Protein AF-A0A943C5I0-F1 (afdb_monomer)

Solvent-accessible surface area (backbone atoms only — not comparable to full-atom values): 38109 Å² total; per-residue (Å²): 136,87,84,90,81,85,84,88,83,89,77,91,87,83,90,82,87,78,88,71,78,79,83,71,90,66,99,62,74,83,68,51,88,50,60,95,70,38,84,86,40,56,69,44,68,50,99,86,68,42,53,30,69,69,43,78,48,50,60,46,70,40,76,54,101,90,42,41,32,34,36,54,80,34,51,82,70,96,60,76,65,56,54,39,56,68,50,77,45,79,53,99,89,40,43,33,41,17,30,55,94,56,79,11,24,54,38,54,43,80,40,66,69,59,78,94,57,101,60,93,35,36,38,41,18,39,94,65,22,42,56,45,52,38,78,49,64,50,100,85,68,51,38,31,46,13,42,80,90,78,30,41,38,48,49,62,40,71,44,41,63,96,46,90,98,39,68,77,40,38,35,43,20,39,84,83,25,34,52,44,47,67,42,77,48,80,56,97,97,40,49,33,33,19,35,84,86,17,36,21,36,56,40,75,43,82,54,86,98,41,39,34,36,23,38,77,62,1,38,58,41,63,72,50,63,26,82,48,76,49,95,92,44,38,29,32,28,37,49,83,14,36,53,39,62,43,79,44,66,25,84,87,78,69,46,37,37,40,16,40,96,87,26,38,47,44,51,66,43,78,46,80,55,96,93,38,40,34,40,19,37,85,85,20,42,52,43,49,70,41,75,48,72,55,96,91,41,38,31,41,18,36,84,87,19,35,43,44,50,66,43,77,46,74,57,96,88,40,42,33,41,17,38,84,86,17,39,52,48,49,62,43,80,43,80,56,94,95,36,43,32,44,22,39,79,88,16,42,56,44,49,62,42,78,49,74,57,96,95,35,39,36,44,24,37,80,88,17,42,41,46,50,41,78,44,80,56,95,94,36,43,33,41,14,40,76,91,78,26,36,54,43,54,46,78,44,78,56,96,89,36,42,34,42,18,40,99,91,18,40,59,47,57,45,79,47,76,57,95,94,38,38,35,42,20,41,93,92,19,38,54,43,57,44,79,46,78,57,95,94,36,44,31,42,16,39,75,87,80,30,30,49,43,49,68,38,80,46,68,84,86,85,49,43,32,45,17,34,82,90,18,38,59,43,45,66,40,81,45,76,58,88,96,40,41,30,43,20,34,53,89,16,38,52,39,53,45,79,44,49,54,62,66,25,35,35,44,18,40,98,87,21,38,52,45,55,37,77,46,74,54,99,87,42,80,46,72,22,43,94,80,20,60,35,77,63,60,69,61,52,36,40,36,36,26,57,68,44,14,12,33,36,34,25,38,52,86,41,68,17,43,55,41,41,18,12,26,17,59,49,93,64,52,35,69,69,48,81,40,35,31,70,52,77,35,70,62,44,80,55,85,70,85,23,23,24,40,26,27,32,28,53,47,102,86,31,33,40,16,11,46,48,14,63,44,99,47,77,68,30,34,42,29,72,57,41,54,35,42,42,36,62,67,31,94,16,30,38,29,23,51,43,34,57,16,37,51,47,57,78,67,48,56,73,64,30,43,32,40,29,45,78,38,88,89,54,43,49,98,68,38,53,47,82,57,66,75,66,60,77,87,44,31,52,55,95,52,32,91,91,110

Foldseek 3Di:
DDDDDDDDDDDDDDDDDDDDDDPDDDPDDPDQPCNVPAVVWAWDADPVRAIDIPDAQDFAWYADPLAIFTAPGRHHDDDHGPTDELDWDQDPNWIWHQYVVSVRGIDAAKDFQRDPDPDRFIWHAHPSRTTDAAWDAHPVRFIWHAQNVGGGTDALDWDQDRHPPRNNWIWGAYNSSTTDEQDWDDHPNWIFHAYRVRTGDFDFDDDPVFTFTADHRRTTQAQDAAWDDTPNFIAGADRRRTGDAAWDQRPVPRWIWGQDPVRTTDELDWDDDPNWIWGQ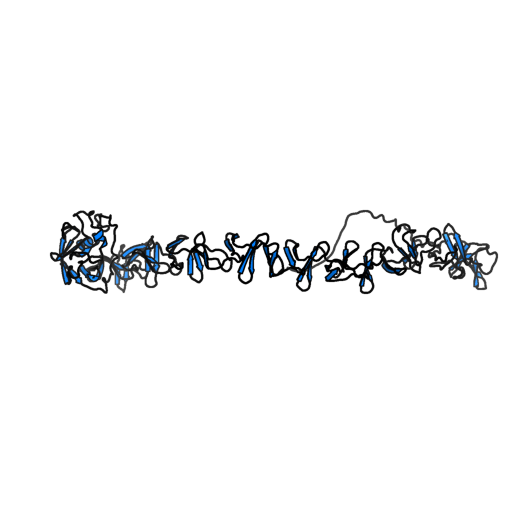YRVRTTDEQDWDARPNFIFHQHNVRTTDEQDWDADPNFIWGAYRVRTTDEQDWDQDPLFIAGAHRVRTTDEQDWDDDPNFIWGAYNVRTTDAAWDADPNFIWHAHSVGSTTDAAWDADPNFIWHQHPVRTTDAAWDADPNFIFHAHPVGGTDAQWDDDPNFIWGQHPVVSTIDEQAWDDPPVAIFGAYRVRTTDEQDWDDDPNFIWHQFQVRGTDAAWAAAQQWIWHAHPVRTTDAAWDADPNDIDHCHHPRTHGAAAAWAWEAAQLFQKIFIDGPNHTHDIFFKAFAQDPCLQPFDKFWFADWDQWDQAPDQWIWGTWTDRDPREIETEQIANHPDQQRHQQVSLVCTRYHDDSHYIYGHRLVSVSCSPPHDGGHMYGYHHDNPASDPRGHHDRDHDPSPGRHGPNNPVD

Sequence (691 aa):
MKKYHLLSILCAVTCLSLGTPLISTASEQPSLPFERSTQEVGWKKDEKGEYYASKENYTGPIQLPDGIYYLKDGYKQKGAIKVLVGQNILRHGEFYYFDPALSGRLRTGWSGPVKPSSSNSWYYFNTDGRLSTGWSTNLKGERFYGDPSDAHLFCNGSTTKRIPGYTGKFLIFDKQCRLVCNQVYQFNGKTYYLNADGIGSPGVVPYGNQMKAFNSMGSLILGKKGPYTINGKSYFLDGAGNCLKGYKRDPNTGKYYYAKLDYTLMKSELHGINGRIFYFNRYGTRVSNTRTTVDGKTYYFGSDGAAVKNKWVTIHGQKYYFNTKGVMVKDDLIRYNNRLYYVRTDGSLITDAHFSRNGKNYWASTSGALLTGWQKYNGHMFYFDPKTGAKMRGLVTIDGGMYYLDNSGKKRTGLITTGGKTYYLYSDGKAHTGWMESGGKKFYFNPSTKAMVKNGWASDGTGYYYMGSDGSMQSNCWKQIGSKWYYLQHDGKRAVGWMAIDNYRYYFGSDGAMYTGVHVIDGVTYDFGTTGALPLTGEYTIRVNRLMNCITIYRGGIPCKAMVCSTGLVLGWTPAGHFQLMDKLRWHTLDGPSYGQYCSHITPDILFHSVPYYQMDNHTLKADYYNKLGDPASAGCIRLTCGDAKWMYDNCPIGTDVYIYDDASSPGPLGKPTPPRIPLTQNYDPTDPNI

Mean predicted aligned error: 15.93 Å

Structure (mmCIF, N/CA/C/O backbone):
data_AF-A0A943C5I0-F1
#
_entry.id   AF-A0A943C5I0-F1
#
loop_
_atom_site.group_PDB
_atom_site.id
_atom_site.type_symbol
_atom_site.label_atom_id
_atom_site.label_alt_id
_atom_site.label_comp_id
_atom_site.label_asym_id
_atom_site.label_entity_id
_atom_site.label_seq_id
_atom_site.pdbx_PDB_ins_code
_atom_site.Cartn_x
_atom_site.Cartn_y
_atom_site.Cartn_z
_atom_site.occupancy
_atom_site.B_iso_or_equiv
_atom_site.auth_seq_id
_atom_site.auth_comp_id
_atom_site.auth_asym_id
_atom_site.auth_atom_id
_atom_site.pdbx_PDB_model_num
ATOM 1 N N . MET A 1 1 ? 5.106 -23.263 -26.660 1.00 36.66 1 MET A N 1
ATOM 2 C CA . MET A 1 1 ? 4.622 -24.272 -27.628 1.00 36.66 1 MET A CA 1
ATOM 3 C C . MET A 1 1 ? 5.656 -24.434 -28.742 1.00 36.66 1 MET A C 1
ATOM 5 O O . MET A 1 1 ? 6.311 -23.458 -29.079 1.00 36.66 1 MET A O 1
ATOM 9 N N . LYS A 1 2 ? 5.858 -25.685 -29.182 1.00 29.50 2 LYS A N 1
ATOM 10 C CA . LYS A 1 2 ? 6.826 -26.229 -30.172 1.00 29.50 2 LYS A CA 1
ATOM 11 C C . LYS A 1 2 ? 6.729 -25.494 -31.540 1.00 29.50 2 LYS A C 1
ATOM 13 O O . LYS A 1 2 ? 5.660 -24.976 -31.817 1.00 29.50 2 LYS A O 1
ATOM 18 N N . LYS A 1 3 ? 7.772 -25.233 -32.353 1.00 26.72 3 LYS A N 1
ATOM 19 C CA . LYS A 1 3 ? 8.804 -26.048 -33.060 1.00 26.72 3 LYS A CA 1
ATOM 20 C C . LYS A 1 3 ? 8.272 -26.814 -34.305 1.00 26.72 3 LYS A C 1
ATOM 22 O O . LYS A 1 3 ? 7.415 -27.670 -34.125 1.00 26.72 3 LYS A O 1
ATOM 27 N N . TYR A 1 4 ? 8.908 -26.555 -35.473 1.00 30.34 4 TYR A N 1
ATOM 28 C CA . TYR A 1 4 ? 8.899 -27.279 -36.783 1.00 30.34 4 TYR A CA 1
ATOM 29 C C . TYR A 1 4 ? 7.636 -27.105 -37.675 1.00 30.34 4 TYR A C 1
ATOM 31 O O . TYR A 1 4 ? 6.569 -26.907 -37.122 1.00 30.34 4 TYR A O 1
ATOM 39 N N . HIS A 1 5 ? 7.616 -27.145 -39.024 1.00 28.89 5 HIS A N 1
ATOM 40 C CA . HIS A 1 5 ? 8.576 -27.430 -40.113 1.00 28.89 5 HIS A CA 1
ATOM 41 C C . HIS A 1 5 ? 7.938 -27.085 -41.501 1.00 28.89 5 HIS A C 1
ATOM 43 O O . HIS A 1 5 ? 6.722 -26.977 -41.580 1.00 28.89 5 HIS A O 1
ATOM 49 N N . LEU A 1 6 ? 8.783 -27.035 -42.551 1.00 25.31 6 LEU A N 1
ATOM 50 C CA . LEU A 1 6 ? 8.573 -27.210 -44.017 1.00 25.31 6 LEU A CA 1
ATOM 51 C C . LEU A 1 6 ? 7.676 -26.215 -44.793 1.00 25.31 6 LEU A C 1
ATOM 53 O O . LEU A 1 6 ? 6.563 -25.919 -44.394 1.00 25.31 6 LEU A O 1
ATOM 57 N N . LEU A 1 7 ? 8.165 -25.520 -45.831 1.00 25.48 7 LEU A N 1
ATOM 58 C CA . LEU A 1 7 ? 8.663 -25.909 -47.174 1.00 25.48 7 LEU A CA 1
ATOM 59 C C . LEU A 1 7 ? 7.549 -26.232 -48.193 1.00 25.48 7 LEU A C 1
ATOM 61 O O . LEU A 1 7 ? 6.853 -27.231 -48.067 1.00 25.48 7 LEU A O 1
ATOM 65 N N . SER A 1 8 ? 7.536 -25.394 -49.242 1.00 27.45 8 SER A N 1
ATOM 66 C CA . SER A 1 8 ? 7.160 -25.633 -50.649 1.00 27.45 8 SER A CA 1
ATOM 67 C C . SER A 1 8 ? 5.705 -25.972 -51.014 1.00 27.45 8 SER A C 1
ATOM 69 O O . SER A 1 8 ? 5.217 -27.027 -50.635 1.00 27.45 8 SER A O 1
ATOM 71 N N . ILE A 1 9 ? 5.090 -25.145 -51.884 1.00 27.22 9 ILE A N 1
ATOM 72 C CA . ILE A 1 9 ? 4.709 -25.462 -53.288 1.00 27.22 9 ILE A CA 1
ATOM 73 C C . ILE A 1 9 ? 3.733 -24.400 -53.864 1.00 27.22 9 ILE A C 1
ATOM 75 O O . ILE A 1 9 ? 2.717 -24.127 -53.241 1.00 27.22 9 ILE A O 1
ATOM 79 N N . LEU A 1 10 ? 4.078 -23.884 -55.067 1.00 24.58 10 LEU A N 1
ATOM 80 C CA . LEU A 1 10 ? 3.262 -23.325 -56.185 1.00 24.58 10 LEU A CA 1
ATOM 81 C C . LEU A 1 10 ? 2.243 -22.183 -55.908 1.00 24.58 10 LEU A C 1
ATOM 83 O O . LEU A 1 10 ? 1.671 -22.092 -54.840 1.00 24.58 10 LEU A O 1
ATOM 87 N N . CYS A 1 11 ? 1.878 -21.275 -56.822 1.00 23.33 11 CYS A N 1
ATOM 88 C CA . CYS A 1 11 ? 2.196 -20.995 -58.227 1.00 23.33 11 CYS A CA 1
ATOM 89 C C . CYS A 1 11 ? 1.742 -19.547 -58.550 1.00 23.33 11 CYS A C 1
ATOM 91 O O . CYS A 1 11 ? 0.800 -19.095 -57.914 1.00 23.33 11 CYS A O 1
ATOM 93 N N . ALA A 1 12 ? 2.367 -18.917 -59.562 1.00 25.31 12 ALA A N 1
ATOM 94 C CA . ALA A 1 12 ? 1.828 -18.025 -60.623 1.00 25.31 12 ALA A CA 1
ATOM 95 C C . ALA A 1 12 ? 0.826 -16.886 -60.252 1.00 25.31 12 ALA A C 1
ATOM 97 O O . ALA A 1 12 ? -0.052 -17.046 -59.427 1.00 25.31 12 ALA A O 1
ATOM 98 N N . VAL A 1 13 ? 0.824 -15.673 -60.813 1.00 25.27 13 VAL A N 1
ATOM 99 C CA . VAL A 1 13 ? 0.942 -15.173 -62.196 1.00 25.27 13 VAL A CA 1
ATOM 100 C C . VAL A 1 13 ? 1.118 -13.645 -62.088 1.00 25.27 13 VAL A C 1
ATOM 102 O O . VAL A 1 13 ? 0.495 -13.061 -61.212 1.00 25.27 13 VAL A O 1
ATOM 105 N N . THR A 1 14 ? 1.915 -13.027 -62.974 1.00 28.91 14 THR A N 1
ATOM 106 C CA . THR A 1 14 ? 1.658 -11.770 -63.743 1.00 28.91 14 THR A CA 1
ATOM 107 C C . THR A 1 14 ? 3.008 -11.233 -64.237 1.00 28.91 14 THR A C 1
ATOM 109 O O . THR A 1 14 ? 3.811 -10.744 -63.451 1.00 28.91 14 THR A O 1
ATOM 112 N N . CYS A 1 15 ? 3.411 -11.566 -65.467 1.00 25.08 15 CYS A N 1
ATOM 113 C CA . CYS A 1 15 ? 3.287 -10.716 -66.664 1.00 25.08 15 CYS A CA 1
ATOM 114 C C . CYS A 1 15 ? 3.893 -9.313 -66.509 1.00 25.08 15 CYS A C 1
ATOM 116 O O . CYS A 1 15 ? 3.233 -8.445 -65.957 1.00 25.08 15 CYS A O 1
ATOM 118 N N . LEU A 1 16 ? 5.083 -9.087 -67.085 1.00 27.11 16 LEU A N 1
ATOM 119 C CA . LEU A 1 16 ? 5.362 -7.930 -67.951 1.00 27.11 16 LEU A CA 1
ATOM 120 C C . LEU A 1 16 ? 6.748 -8.043 -68.619 1.00 27.11 16 LEU A C 1
ATOM 122 O O . LEU A 1 16 ? 7.793 -7.943 -67.984 1.00 27.11 16 LEU A O 1
ATOM 126 N N . SER A 1 17 ? 6.679 -8.299 -69.927 1.00 29.84 17 SER A N 1
ATOM 127 C CA . SER A 1 17 ? 7.593 -7.901 -71.006 1.00 29.84 17 SER A CA 1
ATOM 128 C C . SER A 1 17 ? 9.104 -7.897 -70.737 1.00 29.84 17 SER A C 1
ATOM 130 O O . SER A 1 17 ? 9.698 -6.865 -70.426 1.00 29.84 17 SER A O 1
ATOM 132 N N . LEU A 1 18 ? 9.750 -9.013 -71.062 1.00 28.02 18 LEU A N 1
ATOM 133 C CA . LEU A 1 18 ? 11.076 -8.980 -71.671 1.00 28.02 18 LEU A CA 1
ATOM 134 C C . LEU A 1 18 ? 10.949 -9.644 -73.037 1.00 28.02 18 LEU A C 1
ATOM 136 O O . LEU A 1 18 ? 10.601 -10.819 -73.128 1.00 28.02 18 LEU A O 1
ATOM 140 N N . GLY A 1 19 ? 11.166 -8.851 -74.086 1.00 26.12 19 GLY A N 1
ATOM 141 C CA . GLY A 1 19 ? 11.281 -9.338 -75.450 1.00 26.12 19 GLY A CA 1
ATOM 142 C C . GLY A 1 19 ? 12.434 -10.325 -75.520 1.00 26.12 19 GLY A C 1
ATOM 143 O O . GLY A 1 19 ? 13.602 -9.944 -75.473 1.00 26.12 19 GLY A O 1
ATOM 144 N N . THR A 1 20 ? 12.087 -11.600 -75.593 1.00 26.58 20 THR A N 1
ATOM 145 C CA . THR A 1 20 ? 12.960 -12.647 -76.090 1.00 26.58 20 THR A CA 1
ATOM 146 C C . THR A 1 20 ? 13.277 -12.322 -77.551 1.00 26.58 20 THR A C 1
ATOM 148 O O . THR A 1 20 ? 12.351 -12.091 -78.333 1.00 26.58 20 THR A O 1
ATOM 151 N N . PRO A 1 21 ? 14.550 -12.276 -77.972 1.00 27.47 21 PRO A N 1
ATOM 152 C CA . PRO A 1 21 ? 14.824 -12.376 -79.388 1.00 27.47 21 PRO A CA 1
ATOM 153 C C . PRO A 1 21 ? 14.399 -13.778 -79.828 1.00 27.47 21 PRO A C 1
ATOM 155 O O . PRO A 1 21 ? 14.657 -14.771 -79.143 1.00 27.47 21 PRO A O 1
ATOM 158 N N . LEU A 1 22 ? 13.673 -13.812 -80.940 1.00 26.17 22 LEU A N 1
ATOM 159 C CA . LEU A 1 22 ? 13.228 -15.000 -81.650 1.00 26.17 22 LEU A CA 1
ATOM 160 C C . LEU A 1 22 ? 14.296 -16.103 -81.629 1.00 26.17 22 LEU A C 1
ATOM 162 O O . LEU A 1 22 ? 15.392 -15.931 -82.159 1.00 26.17 22 LEU A O 1
ATOM 166 N N . ILE A 1 23 ? 13.941 -17.255 -81.057 1.00 26.73 23 ILE A N 1
ATOM 167 C CA . ILE A 1 23 ? 14.580 -18.524 -81.393 1.00 26.73 23 ILE A CA 1
ATOM 168 C C . ILE A 1 23 ? 14.152 -18.811 -82.831 1.00 26.73 23 ILE A C 1
ATOM 170 O O . ILE A 1 23 ? 13.036 -19.269 -83.073 1.00 26.73 23 ILE A O 1
ATOM 174 N N . SER A 1 24 ? 15.016 -18.482 -83.793 1.00 27.08 24 SER A N 1
ATOM 175 C CA . SER A 1 24 ? 14.909 -19.051 -85.127 1.00 27.08 24 SER A CA 1
ATOM 176 C C . SER A 1 24 ? 15.347 -20.506 -85.041 1.00 27.08 24 SER A C 1
ATOM 178 O O . SER A 1 24 ? 16.479 -20.826 -84.680 1.00 27.08 24 SER A O 1
ATOM 180 N N . THR A 1 25 ? 14.423 -21.386 -85.381 1.00 26.89 25 THR A N 1
ATOM 181 C CA . THR A 1 25 ? 14.692 -22.741 -85.835 1.00 26.89 25 THR A CA 1
ATOM 182 C C . THR A 1 25 ? 15.775 -22.739 -86.915 1.00 26.89 25 THR A C 1
ATOM 184 O O . THR A 1 25 ? 15.545 -22.208 -87.996 1.00 26.89 25 THR A O 1
ATOM 187 N N . ALA A 1 26 ? 16.929 -23.324 -86.610 1.00 26.44 26 ALA A N 1
ATOM 188 C CA . ALA A 1 26 ? 17.777 -24.100 -87.515 1.00 26.44 26 ALA A CA 1
ATOM 189 C C . ALA A 1 26 ? 19.022 -24.511 -86.721 1.00 26.44 26 ALA A C 1
ATOM 191 O O . ALA A 1 26 ? 19.890 -23.689 -86.436 1.00 26.44 26 ALA A O 1
ATOM 192 N N . SER A 1 27 ? 19.123 -25.786 -86.347 1.00 32.25 27 SER A N 1
ATOM 193 C CA . SER A 1 27 ? 20.422 -26.388 -86.062 1.00 32.25 27 SER A CA 1
ATOM 194 C C . SER A 1 27 ? 21.142 -26.585 -87.397 1.00 32.25 27 SER A C 1
ATOM 196 O O . SER A 1 27 ? 21.248 -27.699 -87.901 1.00 32.25 27 SER A O 1
ATOM 198 N N . GLU A 1 28 ? 21.589 -25.492 -87.994 1.00 28.83 28 GLU A N 1
ATOM 199 C CA . GLU A 1 28 ? 22.654 -25.533 -88.979 1.00 28.83 28 GLU A CA 1
ATOM 200 C C . GLU A 1 28 ? 23.924 -25.163 -88.221 1.00 28.83 28 GLU A C 1
ATOM 202 O O . GLU A 1 28 ? 24.030 -24.094 -87.617 1.00 28.83 28 GLU A O 1
ATOM 207 N N . GLN A 1 29 ? 24.884 -26.089 -88.198 1.00 27.47 29 GLN A N 1
ATOM 208 C CA . GLN A 1 29 ? 26.284 -25.719 -88.007 1.00 27.47 29 GLN A CA 1
ATOM 209 C C . GLN A 1 29 ? 26.541 -24.485 -88.884 1.00 27.47 29 GLN A C 1
ATOM 211 O O . GLN A 1 29 ? 26.111 -24.510 -90.039 1.00 27.47 29 GLN A O 1
ATOM 216 N N . PRO A 1 30 ? 27.183 -23.408 -88.394 1.00 31.38 30 PRO A N 1
ATOM 217 C CA . PRO A 1 30 ? 27.598 -22.342 -89.286 1.00 31.38 30 PRO A CA 1
ATOM 218 C C . PRO A 1 30 ? 28.492 -22.986 -90.343 1.00 31.38 30 PRO A C 1
ATOM 220 O O . PRO A 1 30 ? 29.598 -23.434 -90.041 1.00 31.38 30 PRO A O 1
ATOM 223 N N . SER A 1 31 ? 27.951 -23.093 -91.555 1.00 40.28 31 SER A N 1
ATOM 224 C CA . SER A 1 31 ? 28.656 -23.572 -92.730 1.00 40.28 31 SER A CA 1
ATOM 225 C C . SER A 1 31 ? 29.981 -22.829 -92.789 1.00 40.28 31 SER A C 1
ATOM 227 O O . SER A 1 31 ? 29.974 -21.594 -92.671 1.00 40.28 31 SER A O 1
ATOM 229 N N . LEU A 1 32 ? 31.101 -23.540 -92.957 1.00 45.88 32 LEU A N 1
ATOM 230 C CA . LEU A 1 32 ? 32.390 -22.883 -93.188 1.00 45.88 32 LEU A CA 1
ATOM 231 C C . LEU A 1 32 ? 32.180 -21.802 -94.269 1.00 45.88 32 LEU A C 1
ATOM 233 O O . LEU A 1 32 ? 31.399 -22.029 -95.198 1.00 45.88 32 LEU A O 1
ATOM 237 N N . PRO A 1 33 ? 32.862 -20.644 -94.230 1.00 48.84 33 PRO A N 1
ATOM 238 C CA . PRO A 1 33 ? 32.555 -19.485 -95.089 1.00 48.84 33 PRO A CA 1
ATOM 239 C C . PRO A 1 33 ? 32.771 -19.745 -96.588 1.00 48.84 33 PRO A C 1
ATOM 241 O O . PRO A 1 33 ? 32.605 -18.869 -97.438 1.00 48.84 33 PRO A O 1
ATOM 244 N N . PHE A 1 34 ? 33.166 -20.968 -96.912 1.00 55.03 34 PHE A N 1
ATOM 245 C CA . PHE A 1 34 ? 33.521 -21.462 -98.216 1.00 55.03 34 PHE A CA 1
ATOM 246 C C . PHE A 1 34 ? 32.591 -22.586 -98.704 1.00 55.03 34 PHE A C 1
ATOM 248 O O . PHE A 1 34 ? 32.731 -23.001 -99.850 1.00 55.03 34 PHE A O 1
ATOM 255 N N . GLU A 1 35 ? 31.602 -23.032 -97.918 1.00 45.97 35 GLU A N 1
ATOM 256 C CA . GLU A 1 35 ? 30.746 -24.182 -98.267 1.00 45.97 35 GLU A CA 1
ATOM 257 C C . GLU A 1 35 ? 29.897 -23.980 -99.526 1.00 45.97 35 GLU A C 1
ATOM 259 O O . GLU A 1 35 ? 29.669 -24.936 -100.264 1.00 45.97 35 GLU A O 1
ATOM 264 N N . ARG A 1 36 ? 29.509 -22.744 -99.869 1.00 42.59 36 ARG A N 1
ATOM 265 C CA . ARG A 1 36 ? 28.786 -22.497 -101.130 1.00 42.59 36 ARG A CA 1
ATOM 266 C C . ARG A 1 36 ? 29.670 -22.503 -102.384 1.00 42.59 36 ARG A C 1
ATOM 268 O O . ARG A 1 36 ? 29.125 -22.412 -103.476 1.00 42.59 36 ARG A O 1
ATOM 275 N N . SER A 1 37 ? 31.002 -22.621 -102.274 1.00 45.44 37 SER A N 1
ATOM 276 C CA . SER A 1 37 ? 31.889 -22.703 -103.454 1.00 45.44 37 SER A CA 1
ATOM 277 C C . SER A 1 37 ? 32.906 -23.848 -103.445 1.00 45.44 37 SER A C 1
ATOM 279 O O . SER A 1 37 ? 33.772 -23.863 -104.317 1.00 45.44 37 SER A O 1
ATOM 281 N N . THR A 1 38 ? 32.855 -24.776 -102.485 1.00 47.53 38 THR A N 1
ATOM 282 C CA . THR A 1 38 ? 33.807 -25.903 -102.397 1.00 47.53 38 THR A CA 1
ATOM 283 C C . THR A 1 38 ? 33.259 -27.234 -102.907 1.00 47.53 38 THR A C 1
ATOM 285 O O . THR A 1 38 ? 34.054 -28.136 -103.151 1.00 47.53 38 THR A O 1
ATOM 288 N N . GLN A 1 39 ? 31.950 -27.381 -103.148 1.00 48.81 39 GLN A N 1
ATOM 289 C CA . GLN A 1 39 ? 31.424 -28.643 -103.697 1.00 48.81 39 GLN A CA 1
ATOM 290 C C . GLN A 1 39 ? 31.849 -28.917 -105.148 1.00 48.81 39 GLN A C 1
ATOM 292 O O . GLN A 1 39 ? 31.894 -30.075 -105.550 1.00 48.81 39 GLN A O 1
ATOM 297 N N . GLU A 1 40 ? 32.228 -27.901 -105.928 1.00 52.09 40 GLU A N 1
ATOM 298 C CA . GLU A 1 40 ? 32.668 -28.117 -107.314 1.00 52.09 40 GLU A CA 1
ATOM 299 C C . GLU A 1 40 ? 34.170 -28.423 -107.462 1.00 52.09 40 GLU A C 1
ATOM 301 O O . GLU A 1 40 ? 34.600 -28.808 -108.550 1.00 52.09 40 GLU A O 1
ATOM 306 N N . VAL A 1 41 ? 34.991 -28.255 -106.410 1.00 61.44 41 VAL A N 1
ATOM 307 C CA . VAL A 1 41 ? 36.456 -28.424 -106.491 1.00 61.44 41 VAL A CA 1
ATOM 308 C C . VAL A 1 41 ? 37.028 -29.061 -105.214 1.00 61.44 41 VAL A C 1
ATOM 310 O O . VAL A 1 41 ? 37.295 -28.381 -104.229 1.00 61.44 41 VAL A O 1
ATOM 313 N N . GLY A 1 42 ? 37.272 -30.377 -105.245 1.00 65.12 42 GLY A N 1
ATOM 314 C CA . GLY A 1 42 ? 38.043 -31.114 -104.227 1.00 65.12 42 GLY A CA 1
ATOM 315 C C . GLY A 1 42 ? 39.562 -31.095 -104.468 1.00 65.12 42 GLY A C 1
ATOM 316 O O . GLY A 1 42 ? 40.033 -30.465 -105.420 1.00 65.12 42 GLY A O 1
ATOM 317 N N . TRP A 1 43 ? 40.332 -31.826 -103.655 1.00 72.56 43 TRP A N 1
ATOM 318 C CA . TRP A 1 43 ? 41.778 -32.039 -103.837 1.00 72.56 43 TRP A CA 1
ATOM 319 C C . TRP A 1 43 ? 42.108 -33.482 -104.247 1.00 72.56 43 TRP A C 1
ATOM 321 O O . TRP A 1 43 ? 41.333 -34.406 -104.014 1.00 72.56 43 TRP A O 1
ATOM 331 N N . LYS A 1 44 ? 43.283 -33.679 -104.845 1.00 69.50 44 LYS A N 1
ATOM 332 C CA . LYS A 1 44 ? 43.905 -34.980 -105.135 1.00 69.50 44 LYS A CA 1
ATOM 333 C C . LYS A 1 44 ? 45.354 -34.969 -104.641 1.00 69.50 44 LYS A C 1
ATOM 335 O O . LYS A 1 44 ? 45.917 -33.894 -104.458 1.00 69.50 44 LYS A O 1
ATOM 340 N N . LYS A 1 45 ? 45.944 -36.145 -104.415 1.00 67.44 45 LYS A N 1
ATOM 341 C CA . LYS A 1 45 ? 47.390 -36.299 -104.192 1.00 67.44 45 LYS A CA 1
ATOM 342 C C . LYS A 1 45 ? 48.063 -36.748 -105.475 1.00 67.44 45 LYS A C 1
ATOM 344 O O . LYS A 1 45 ? 47.494 -37.556 -106.211 1.00 67.44 45 LYS A O 1
ATOM 349 N N . ASP A 1 46 ? 49.231 -36.200 -105.763 1.00 68.12 46 ASP A N 1
ATOM 350 C CA . ASP A 1 46 ? 50.091 -36.738 -106.809 1.00 68.12 46 ASP A CA 1
ATOM 351 C C . ASP A 1 46 ? 50.926 -37.918 -106.281 1.00 68.12 46 ASP A C 1
ATOM 353 O O . ASP A 1 46 ? 50.826 -38.313 -105.117 1.00 68.12 46 ASP A O 1
ATOM 357 N N . GLU A 1 47 ? 51.746 -38.500 -107.154 1.00 69.25 47 GLU A N 1
ATOM 358 C CA . GLU A 1 47 ? 52.611 -39.645 -106.838 1.00 69.25 47 GLU A CA 1
ATOM 359 C C . GLU A 1 47 ? 53.680 -39.323 -105.776 1.00 69.25 47 GLU A C 1
ATOM 361 O O . GLU A 1 47 ? 54.235 -40.235 -105.169 1.00 69.25 47 GLU A O 1
ATOM 366 N N . LYS A 1 48 ? 53.943 -38.035 -105.513 1.00 66.25 48 LYS A N 1
ATOM 367 C CA . LYS A 1 48 ? 54.874 -37.551 -104.483 1.00 66.25 48 LYS A CA 1
ATOM 368 C C . LYS A 1 48 ? 54.169 -37.220 -103.163 1.00 66.25 48 LYS A C 1
ATOM 370 O O . LYS A 1 48 ? 54.827 -36.861 -102.189 1.00 66.25 48 LYS A O 1
ATOM 375 N N . GLY A 1 49 ? 52.845 -37.382 -103.104 1.00 66.69 49 GLY A N 1
ATOM 376 C CA . GLY A 1 49 ? 52.026 -37.114 -101.927 1.00 66.69 49 GLY A CA 1
ATOM 377 C C . GLY A 1 49 ? 51.628 -35.646 -101.753 1.00 66.69 49 GLY A C 1
ATOM 378 O O . GLY A 1 49 ? 51.038 -35.314 -100.721 1.00 66.69 49 GLY A O 1
ATOM 379 N N . GLU A 1 50 ? 51.902 -34.787 -102.738 1.00 67.25 50 GLU A N 1
ATOM 380 C CA . GLU A 1 50 ? 51.558 -33.366 -102.713 1.00 67.25 50 GLU A CA 1
ATOM 381 C C . GLU A 1 50 ? 50.100 -33.155 -103.142 1.00 67.25 50 GLU A C 1
ATOM 383 O O . GLU A 1 50 ? 49.591 -33.801 -104.062 1.00 67.25 50 GLU A O 1
ATOM 388 N N . TYR A 1 51 ? 49.399 -32.254 -102.453 1.00 69.69 51 TYR A N 1
ATOM 389 C CA . TYR A 1 51 ? 48.003 -31.941 -102.753 1.00 69.69 51 TYR A CA 1
ATOM 390 C C . TYR A 1 51 ? 47.895 -31.046 -104.001 1.00 69.69 51 TYR A C 1
ATOM 392 O O . TYR A 1 51 ? 48.704 -30.134 -104.160 1.00 69.69 51 TYR A O 1
ATOM 400 N N . TYR A 1 52 ? 46.873 -31.261 -104.844 1.00 68.19 52 TYR A N 1
ATOM 401 C CA . TYR A 1 52 ? 46.479 -30.401 -105.977 1.00 68.19 52 TYR A CA 1
ATOM 402 C C . TYR A 1 52 ? 44.956 -30.300 -106.163 1.00 68.19 52 TYR A C 1
ATOM 404 O O . TYR A 1 52 ? 44.211 -31.178 -105.730 1.00 68.19 52 TYR A O 1
ATOM 412 N N . ALA A 1 53 ? 44.474 -29.216 -106.787 1.00 69.38 53 ALA A N 1
ATOM 413 C CA . ALA A 1 53 ? 43.046 -28.995 -107.038 1.00 69.38 53 ALA A CA 1
ATOM 414 C C . ALA A 1 53 ? 42.502 -29.933 -108.127 1.00 69.38 53 ALA A C 1
ATOM 416 O O . ALA A 1 53 ? 43.141 -30.162 -109.150 1.00 69.38 53 ALA A O 1
ATOM 417 N N . SER A 1 54 ? 41.290 -30.448 -107.936 1.00 69.19 54 SER A N 1
ATOM 418 C CA . SER A 1 54 ? 40.616 -31.339 -108.895 1.00 69.19 54 SER A CA 1
ATOM 419 C C . SER A 1 54 ? 40.156 -30.647 -110.186 1.00 69.19 54 SER A C 1
ATOM 421 O O . SER A 1 54 ? 39.917 -31.339 -111.174 1.00 69.19 54 SER A O 1
ATOM 423 N N . LYS A 1 55 ? 40.063 -29.309 -110.187 1.00 70.38 55 LYS A N 1
ATOM 424 C CA . LYS A 1 55 ? 39.694 -28.469 -111.334 1.00 70.38 55 LYS A CA 1
ATOM 425 C C . LYS A 1 55 ? 40.893 -27.629 -111.768 1.00 70.38 55 LYS A C 1
ATOM 427 O O . LYS A 1 55 ? 41.446 -26.873 -110.967 1.00 70.38 55 LYS A O 1
ATOM 432 N N . GLU A 1 56 ? 41.274 -27.755 -113.035 1.00 69.25 56 GLU A N 1
ATOM 433 C CA . GLU A 1 56 ? 42.340 -26.948 -113.635 1.00 69.25 56 GLU A CA 1
ATOM 434 C C . GLU A 1 56 ? 41.961 -25.460 -113.642 1.00 69.25 56 GLU A C 1
ATOM 436 O O . GLU A 1 56 ? 40.790 -25.105 -113.788 1.00 69.25 56 GLU A O 1
ATOM 441 N N . ASN A 1 57 ? 42.953 -24.580 -113.483 1.00 69.56 57 ASN A N 1
ATOM 442 C CA . ASN A 1 57 ? 42.779 -23.124 -113.430 1.00 69.56 57 ASN A CA 1
ATOM 443 C C . ASN A 1 57 ? 41.933 -22.586 -112.259 1.00 69.56 57 ASN A C 1
ATOM 445 O O . ASN A 1 57 ? 41.530 -21.421 -112.273 1.00 69.56 57 ASN A O 1
ATOM 449 N N . TYR A 1 58 ? 41.682 -23.381 -111.215 1.00 70.06 58 TYR A N 1
ATOM 450 C CA . TYR A 1 58 ? 40.946 -22.900 -110.048 1.00 70.06 58 TYR A CA 1
ATOM 451 C C . TYR A 1 58 ? 41.772 -21.908 -109.213 1.00 70.06 58 TYR A C 1
ATOM 453 O O . TYR A 1 58 ? 42.914 -22.175 -108.841 1.00 70.06 58 TYR A O 1
ATOM 461 N N . THR A 1 59 ? 41.163 -20.764 -108.901 1.00 71.06 59 THR A N 1
ATOM 462 C CA . THR A 1 59 ? 41.665 -19.769 -107.946 1.00 71.06 59 THR A CA 1
ATOM 463 C C . THR A 1 59 ? 40.599 -19.599 -106.879 1.00 71.06 59 THR A C 1
ATOM 465 O O . THR A 1 59 ? 39.461 -19.250 -107.194 1.00 71.06 59 THR A O 1
ATOM 468 N N . GLY A 1 60 ? 40.943 -19.869 -105.627 1.00 72.25 60 GLY A N 1
ATOM 469 C CA . GLY A 1 60 ? 39.962 -19.903 -104.554 1.00 72.25 60 GLY A CA 1
ATOM 470 C C . GLY A 1 60 ? 40.386 -20.765 -103.368 1.00 72.25 60 GLY A C 1
ATOM 471 O O . GLY A 1 60 ? 41.452 -21.383 -103.387 1.00 72.25 60 GLY A O 1
ATOM 472 N N . PRO A 1 61 ? 39.565 -20.799 -102.312 1.00 74.12 61 PRO A N 1
ATOM 473 C CA . PRO A 1 61 ? 39.813 -21.607 -101.125 1.00 74.12 61 PRO A CA 1
ATOM 474 C C . PRO A 1 61 ? 39.728 -23.110 -101.429 1.00 74.12 61 PRO A C 1
ATOM 476 O O . PRO A 1 61 ? 38.881 -23.546 -102.203 1.00 74.12 61 PRO A O 1
ATOM 479 N N . ILE A 1 62 ? 40.552 -23.918 -100.769 1.00 74.38 62 ILE A N 1
ATOM 480 C CA . ILE A 1 62 ? 40.522 -25.381 -100.841 1.00 74.38 62 ILE A CA 1
ATOM 481 C C . ILE A 1 62 ? 40.694 -25.978 -99.439 1.00 74.38 62 ILE A C 1
ATOM 483 O O . ILE A 1 62 ? 41.576 -25.566 -98.687 1.00 74.38 62 ILE A O 1
ATOM 487 N N . GLN A 1 63 ? 39.837 -26.932 -99.071 1.00 76.44 63 GLN A N 1
ATOM 488 C CA . GLN A 1 63 ? 39.912 -27.653 -97.796 1.00 76.44 63 GLN A CA 1
ATOM 489 C C . GLN A 1 63 ? 40.792 -28.897 -97.958 1.00 76.44 63 GLN A C 1
ATOM 491 O O . GLN A 1 63 ? 40.387 -29.843 -98.624 1.00 76.44 63 GLN A O 1
ATOM 496 N N . LEU A 1 64 ? 41.963 -28.915 -97.327 1.00 76.00 64 LEU A N 1
ATOM 497 C CA . LEU A 1 64 ? 42.837 -30.084 -97.181 1.00 76.00 64 LEU A CA 1
ATOM 498 C C . LEU A 1 64 ? 42.608 -30.759 -95.809 1.00 76.00 64 LEU A C 1
ATOM 500 O O . LEU A 1 64 ? 41.963 -30.160 -94.939 1.00 76.00 64 LEU A O 1
ATOM 504 N N . PRO A 1 65 ? 43.105 -31.994 -95.579 1.00 76.88 65 PRO A N 1
ATOM 505 C CA . PRO A 1 65 ? 42.910 -32.709 -94.310 1.00 76.88 65 PRO A CA 1
ATOM 506 C C . PRO A 1 65 ? 43.423 -31.962 -93.074 1.00 76.88 65 PRO A C 1
ATOM 508 O O . PRO A 1 65 ? 42.895 -32.133 -91.980 1.00 76.88 65 PRO A O 1
ATOM 511 N N . ASP A 1 66 ? 44.454 -31.141 -93.245 1.00 77.50 66 ASP A N 1
ATOM 512 C CA . ASP A 1 66 ? 45.124 -30.386 -92.192 1.00 77.50 66 ASP A CA 1
ATOM 513 C C . ASP A 1 66 ? 44.683 -28.916 -92.119 1.00 77.50 66 ASP A C 1
ATOM 515 O O . ASP A 1 66 ? 45.097 -28.206 -91.197 1.00 77.50 66 ASP A O 1
ATOM 519 N N . GLY A 1 67 ? 43.822 -28.442 -93.029 1.00 76.81 67 GLY A N 1
ATOM 520 C CA . GLY A 1 67 ? 43.349 -27.062 -93.011 1.00 76.81 67 GLY A CA 1
ATOM 521 C C . GLY A 1 67 ? 42.768 -26.517 -94.306 1.00 76.81 67 GLY 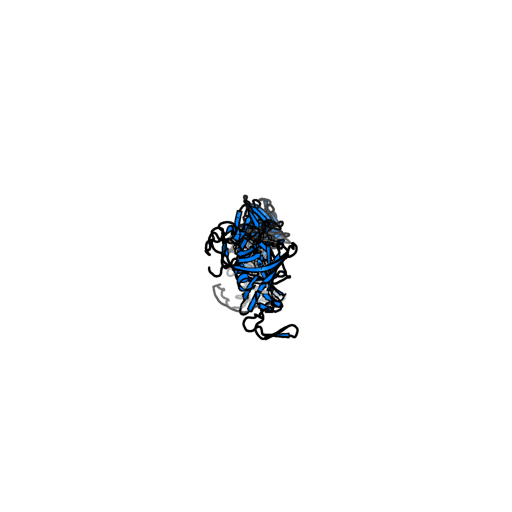A C 1
ATOM 522 O O . GLY A 1 67 ? 42.794 -27.161 -95.346 1.00 76.81 67 GLY A O 1
ATOM 523 N N . ILE A 1 68 ? 42.275 -25.280 -94.246 1.00 82.31 68 ILE A N 1
ATOM 524 C CA . ILE A 1 68 ? 41.838 -24.527 -95.428 1.00 82.31 68 ILE A CA 1
ATOM 525 C C . ILE A 1 68 ? 43.012 -23.707 -95.954 1.00 82.31 68 ILE A C 1
ATOM 527 O O . ILE A 1 68 ? 43.675 -23.022 -95.184 1.00 82.31 68 ILE A O 1
ATOM 531 N N . TYR A 1 69 ? 43.236 -23.729 -97.259 1.00 78.19 69 TYR A N 1
ATOM 532 C CA . TYR A 1 69 ? 44.246 -22.934 -97.960 1.00 78.19 69 TYR A CA 1
ATOM 533 C C . TYR A 1 69 ? 43.579 -22.103 -99.055 1.00 78.19 69 TYR A C 1
ATOM 535 O O . TYR A 1 69 ? 42.435 -22.369 -99.410 1.00 78.19 69 TYR A O 1
ATOM 543 N N . TYR A 1 70 ? 44.273 -21.113 -99.615 1.00 76.94 70 TYR A N 1
ATOM 544 C CA . TYR A 1 70 ? 43.791 -20.380 -100.789 1.00 76.94 70 TYR A CA 1
ATOM 545 C C . TYR A 1 70 ? 44.750 -20.540 -101.954 1.00 76.94 70 TYR A C 1
ATOM 547 O O . TYR A 1 70 ? 45.939 -20.270 -101.824 1.00 76.94 70 TYR A O 1
ATOM 555 N N . LEU A 1 71 ? 44.233 -20.962 -103.099 1.00 73.56 71 LEU A N 1
ATOM 556 C CA . LEU A 1 71 ? 44.990 -21.151 -104.327 1.00 73.56 71 LEU A CA 1
ATOM 557 C C . LEU A 1 71 ? 45.025 -19.844 -105.111 1.00 73.56 71 LEU A C 1
ATOM 559 O O . LEU A 1 71 ? 43.970 -19.281 -105.410 1.00 73.56 71 LEU A O 1
ATOM 563 N N . LYS A 1 72 ? 46.230 -19.368 -105.441 1.00 67.75 72 LYS A N 1
ATOM 564 C CA . LYS A 1 72 ? 46.447 -18.183 -106.280 1.00 67.75 72 LYS A CA 1
ATOM 565 C C . LYS A 1 72 ? 46.956 -18.610 -107.660 1.00 67.75 72 LYS A C 1
ATOM 567 O O . LYS A 1 72 ? 47.668 -19.602 -107.773 1.00 67.75 72 LYS A O 1
ATOM 572 N N . ASP A 1 73 ? 46.607 -17.834 -108.684 1.00 61.69 73 ASP A N 1
ATOM 573 C CA . ASP A 1 73 ? 47.153 -17.938 -110.043 1.00 61.69 73 ASP A CA 1
ATOM 574 C C . ASP A 1 73 ? 46.766 -19.214 -110.802 1.00 61.69 73 ASP A C 1
ATOM 576 O O . ASP A 1 73 ? 47.614 -19.816 -111.458 1.00 61.69 73 ASP A O 1
ATOM 580 N N . GLY A 1 74 ? 45.483 -19.601 -110.722 1.00 57.44 74 GLY A N 1
ATOM 581 C CA . GLY A 1 74 ? 44.831 -20.562 -111.622 1.00 57.44 74 GLY A CA 1
ATOM 582 C C . GLY A 1 74 ? 45.757 -21.675 -112.101 1.00 57.44 74 GLY A C 1
ATOM 583 O O . GLY A 1 74 ? 46.107 -21.714 -113.277 1.00 57.44 74 GLY A O 1
ATOM 584 N N . TYR A 1 75 ? 46.196 -22.534 -111.179 1.00 53.91 75 TYR A N 1
ATOM 585 C CA . TYR A 1 75 ? 47.299 -23.455 -111.443 1.00 53.91 75 TYR A CA 1
ATOM 586 C C . TYR A 1 75 ? 46.996 -24.369 -112.641 1.00 53.91 75 TYR A C 1
ATOM 588 O O . TYR A 1 75 ? 45.943 -25.014 -112.706 1.00 53.91 75 TYR A O 1
ATOM 596 N N . LYS A 1 76 ? 47.917 -24.363 -113.615 1.00 49.72 76 LYS A N 1
ATOM 597 C CA . LYS A 1 76 ? 47.668 -24.825 -114.986 1.00 49.72 76 LYS A CA 1
ATOM 598 C C . LYS A 1 76 ? 47.996 -26.289 -115.278 1.00 49.72 76 LYS A C 1
ATOM 600 O O . LYS A 1 76 ? 47.649 -26.709 -116.370 1.00 49.72 76 LYS A O 1
ATOM 605 N N . GLN A 1 77 ? 48.630 -27.059 -114.382 1.00 56.03 77 GLN A N 1
ATOM 606 C CA . GLN A 1 77 ? 48.941 -28.490 -114.603 1.00 56.03 77 GLN A CA 1
ATOM 607 C C . GLN A 1 77 ? 49.640 -29.135 -113.390 1.00 56.03 77 GLN A C 1
ATOM 609 O O . GLN A 1 77 ? 50.413 -28.456 -112.734 1.00 56.03 77 GLN A O 1
ATOM 614 N N . LYS A 1 78 ? 49.388 -30.434 -113.131 1.00 53.03 78 LYS A N 1
ATOM 615 C CA . LYS A 1 78 ? 49.915 -31.306 -112.042 1.00 53.03 78 LYS A CA 1
ATOM 616 C C . LYS A 1 78 ? 51.253 -30.863 -111.394 1.00 53.03 78 LYS A C 1
ATOM 618 O O . LYS A 1 78 ? 52.291 -30.891 -112.049 1.00 53.03 78 LYS A O 1
ATOM 623 N N . GLY A 1 79 ? 51.223 -30.567 -110.089 1.00 58.31 79 GLY A N 1
ATOM 624 C CA . GLY A 1 79 ? 52.379 -30.245 -109.234 1.00 58.31 79 GLY A CA 1
ATOM 625 C C . GLY A 1 79 ? 51.972 -29.503 -107.946 1.00 58.31 79 GLY A C 1
ATOM 626 O O . GLY A 1 79 ? 50.791 -29.179 -107.783 1.00 58.31 79 GLY A O 1
ATOM 627 N N . ALA A 1 80 ? 52.933 -29.255 -107.040 1.00 55.78 80 ALA A N 1
ATOM 628 C CA . ALA A 1 80 ? 52.724 -28.634 -105.726 1.00 55.78 80 ALA A CA 1
ATOM 629 C C . ALA A 1 80 ? 51.792 -27.411 -105.766 1.00 55.78 80 ALA A C 1
ATOM 631 O O . ALA A 1 80 ? 52.042 -26.431 -106.479 1.00 55.78 80 ALA A O 1
ATOM 632 N N . ILE A 1 81 ? 50.747 -27.437 -104.936 1.00 61.72 81 ILE A N 1
ATOM 633 C CA . ILE A 1 81 ? 49.872 -26.289 -104.706 1.00 61.72 81 ILE A CA 1
ATOM 634 C C . ILE A 1 81 ? 50.706 -25.053 -104.304 1.00 61.72 81 ILE A C 1
ATOM 636 O O . ILE A 1 81 ? 51.374 -25.031 -103.269 1.00 61.72 81 ILE A O 1
ATOM 640 N N . LYS A 1 82 ? 50.601 -23.973 -105.088 1.00 65.12 82 LYS A N 1
ATOM 641 C CA . LYS A 1 82 ? 51.008 -22.634 -104.645 1.00 65.12 82 LYS A CA 1
ATOM 642 C C . LYS A 1 82 ? 49.878 -22.027 -103.824 1.00 65.12 82 LYS A C 1
ATOM 644 O O . LYS A 1 82 ? 48.906 -21.501 -104.369 1.00 65.12 82 LYS A O 1
ATOM 649 N N . VAL A 1 83 ? 50.000 -22.130 -102.504 1.00 67.38 83 VAL A N 1
ATOM 650 C CA . VAL A 1 83 ? 49.075 -21.450 -101.596 1.00 67.38 83 VAL A CA 1
ATOM 651 C C . VAL A 1 83 ? 49.441 -19.982 -101.459 1.00 67.38 83 VAL A C 1
ATOM 653 O O . VAL A 1 83 ? 50.602 -19.576 -101.523 1.00 67.38 83 VAL A O 1
ATOM 656 N N . LEU A 1 84 ? 48.416 -19.181 -101.234 1.00 69.00 84 LEU A N 1
ATOM 657 C CA . LEU A 1 84 ? 48.539 -17.828 -100.748 1.00 69.00 84 LEU A CA 1
ATOM 658 C C . LEU A 1 84 ? 49.139 -17.884 -99.335 1.00 69.00 84 LEU A C 1
ATOM 660 O O . LEU A 1 84 ? 48.532 -18.428 -98.418 1.00 69.00 84 LEU A O 1
ATOM 664 N N . VAL A 1 85 ? 50.340 -17.336 -99.163 1.00 70.50 85 VAL A N 1
ATOM 665 C CA . VAL A 1 85 ? 51.028 -17.266 -97.868 1.00 70.50 85 VAL A CA 1
ATOM 666 C C . VAL A 1 85 ? 51.204 -15.802 -97.485 1.00 70.50 85 VAL A C 1
ATOM 668 O O . VAL A 1 85 ? 51.757 -15.022 -98.260 1.00 70.50 85 VAL A O 1
ATOM 671 N N . GLY A 1 86 ? 50.741 -15.415 -96.295 1.00 65.81 86 GLY A N 1
ATOM 672 C CA . GLY A 1 86 ? 50.986 -14.082 -95.734 1.00 65.81 86 GLY A CA 1
ATOM 673 C C . GLY A 1 86 ? 50.186 -12.953 -96.370 1.00 65.81 86 GLY A C 1
ATOM 674 O O . GLY A 1 86 ? 50.582 -11.795 -96.249 1.00 65.81 86 GLY A O 1
ATOM 675 N N . GLN A 1 87 ? 49.080 -13.262 -97.050 1.00 67.19 87 GLN A N 1
ATOM 676 C CA . GLN A 1 87 ? 48.201 -12.263 -97.662 1.00 67.19 87 GLN A CA 1
ATOM 677 C C . GLN A 1 87 ? 46.786 -12.349 -97.072 1.00 67.19 87 GLN A C 1
ATOM 679 O O . GLN A 1 87 ? 46.308 -13.425 -96.703 1.00 67.19 87 GLN A O 1
ATOM 684 N N . ASN A 1 88 ? 46.127 -11.191 -96.991 1.00 68.81 88 ASN A N 1
ATOM 685 C CA . ASN A 1 88 ? 44.723 -11.071 -96.610 1.00 68.81 88 ASN A CA 1
ATOM 686 C C . ASN A 1 88 ? 43.841 -11.169 -97.854 1.00 68.81 88 ASN A C 1
ATOM 688 O O . ASN A 1 88 ? 44.184 -10.625 -98.904 1.00 68.81 88 ASN A O 1
ATOM 692 N N . ILE A 1 89 ? 42.680 -11.799 -97.717 1.00 71.12 89 ILE A N 1
ATOM 693 C CA . ILE A 1 89 ? 41.664 -11.853 -98.766 1.00 71.12 89 ILE A CA 1
ATOM 694 C C . ILE A 1 89 ? 40.390 -11.214 -98.239 1.00 71.12 89 ILE A C 1
ATOM 696 O O . ILE A 1 89 ? 39.868 -11.634 -97.208 1.00 71.12 89 ILE A O 1
ATOM 700 N N . LEU A 1 90 ? 39.892 -10.215 -98.968 1.00 69.44 90 LEU A N 1
ATOM 701 C CA . LEU A 1 90 ? 38.566 -9.648 -98.762 1.00 69.44 90 LEU A CA 1
ATOM 702 C C . LEU A 1 90 ? 37.581 -10.394 -99.662 1.00 69.44 90 LEU A C 1
ATOM 704 O O . LEU A 1 90 ? 37.668 -10.306 -100.887 1.00 69.44 90 LEU A O 1
ATOM 708 N N . ARG A 1 91 ? 36.641 -11.128 -99.070 1.00 68.00 91 ARG A N 1
ATOM 709 C CA . ARG A 1 91 ? 35.612 -11.861 -99.814 1.00 68.00 91 ARG A CA 1
ATOM 710 C C . ARG A 1 91 ? 34.245 -11.592 -99.204 1.00 68.00 91 ARG A C 1
ATOM 712 O O . ARG A 1 91 ? 34.054 -11.795 -98.013 1.00 68.00 91 ARG A O 1
ATOM 719 N N . HIS A 1 92 ? 33.300 -11.135 -100.029 1.00 68.50 92 HIS A N 1
ATOM 720 C CA . HIS A 1 92 ? 31.939 -10.770 -99.604 1.00 68.50 92 HIS A CA 1
ATOM 721 C C . HIS A 1 92 ? 31.894 -9.791 -98.412 1.00 68.50 92 HIS A C 1
ATOM 723 O O . HIS A 1 92 ? 30.989 -9.862 -97.591 1.00 68.50 92 HIS A O 1
ATOM 729 N N . GLY A 1 93 ? 32.871 -8.881 -98.316 1.00 68.06 93 GLY A N 1
ATOM 730 C CA . GLY A 1 93 ? 32.972 -7.913 -97.215 1.00 68.06 93 GLY A CA 1
ATOM 731 C C . GLY A 1 93 ? 33.705 -8.418 -95.967 1.00 68.06 93 GLY A C 1
ATOM 732 O O . GLY A 1 93 ? 33.878 -7.653 -95.028 1.00 68.06 93 GLY A O 1
ATOM 733 N N . GLU A 1 94 ? 34.188 -9.662 -95.967 1.00 76.06 94 GLU A N 1
ATOM 734 C CA . GLU A 1 94 ? 34.836 -10.302 -94.819 1.00 76.06 94 GLU A CA 1
ATOM 735 C C . GLU A 1 94 ? 36.321 -10.560 -95.083 1.00 76.06 94 GLU A C 1
ATOM 737 O O . GLU A 1 94 ? 36.704 -10.970 -96.184 1.00 76.06 94 GLU A O 1
ATOM 742 N N . PHE A 1 95 ? 37.160 -10.332 -94.073 1.00 79.00 95 PHE A N 1
ATOM 743 C CA . PHE A 1 95 ? 38.604 -10.540 -94.164 1.00 79.00 95 PHE A CA 1
ATOM 744 C C . PHE A 1 95 ? 39.005 -11.930 -93.664 1.00 79.00 95 PHE A C 1
ATOM 746 O O . PHE A 1 95 ? 38.617 -12.343 -92.571 1.00 79.00 95 PHE A O 1
ATOM 753 N N . TYR A 1 96 ? 39.848 -12.604 -94.443 1.00 80.06 96 TYR A N 1
ATOM 754 C CA . TYR A 1 96 ? 40.461 -13.895 -94.129 1.00 80.06 96 TYR A CA 1
ATOM 755 C C . TYR A 1 96 ? 41.979 -13.782 -94.254 1.00 80.06 96 TYR A C 1
ATOM 757 O O . TYR A 1 96 ? 42.471 -13.098 -95.156 1.00 80.06 96 TYR A O 1
ATOM 765 N N . TYR A 1 97 ? 42.721 -14.476 -93.393 1.00 80.44 97 TYR A N 1
ATOM 766 C CA . TYR A 1 97 ? 44.184 -14.467 -93.408 1.00 80.44 97 TYR A CA 1
ATOM 767 C C . TYR A 1 97 ? 44.748 -15.879 -93.526 1.00 80.44 97 TYR A C 1
ATOM 769 O O . TYR A 1 97 ? 44.375 -16.766 -92.761 1.00 80.44 97 TYR A O 1
ATOM 777 N N . PHE A 1 98 ? 45.664 -16.076 -94.471 1.00 80.44 98 PHE A N 1
ATOM 778 C CA . PHE A 1 98 ? 46.362 -17.341 -94.685 1.00 80.44 98 PHE A CA 1
ATOM 779 C C . PHE A 1 98 ? 47.786 -17.217 -94.149 1.00 80.44 98 PHE A C 1
ATOM 781 O O . PHE A 1 98 ? 48.629 -16.512 -94.709 1.00 80.44 98 PHE A O 1
ATOM 788 N N . ASP A 1 99 ? 48.028 -17.848 -93.005 1.00 79.69 99 ASP A N 1
ATOM 789 C CA . ASP A 1 99 ? 49.130 -17.499 -92.119 1.00 79.69 99 ASP A CA 1
ATOM 790 C C . ASP A 1 99 ? 50.437 -18.219 -92.489 1.00 79.69 99 ASP A C 1
ATOM 792 O O . ASP A 1 99 ? 50.468 -19.453 -92.478 1.00 79.69 99 ASP A O 1
ATOM 796 N N . PRO A 1 100 ? 51.548 -17.501 -92.743 1.00 75.88 100 PRO A N 1
ATOM 797 C CA . PRO A 1 100 ? 52.862 -18.103 -92.953 1.00 75.88 100 PRO A CA 1
ATOM 798 C C . PRO A 1 100 ? 53.326 -18.993 -91.802 1.00 75.88 100 PRO A C 1
ATOM 800 O O . PRO A 1 100 ? 53.938 -20.028 -92.051 1.00 75.88 100 PRO A O 1
ATOM 803 N N . ALA A 1 101 ? 53.005 -18.639 -90.555 1.00 77.88 101 ALA A N 1
ATOM 804 C CA . ALA A 1 101 ? 53.346 -19.445 -89.385 1.00 77.88 101 ALA A CA 1
ATOM 805 C C . ALA A 1 101 ? 52.572 -20.774 -89.338 1.00 77.88 101 ALA A C 1
ATOM 807 O O . ALA A 1 101 ? 52.954 -21.683 -88.607 1.00 77.88 101 ALA A O 1
ATOM 808 N N . LEU A 1 102 ? 51.490 -20.889 -90.114 1.00 78.94 102 LEU A N 1
ATOM 809 C CA . LEU A 1 102 ? 50.718 -22.114 -90.315 1.00 78.94 102 LEU A CA 1
ATOM 810 C C . LEU A 1 102 ? 50.906 -22.662 -91.740 1.00 78.94 102 LEU A C 1
ATOM 812 O O . LEU A 1 102 ? 49.999 -23.292 -92.281 1.00 78.94 102 LEU A O 1
ATOM 816 N N . SER A 1 103 ? 52.048 -22.375 -92.372 1.00 80.19 103 SER A N 1
ATOM 817 C CA . SER A 1 103 ? 52.383 -22.823 -93.731 1.00 80.19 103 SER A CA 1
ATOM 818 C C . SER A 1 103 ? 51.348 -22.419 -94.794 1.00 80.19 103 SER A C 1
ATOM 820 O O . SER A 1 103 ? 51.123 -23.148 -95.753 1.00 80.19 103 SER A O 1
ATOM 822 N N . GLY A 1 104 ? 50.705 -21.258 -94.632 1.00 75.50 104 GLY A N 1
ATOM 823 C CA . GLY A 1 104 ? 49.677 -20.743 -95.545 1.00 75.50 104 GLY A CA 1
ATOM 824 C C . GLY A 1 104 ? 48.260 -21.237 -95.255 1.00 75.50 104 GLY A C 1
ATOM 825 O O . GLY A 1 104 ? 47.360 -20.990 -96.054 1.00 75.50 104 GLY A O 1
ATOM 826 N N . ARG A 1 105 ? 48.034 -21.925 -94.132 1.00 83.94 105 ARG A N 1
ATOM 827 C CA . ARG A 1 105 ? 46.694 -22.327 -93.690 1.00 83.94 105 ARG A CA 1
ATOM 828 C C . ARG A 1 105 ? 45.893 -21.120 -93.195 1.00 83.94 105 ARG A C 1
ATOM 830 O O . ARG A 1 105 ? 46.445 -20.208 -92.576 1.00 83.94 105 ARG A O 1
ATOM 837 N N . LEU A 1 106 ? 44.582 -21.141 -93.421 1.00 83.94 106 LEU A N 1
ATOM 838 C CA . LEU A 1 106 ? 43.617 -20.179 -92.899 1.00 83.94 106 LEU A CA 1
ATOM 839 C C . LEU A 1 106 ? 43.782 -20.046 -91.381 1.00 83.94 106 LEU A C 1
ATOM 841 O O . LEU A 1 106 ? 43.755 -21.039 -90.647 1.00 83.94 106 LEU A O 1
ATOM 845 N N . ARG A 1 107 ? 43.963 -18.814 -90.907 1.00 83.69 107 ARG A N 1
ATOM 846 C CA . ARG A 1 107 ? 44.095 -18.507 -89.487 1.00 83.69 107 ARG A CA 1
ATOM 847 C C . ARG A 1 107 ? 42.732 -18.612 -88.816 1.00 83.69 107 ARG A C 1
ATOM 849 O O . ARG A 1 107 ? 41.773 -17.977 -89.234 1.00 83.69 107 ARG A O 1
ATOM 856 N N . THR A 1 108 ? 42.693 -19.356 -87.720 1.00 83.81 108 THR A N 1
ATOM 857 C CA . THR A 1 108 ? 41.602 -19.352 -86.742 1.00 83.81 108 THR A CA 1
ATOM 858 C C . THR A 1 108 ? 42.195 -19.091 -85.361 1.00 83.81 108 THR A C 1
ATOM 860 O O . THR A 1 108 ? 43.297 -19.551 -85.053 1.00 83.81 108 THR A O 1
ATOM 863 N N . GLY A 1 109 ? 41.467 -18.387 -84.506 1.00 81.31 109 GLY A N 1
ATOM 864 C CA . GLY A 1 109 ? 41.905 -17.955 -83.186 1.00 81.31 109 GLY A CA 1
ATOM 865 C C . GLY A 1 109 ? 42.774 -16.694 -83.198 1.00 81.31 109 GLY A C 1
ATOM 866 O O . GLY A 1 109 ? 42.803 -15.922 -84.157 1.00 81.31 109 GLY A O 1
ATOM 867 N N . TRP A 1 110 ? 43.486 -16.483 -82.089 1.00 81.62 110 TR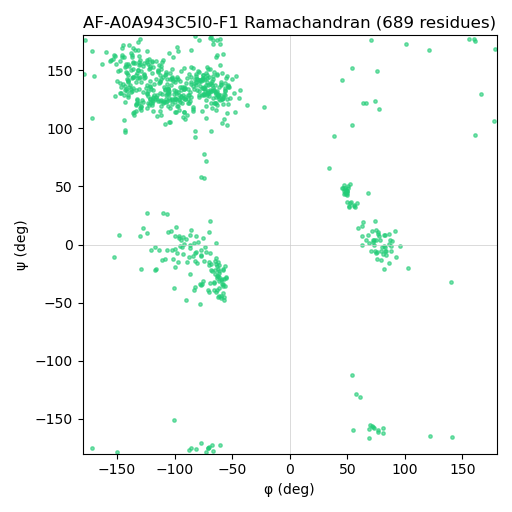P A N 1
ATOM 868 C CA . TRP A 1 110 ? 44.394 -15.353 -81.892 1.00 81.62 110 TRP A CA 1
ATOM 869 C C . TRP A 1 110 ? 45.446 -15.308 -82.978 1.00 81.62 110 TRP A C 1
ATOM 871 O O . TRP A 1 110 ? 46.060 -16.332 -83.242 1.00 81.62 110 TRP A O 1
ATOM 881 N N . SER A 1 111 ? 45.709 -14.140 -83.543 1.00 75.25 111 SER A N 1
ATOM 882 C CA . SER A 1 111 ? 46.846 -13.870 -84.412 1.00 75.25 111 SER A CA 1
ATOM 883 C C . SER A 1 111 ? 47.713 -12.798 -83.765 1.00 75.25 111 SER A C 1
ATOM 885 O O . SER A 1 111 ? 47.181 -11.796 -83.286 1.00 75.25 111 SER A O 1
ATOM 887 N N . GLY A 1 112 ? 49.033 -13.024 -83.735 1.00 66.56 112 GLY A N 1
ATOM 888 C CA . GLY A 1 112 ? 50.009 -12.010 -83.313 1.00 66.56 112 GLY A CA 1
ATOM 889 C C . GLY A 1 112 ? 49.960 -10.767 -84.213 1.00 66.56 112 GLY A C 1
ATOM 890 O O . GLY A 1 112 ? 49.079 -10.687 -85.070 1.00 66.56 112 GLY A O 1
ATOM 891 N N . PRO A 1 113 ? 50.888 -9.803 -84.068 1.00 60.94 113 PRO A N 1
ATOM 892 C CA . PRO A 1 113 ? 50.955 -8.650 -84.960 1.00 60.94 113 PRO A CA 1
ATOM 893 C C . PRO A 1 113 ? 51.056 -9.105 -86.418 1.00 60.94 113 PRO A C 1
ATOM 895 O O . PRO A 1 113 ? 52.100 -9.558 -86.881 1.00 60.94 113 PRO A O 1
ATOM 898 N N . VAL A 1 114 ? 49.935 -9.024 -87.127 1.00 56.69 114 VAL A N 1
ATOM 899 C CA . VAL A 1 114 ? 49.781 -9.461 -88.510 1.00 56.69 114 VAL A CA 1
ATOM 900 C C . VAL A 1 114 ? 49.158 -8.300 -89.264 1.00 56.69 114 VAL A C 1
ATOM 902 O O . VAL A 1 114 ? 48.075 -7.843 -88.920 1.00 56.69 114 VAL A O 1
ATOM 905 N N . LYS A 1 115 ? 49.868 -7.783 -90.271 1.00 48.31 115 LYS A N 1
ATOM 906 C CA . LYS A 1 115 ? 49.449 -6.608 -91.051 1.00 48.31 115 LYS A CA 1
ATOM 907 C C . LYS A 1 115 ? 48.036 -6.795 -91.629 1.00 48.31 115 LYS A C 1
ATOM 909 O O . LYS A 1 115 ? 47.754 -7.816 -92.257 1.00 48.31 115 LYS A O 1
ATOM 914 N N . PRO A 1 116 ? 47.204 -5.745 -91.537 1.00 48.28 116 PRO A N 1
ATOM 915 C CA . PRO A 1 116 ? 47.046 -4.884 -92.714 1.00 48.28 116 PRO A CA 1
ATOM 916 C C . PRO A 1 116 ? 47.586 -3.453 -92.542 1.00 48.28 116 PRO A C 1
ATOM 918 O O . PRO A 1 116 ? 47.612 -2.714 -93.521 1.00 48.28 116 PRO A O 1
ATOM 921 N N . SER A 1 117 ? 48.062 -3.041 -91.361 1.00 46.06 117 SER A N 1
ATOM 922 C CA . SER A 1 117 ? 48.611 -1.689 -91.145 1.00 46.06 117 SER A CA 1
ATOM 923 C C . SER A 1 117 ? 49.885 -1.693 -90.289 1.00 46.06 117 SER A C 1
ATOM 925 O O . SER A 1 117 ? 50.243 -2.694 -89.675 1.00 46.06 117 SER A O 1
ATOM 927 N N . SER A 1 118 ? 50.625 -0.582 -90.303 1.00 47.66 118 SER A N 1
ATOM 928 C CA . SER A 1 118 ? 51.945 -0.374 -89.681 1.00 47.66 118 SER A CA 1
ATOM 929 C C . SER A 1 118 ? 51.954 -0.349 -88.141 1.00 47.66 118 SER A C 1
ATOM 931 O O . SER A 1 118 ? 52.885 0.191 -87.546 1.00 47.66 118 SER A O 1
ATOM 933 N N . SER A 1 119 ? 50.935 -0.902 -87.481 1.00 53.28 119 SER A N 1
ATOM 934 C CA . SER A 1 119 ? 50.812 -0.934 -86.023 1.00 53.28 119 SER A CA 1
ATOM 935 C C . SER A 1 119 ? 50.994 -2.359 -85.485 1.00 53.28 119 SER A C 1
ATOM 937 O O . SER A 1 119 ? 50.622 -3.344 -86.116 1.00 53.28 119 SER A O 1
ATOM 939 N N . ASN A 1 120 ? 51.620 -2.480 -84.314 1.00 62.19 120 ASN A N 1
ATOM 940 C CA . ASN A 1 120 ? 51.958 -3.743 -83.652 1.00 62.19 120 ASN A CA 1
ATOM 941 C C . ASN A 1 120 ? 50.705 -4.374 -82.985 1.00 62.19 120 ASN A C 1
ATOM 943 O O . ASN A 1 120 ? 50.660 -4.527 -81.764 1.00 62.19 120 ASN A O 1
ATOM 947 N N . SER A 1 121 ? 49.663 -4.649 -83.777 1.00 72.50 121 SER A N 1
ATOM 948 C CA . SER A 1 121 ? 48.282 -4.892 -83.324 1.00 72.50 121 SER A CA 1
ATOM 949 C C . SER A 1 121 ? 47.856 -6.358 -83.420 1.00 72.50 121 SER A C 1
ATOM 951 O O . SER A 1 121 ? 48.134 -7.017 -84.416 1.00 72.50 121 SER A O 1
ATOM 953 N N . TRP A 1 122 ? 47.156 -6.872 -82.405 1.00 79.81 122 TRP A N 1
ATOM 954 C CA . TRP A 1 122 ? 46.619 -8.241 -82.410 1.00 79.81 122 TRP A CA 1
ATOM 955 C C . TRP A 1 122 ? 45.253 -8.308 -83.091 1.00 79.81 122 TRP A C 1
ATOM 957 O O . TRP A 1 122 ? 44.488 -7.346 -83.040 1.00 79.81 122 TRP A O 1
ATOM 967 N N . TYR A 1 123 ? 44.935 -9.478 -83.647 1.00 82.62 123 TYR A N 1
ATOM 968 C CA . TYR A 1 123 ? 43.674 -9.773 -84.331 1.00 82.62 123 TYR A CA 1
ATOM 969 C C . TYR A 1 123 ? 43.125 -11.130 -83.879 1.00 82.62 123 TYR A C 1
ATOM 971 O O . TYR A 1 123 ? 43.881 -11.995 -83.427 1.00 82.62 123 TYR A O 1
ATOM 979 N N . TYR A 1 124 ? 41.816 -11.340 -84.007 1.00 85.50 124 TYR A N 1
ATOM 980 C CA . TYR A 1 124 ? 41.191 -12.641 -83.770 1.00 85.50 124 TYR A CA 1
ATOM 981 C C . TYR A 1 124 ? 40.425 -13.059 -85.015 1.00 85.50 124 TYR A C 1
ATOM 9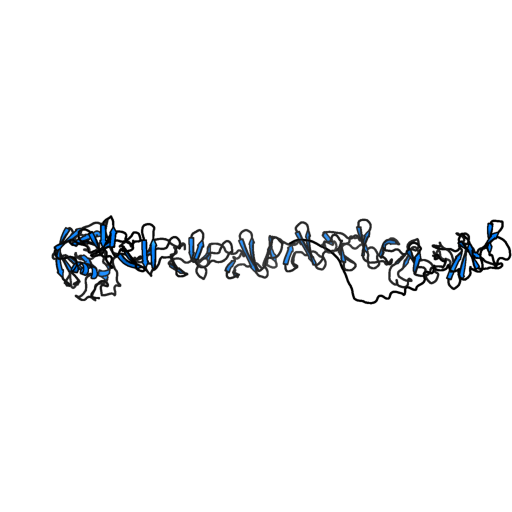83 O O . TYR A 1 124 ? 39.640 -12.280 -85.551 1.00 85.50 124 TYR A O 1
ATOM 991 N N . PHE A 1 125 ? 40.662 -14.285 -85.464 1.00 85.12 125 PHE A N 1
ATOM 992 C CA . PHE A 1 125 ? 39.883 -14.907 -86.522 1.00 85.12 125 PHE A CA 1
ATOM 993 C C . PHE A 1 125 ? 38.956 -15.935 -85.878 1.00 85.12 125 PHE A C 1
ATOM 995 O O . PHE A 1 125 ? 39.394 -16.753 -85.071 1.00 85.12 125 PHE A O 1
ATOM 1002 N N . ASN A 1 126 ? 37.669 -15.887 -86.191 1.00 82.88 126 ASN A N 1
ATOM 1003 C CA . ASN A 1 126 ? 36.680 -16.836 -85.691 1.00 82.88 126 ASN A CA 1
ATOM 1004 C C . ASN A 1 126 ? 37.021 -18.277 -86.131 1.00 82.88 126 ASN A C 1
ATOM 1006 O O . ASN A 1 126 ? 37.937 -18.510 -86.920 1.00 82.88 126 ASN A O 1
ATOM 1010 N N . THR A 1 127 ? 36.298 -19.278 -85.625 1.00 81.81 127 THR A N 1
ATOM 1011 C CA . THR A 1 127 ? 36.497 -20.685 -86.036 1.00 81.81 127 THR A CA 1
ATOM 1012 C C . THR A 1 127 ? 36.246 -20.927 -87.518 1.00 81.81 127 THR A C 1
ATOM 1014 O O . THR A 1 127 ? 36.793 -21.866 -88.083 1.00 81.81 127 THR A O 1
ATOM 1017 N N . ASP A 1 128 ? 35.436 -20.077 -88.141 1.00 77.38 128 ASP A N 1
ATOM 1018 C CA . ASP A 1 128 ? 35.188 -20.065 -89.579 1.00 77.38 128 ASP A CA 1
ATOM 1019 C C . ASP A 1 128 ? 36.296 -19.309 -90.356 1.00 77.38 128 ASP A C 1
ATOM 1021 O O . ASP A 1 128 ? 36.353 -19.359 -91.578 1.00 77.38 128 ASP A O 1
ATOM 1025 N N . GLY A 1 129 ? 37.231 -18.653 -89.664 1.00 77.31 129 GLY A N 1
ATOM 1026 C CA . GLY A 1 129 ? 38.346 -17.907 -90.244 1.00 77.31 129 GLY A CA 1
ATOM 1027 C C . GLY A 1 129 ? 38.032 -16.454 -90.600 1.00 77.31 129 GLY A C 1
ATOM 1028 O O . GLY A 1 129 ? 38.909 -15.778 -91.136 1.00 77.31 129 GLY A O 1
ATOM 1029 N N . ARG A 1 130 ? 36.825 -15.951 -90.298 1.00 84.44 130 ARG A N 1
ATOM 1030 C CA . ARG A 1 130 ? 36.484 -14.527 -90.464 1.00 84.44 130 ARG A CA 1
ATOM 1031 C C . ARG A 1 130 ? 37.169 -13.672 -89.410 1.00 84.44 130 ARG A C 1
ATOM 1033 O O . ARG A 1 130 ? 37.170 -14.022 -88.230 1.00 84.44 130 ARG A O 1
ATOM 1040 N N . LEU A 1 131 ? 37.702 -12.525 -89.818 1.00 84.56 131 LEU A N 1
ATOM 1041 C CA . LEU A 1 131 ? 38.247 -11.518 -88.910 1.00 84.56 131 LEU A CA 1
ATOM 1042 C C . LEU A 1 131 ? 37.148 -10.942 -88.002 1.00 84.56 131 LEU A C 1
ATOM 1044 O O . LEU A 1 131 ? 36.167 -10.378 -88.483 1.00 84.56 131 LEU A O 1
ATOM 1048 N N . SER A 1 132 ? 37.312 -11.056 -86.685 1.00 85.56 132 SER A N 1
ATOM 1049 C CA . SER A 1 132 ? 36.343 -10.539 -85.716 1.00 85.56 132 SER A CA 1
ATOM 1050 C C . SER A 1 132 ? 36.437 -9.019 -85.584 1.00 85.56 132 SER A C 1
ATOM 1052 O O . SER A 1 132 ? 37.500 -8.476 -85.286 1.00 85.56 132 SER A O 1
ATOM 1054 N N . THR A 1 133 ? 35.300 -8.336 -85.715 1.00 84.06 133 THR A N 1
ATOM 1055 C CA . THR A 1 133 ? 35.136 -6.908 -85.403 1.00 84.06 133 THR A CA 1
ATOM 1056 C C . THR A 1 133 ? 34.029 -6.721 -84.362 1.00 84.06 133 THR A C 1
ATOM 1058 O O . THR A 1 133 ? 33.105 -7.529 -84.259 1.00 84.06 133 THR A O 1
ATOM 1061 N N . GLY A 1 134 ? 34.121 -5.672 -83.543 1.00 84.44 134 GLY A N 1
ATOM 1062 C CA . GLY A 1 134 ? 33.197 -5.437 -82.435 1.00 84.44 134 GLY A CA 1
ATOM 1063 C C . GLY A 1 134 ? 33.373 -6.421 -81.270 1.00 84.44 134 GLY A C 1
ATOM 1064 O O . GLY A 1 134 ? 34.451 -6.976 -81.057 1.00 84.44 134 GLY A O 1
ATOM 1065 N N . TRP A 1 135 ? 32.314 -6.609 -80.473 1.00 87.75 135 TRP A N 1
ATOM 1066 C CA . TRP A 1 135 ? 32.312 -7.551 -79.348 1.00 87.75 135 TRP A CA 1
ATOM 1067 C C . TRP A 1 135 ? 32.287 -8.995 -79.844 1.00 87.75 135 TRP A C 1
ATOM 1069 O O . TRP A 1 135 ? 31.417 -9.374 -80.621 1.00 87.75 135 TRP A O 1
ATOM 1079 N N . SER A 1 136 ? 33.210 -9.817 -79.356 1.00 87.56 136 SER A N 1
ATOM 1080 C CA . SER A 1 136 ? 33.291 -11.239 -79.698 1.00 87.56 136 SER A CA 1
ATOM 1081 C C . SER A 1 136 ? 33.782 -12.063 -78.506 1.00 87.56 136 SER A C 1
ATOM 1083 O O . SER A 1 136 ? 34.337 -11.527 -77.542 1.00 87.56 136 SER A O 1
ATOM 1085 N N . THR A 1 137 ? 33.544 -13.373 -78.555 1.00 86.94 137 THR A N 1
ATOM 1086 C CA . THR A 1 137 ? 33.985 -14.344 -77.545 1.00 86.94 137 THR A CA 1
ATOM 1087 C C . THR A 1 137 ? 34.789 -15.443 -78.202 1.00 86.94 137 THR A C 1
ATOM 1089 O O . THR A 1 137 ? 34.377 -15.982 -79.226 1.00 86.94 137 THR A O 1
ATOM 1092 N N . ASN A 1 138 ? 35.915 -15.808 -77.600 1.00 83.94 138 ASN A N 1
ATOM 1093 C CA . ASN A 1 138 ? 36.690 -16.937 -78.095 1.00 83.94 138 ASN A CA 1
ATOM 1094 C C . ASN A 1 138 ? 36.065 -18.275 -77.658 1.00 83.94 138 ASN A C 1
ATOM 1096 O O . ASN A 1 138 ? 35.123 -18.316 -76.868 1.00 83.94 138 ASN A O 1
ATOM 1100 N N . LEU A 1 139 ? 36.644 -19.386 -78.119 1.00 79.94 139 LEU A N 1
ATOM 1101 C CA . LEU A 1 139 ? 36.222 -20.750 -77.764 1.00 79.94 139 LEU A CA 1
ATOM 1102 C C . LEU A 1 139 ? 36.217 -21.062 -76.256 1.00 79.94 139 LEU A C 1
ATOM 1104 O O . LEU A 1 139 ? 35.590 -22.029 -75.836 1.00 79.94 139 LEU A O 1
ATOM 1108 N N . LYS A 1 140 ? 36.915 -20.267 -75.438 1.00 82.38 140 LYS A N 1
ATOM 1109 C CA . LYS A 1 140 ? 36.940 -20.395 -73.973 1.00 82.38 140 LYS A CA 1
ATOM 1110 C C . LYS A 1 140 ? 35.907 -19.492 -73.283 1.00 82.38 140 LYS A C 1
ATOM 1112 O O . LYS A 1 140 ? 35.892 -19.422 -72.059 1.00 82.38 140 LYS A O 1
ATOM 1117 N N . GLY A 1 141 ? 35.073 -18.783 -74.047 1.00 83.75 141 GLY A N 1
ATOM 1118 C CA . GLY A 1 141 ? 34.098 -17.816 -73.540 1.00 83.75 141 GLY A CA 1
ATOM 1119 C C . GLY A 1 141 ? 34.703 -16.475 -73.110 1.00 83.75 141 GLY A C 1
ATOM 1120 O O . GLY A 1 141 ? 34.007 -15.652 -72.518 1.00 83.75 141 GLY A O 1
ATOM 1121 N N . GLU A 1 142 ? 35.986 -16.219 -73.388 1.00 87.56 142 GLU A N 1
ATOM 1122 C CA . GLU A 1 142 ? 36.638 -14.962 -73.017 1.00 87.56 142 GLU A CA 1
ATOM 1123 C C . GLU A 1 142 ? 36.244 -13.867 -74.013 1.00 87.56 142 GLU A C 1
ATOM 1125 O O . GLU A 1 142 ? 36.389 -14.030 -75.229 1.00 87.56 142 GLU A O 1
ATOM 1130 N N . ARG A 1 143 ? 35.743 -12.746 -73.490 1.00 90.69 143 ARG A N 1
ATOM 1131 C CA . ARG A 1 143 ? 35.290 -11.603 -74.289 1.00 90.69 143 ARG A CA 1
ATOM 1132 C C . ARG A 1 143 ? 36.470 -10.741 -74.725 1.00 90.69 143 ARG A C 1
ATOM 1134 O O . ARG A 1 143 ? 37.372 -10.494 -73.933 1.00 90.69 143 ARG A O 1
ATOM 1141 N N . PHE A 1 144 ? 36.423 -10.212 -75.937 1.00 88.31 144 PHE A N 1
ATOM 1142 C CA . PHE A 1 144 ? 37.356 -9.210 -76.456 1.00 88.31 144 PHE A CA 1
ATOM 1143 C C . PHE A 1 144 ? 36.610 -8.255 -77.396 1.00 88.31 144 PHE A C 1
ATOM 1145 O O . PHE A 1 144 ? 35.443 -8.483 -77.729 1.00 88.31 144 PHE A O 1
ATOM 1152 N N . TYR A 1 145 ? 37.260 -7.160 -77.782 1.00 86.88 145 TYR A N 1
ATOM 1153 C CA . TYR A 1 145 ? 36.680 -6.176 -78.690 1.00 86.88 145 TYR A CA 1
ATOM 1154 C C . TYR A 1 145 ? 37.685 -5.814 -79.784 1.00 86.88 145 TYR A C 1
ATOM 1156 O O . TYR A 1 145 ? 38.803 -5.403 -79.466 1.00 86.88 145 TYR A O 1
ATOM 1164 N N . GLY A 1 146 ? 37.285 -5.982 -81.046 1.00 84.81 146 GLY A N 1
ATOM 1165 C CA . GLY A 1 146 ? 38.020 -5.484 -82.211 1.00 84.81 146 GLY A CA 1
ATOM 1166 C C . GLY A 1 146 ? 37.454 -4.147 -82.672 1.00 84.81 146 GLY A C 1
ATOM 1167 O O . GLY A 1 146 ? 36.237 -4.015 -82.806 1.00 84.81 146 GLY A O 1
ATOM 1168 N N . ASP A 1 147 ? 38.304 -3.147 -82.897 1.00 80.00 147 ASP A N 1
ATOM 1169 C CA . ASP A 1 147 ? 37.859 -1.839 -83.384 1.00 80.00 147 ASP A CA 1
ATOM 1170 C C . ASP A 1 147 ? 37.177 -1.993 -84.761 1.00 80.00 147 ASP A C 1
ATOM 1172 O O . ASP A 1 147 ? 37.775 -2.552 -85.675 1.00 80.00 147 ASP A O 1
ATOM 1176 N N . PRO A 1 148 ? 35.927 -1.539 -84.956 1.00 80.06 148 PRO A N 1
ATOM 1177 C CA . PRO A 1 148 ? 35.238 -1.699 -86.236 1.00 80.06 148 PRO A CA 1
ATOM 1178 C C . PRO A 1 148 ? 35.921 -1.012 -87.428 1.00 80.06 148 PRO A C 1
ATOM 1180 O O . PRO A 1 148 ? 35.586 -1.331 -88.565 1.00 80.06 148 PRO A O 1
ATOM 1183 N N . SER A 1 149 ? 36.831 -0.057 -87.198 1.00 76.56 149 SER A N 1
ATOM 1184 C CA . SER A 1 149 ? 37.493 0.690 -88.276 1.00 76.56 149 SER A CA 1
ATOM 1185 C C . SER A 1 149 ? 38.623 -0.080 -88.965 1.00 76.56 149 SER A C 1
ATOM 1187 O O . SER A 1 149 ? 38.820 0.074 -90.168 1.00 76.56 149 SER A O 1
ATOM 1189 N N . ASP A 1 150 ? 39.358 -0.910 -88.230 1.00 75.94 150 ASP A N 1
ATOM 1190 C CA . ASP A 1 150 ? 40.553 -1.607 -88.726 1.00 75.94 150 ASP A CA 1
ATOM 1191 C C . ASP A 1 150 ? 40.771 -2.992 -88.080 1.00 75.94 150 ASP A C 1
ATOM 1193 O O . ASP A 1 150 ? 41.807 -3.620 -88.302 1.00 75.94 150 ASP A O 1
ATOM 1197 N N . ALA A 1 151 ? 39.798 -3.461 -87.293 1.00 76.19 151 ALA A N 1
ATOM 1198 C CA . ALA A 1 151 ? 39.748 -4.727 -86.567 1.00 76.19 151 ALA A CA 1
ATOM 1199 C C . ALA A 1 151 ? 40.818 -4.939 -85.484 1.00 76.19 151 ALA A C 1
ATOM 1201 O O . ALA A 1 151 ? 40.895 -6.043 -84.936 1.00 76.19 151 ALA A O 1
ATOM 1202 N N . HIS A 1 152 ? 41.640 -3.936 -85.147 1.00 79.62 152 HIS A N 1
ATOM 1203 C CA . HIS A 1 152 ? 42.670 -4.148 -84.129 1.00 79.62 152 HIS A CA 1
ATOM 1204 C C . HIS A 1 152 ? 42.033 -4.436 -82.769 1.00 79.62 152 HIS A C 1
ATOM 1206 O O . HIS A 1 152 ? 41.063 -3.796 -82.353 1.00 79.62 152 HIS A O 1
ATOM 1212 N N . LEU A 1 153 ? 42.584 -5.412 -82.053 1.00 82.88 153 LEU A N 1
ATOM 1213 C CA . LEU A 1 153 ? 42.125 -5.728 -80.711 1.00 82.88 153 LEU A CA 1
ATOM 1214 C C . LEU A 1 153 ? 42.691 -4.734 -79.702 1.00 82.88 153 LEU A C 1
ATOM 1216 O O . LEU A 1 153 ? 43.862 -4.349 -79.752 1.00 82.88 153 LEU A O 1
ATOM 1220 N N . PHE A 1 154 ? 41.868 -4.370 -78.724 1.00 76.62 154 PHE A N 1
ATOM 1221 C CA . PHE A 1 154 ? 42.335 -3.610 -77.571 1.00 76.62 154 PHE A CA 1
ATOM 1222 C C . PHE A 1 154 ? 43.163 -4.533 -76.676 1.00 76.62 154 PHE A C 1
ATOM 1224 O O . PHE A 1 154 ? 42.625 -5.420 -76.021 1.00 76.62 154 PHE A O 1
ATOM 1231 N N . CYS A 1 155 ? 44.478 -4.322 -76.642 1.00 76.12 155 CYS A N 1
ATOM 1232 C CA . CYS A 1 155 ? 45.416 -5.145 -75.880 1.00 76.12 155 CYS A CA 1
ATOM 1233 C C . CYS A 1 155 ? 46.177 -4.303 -74.868 1.00 76.12 155 CYS A C 1
ATOM 1235 O O . CYS A 1 155 ? 46.665 -3.224 -75.203 1.00 76.12 155 CYS A O 1
ATOM 1237 N N . ASN A 1 156 ? 46.323 -4.819 -73.645 1.00 75.38 156 ASN A N 1
ATOM 1238 C CA . ASN A 1 156 ? 47.063 -4.175 -72.558 1.00 75.38 156 ASN A CA 1
ATOM 1239 C C . ASN A 1 156 ? 46.701 -2.686 -72.399 1.00 75.38 156 ASN A C 1
ATOM 1241 O O . ASN A 1 156 ? 47.568 -1.821 -72.265 1.00 75.38 156 ASN A O 1
ATOM 1245 N N . GLY A 1 157 ? 45.408 -2.388 -72.472 1.00 75.19 157 GLY A N 1
ATOM 1246 C CA . GLY A 1 157 ? 44.889 -1.036 -72.595 1.00 75.19 157 GLY A CA 1
ATOM 1247 C C . GLY A 1 157 ? 43.619 -0.863 -71.780 1.00 75.19 157 GLY A C 1
ATOM 1248 O O . GLY A 1 157 ? 42.881 -1.818 -71.534 1.00 75.19 157 GLY A O 1
ATOM 1249 N N . SER A 1 158 ? 43.353 0.372 -71.368 1.00 74.56 158 SER A N 1
ATOM 1250 C CA . SER A 1 158 ? 42.057 0.754 -70.821 1.00 74.56 158 SER A CA 1
ATOM 1251 C C . SER A 1 158 ? 41.355 1.708 -71.768 1.00 74.56 158 SER A C 1
ATOM 1253 O O . SER A 1 158 ? 41.993 2.434 -72.533 1.00 74.56 158 SER A O 1
ATOM 1255 N N . THR A 1 159 ? 40.027 1.726 -71.716 1.00 68.25 159 THR A N 1
ATOM 1256 C CA . THR A 1 159 ? 39.268 2.728 -72.454 1.00 68.25 159 THR A CA 1
ATOM 1257 C C . THR A 1 159 ? 37.983 3.130 -71.742 1.00 68.25 159 THR A C 1
ATOM 1259 O O . THR A 1 159 ? 37.385 2.351 -71.002 1.00 68.25 159 THR A O 1
ATOM 1262 N N . THR A 1 160 ? 37.578 4.380 -71.965 1.00 60.19 160 THR A N 1
ATOM 1263 C CA . THR A 1 160 ? 36.280 4.955 -71.568 1.00 60.19 160 THR A CA 1
ATOM 1264 C C . THR A 1 160 ? 35.475 5.464 -72.765 1.00 60.19 160 THR A C 1
ATOM 1266 O O . THR A 1 160 ? 34.342 5.922 -72.613 1.00 60.19 160 THR A O 1
ATOM 1269 N N . LYS A 1 161 ? 36.062 5.419 -73.966 1.00 60.75 161 LYS A N 1
ATOM 1270 C CA . LYS A 1 161 ? 35.508 5.916 -75.234 1.00 60.75 161 LYS A CA 1
ATOM 1271 C C . LYS A 1 161 ? 35.806 4.880 -76.330 1.00 60.75 161 LYS A C 1
ATOM 1273 O O . LYS A 1 161 ? 36.683 4.053 -76.144 1.00 60.75 161 LYS A O 1
ATOM 1278 N N . ARG A 1 162 ? 35.126 4.921 -77.479 1.00 65.88 162 ARG A N 1
ATOM 1279 C CA . ARG A 1 162 ? 35.334 4.003 -78.634 1.00 65.88 162 ARG A CA 1
ATOM 1280 C C . ARG A 1 162 ? 34.666 2.618 -78.580 1.00 65.88 162 ARG A C 1
ATOM 1282 O O . ARG A 1 162 ? 34.760 1.899 -79.565 1.00 65.88 162 ARG A O 1
ATOM 1289 N N . ILE A 1 163 ? 33.948 2.252 -77.511 1.00 74.12 163 ILE A N 1
ATOM 1290 C CA . ILE A 1 163 ? 33.186 0.986 -77.467 1.00 74.12 163 ILE A CA 1
ATOM 1291 C C . ILE A 1 163 ? 31.676 1.275 -77.365 1.00 74.12 163 ILE A C 1
ATOM 1293 O O . ILE A 1 163 ? 31.220 1.758 -76.320 1.00 74.12 163 ILE A O 1
ATOM 1297 N N . PRO A 1 164 ? 30.884 0.992 -78.421 1.00 72.25 164 PRO A N 1
ATOM 1298 C CA . PRO A 1 164 ? 29.429 1.134 -78.414 1.00 72.25 164 PRO A CA 1
ATOM 1299 C C . PRO A 1 164 ? 28.780 0.375 -77.245 1.00 72.25 164 PRO A C 1
ATOM 1301 O O . PRO A 1 164 ? 29.164 -0.749 -76.926 1.00 72.25 164 PRO A O 1
ATOM 1304 N N . GLY A 1 165 ? 27.821 1.011 -76.562 1.00 70.56 165 GLY A N 1
ATOM 1305 C CA . GLY A 1 165 ? 27.163 0.473 -75.355 1.00 70.56 165 GLY A CA 1
ATOM 1306 C C . GLY A 1 165 ? 27.949 0.638 -74.040 1.00 70.56 165 GLY A C 1
ATOM 1307 O O . GLY A 1 165 ? 27.409 0.398 -72.952 1.00 70.56 165 GLY A O 1
ATOM 1308 N N . TYR A 1 166 ? 29.205 1.097 -74.114 1.00 75.19 166 TYR A N 1
ATOM 1309 C CA . TYR A 1 166 ? 30.102 1.267 -72.964 1.00 75.19 166 TYR A CA 1
ATOM 1310 C C . TYR A 1 166 ? 30.720 2.671 -72.856 1.00 75.19 166 TYR A C 1
ATOM 1312 O O . TYR A 1 166 ? 31.639 2.890 -72.069 1.00 75.19 166 TYR A O 1
ATOM 1320 N N . THR A 1 167 ? 30.195 3.651 -73.592 1.00 73.06 167 THR A N 1
ATOM 1321 C CA . THR A 1 167 ? 30.633 5.052 -73.510 1.00 73.06 167 THR A CA 1
ATOM 1322 C C . THR A 1 167 ? 30.566 5.575 -72.071 1.00 73.06 167 THR A C 1
ATOM 1324 O O . THR A 1 167 ? 29.524 5.505 -71.422 1.00 73.06 167 THR A O 1
ATOM 1327 N N . GLY A 1 168 ? 31.689 6.091 -71.563 1.00 71.94 168 GLY A N 1
ATOM 1328 C CA . GLY A 1 168 ? 31.830 6.583 -70.188 1.00 71.94 168 GLY A CA 1
ATOM 1329 C C . GLY A 1 168 ? 32.111 5.500 -69.138 1.00 71.94 168 GLY A C 1
ATOM 1330 O O . GLY A 1 168 ? 32.382 5.838 -67.987 1.00 71.94 168 GLY A O 1
ATOM 1331 N N . LYS A 1 169 ? 32.096 4.214 -69.510 1.00 82.69 169 LYS A N 1
ATOM 1332 C CA . LYS A 1 169 ? 32.413 3.090 -68.620 1.00 82.69 169 LYS A CA 1
ATOM 1333 C C . LYS A 1 169 ? 33.892 2.731 -68.739 1.00 82.69 169 LYS A C 1
ATOM 1335 O O . LYS A 1 169 ? 34.422 2.666 -69.841 1.00 82.69 169 LYS A O 1
ATOM 1340 N N . PHE A 1 170 ? 34.560 2.502 -67.611 1.00 84.62 170 PHE A N 1
ATOM 1341 C CA . PHE A 1 170 ? 35.979 2.147 -67.592 1.00 84.62 170 PHE A CA 1
ATOM 1342 C C . PHE A 1 170 ? 36.154 0.641 -67.806 1.00 84.62 170 PHE A C 1
ATOM 1344 O O . PHE A 1 170 ? 35.722 -0.144 -66.964 1.00 84.62 170 PHE A O 1
ATOM 1351 N N . LEU A 1 171 ? 36.770 0.255 -68.923 1.00 88.50 171 LEU A N 1
ATOM 1352 C CA . LEU A 1 171 ? 37.071 -1.134 -69.281 1.00 88.50 171 LEU A CA 1
ATOM 1353 C C . LEU A 1 171 ? 38.586 -1.353 -69.309 1.00 88.50 171 LEU A C 1
ATOM 1355 O O . LEU A 1 171 ? 39.336 -0.432 -69.647 1.00 88.50 171 LEU A O 1
ATOM 1359 N N . ILE A 1 172 ? 39.029 -2.570 -68.991 1.00 89.06 172 ILE A N 1
ATOM 1360 C CA . ILE A 1 172 ? 40.435 -2.985 -69.090 1.00 89.06 172 ILE A CA 1
ATOM 1361 C C . ILE A 1 172 ? 40.517 -4.267 -69.911 1.00 89.06 172 ILE A C 1
ATOM 1363 O O . ILE A 1 172 ? 39.808 -5.233 -69.626 1.00 89.06 172 ILE A O 1
ATOM 1367 N N . PHE A 1 173 ? 41.420 -4.277 -70.886 1.00 88.81 173 PHE A N 1
ATOM 1368 C CA . PHE A 1 173 ? 41.808 -5.473 -71.619 1.00 88.81 173 PHE A CA 1
ATOM 1369 C C . PHE A 1 173 ? 43.225 -5.881 -71.214 1.00 88.81 173 PHE A C 1
ATOM 1371 O O . PHE A 1 173 ? 44.126 -5.040 -71.137 1.00 88.81 173 PHE A O 1
ATOM 1378 N N . ASP A 1 174 ? 43.419 -7.164 -70.921 1.00 87.50 174 ASP A N 1
ATOM 1379 C CA . ASP A 1 174 ? 44.709 -7.691 -70.487 1.00 87.50 174 ASP A CA 1
ATOM 1380 C C . ASP A 1 174 ? 45.732 -7.769 -71.635 1.00 87.50 174 ASP A C 1
ATOM 1382 O O . ASP A 1 174 ? 45.474 -7.383 -72.778 1.00 87.50 174 ASP A O 1
ATOM 1386 N N . LYS A 1 175 ? 46.936 -8.266 -71.337 1.00 83.31 175 LYS A N 1
ATOM 1387 C CA . LYS A 1 175 ? 48.020 -8.404 -72.325 1.00 83.31 175 LYS A CA 1
ATOM 1388 C C . LYS A 1 175 ? 47.695 -9.361 -73.473 1.00 83.31 175 LYS A C 1
ATOM 1390 O O . LYS A 1 175 ? 48.359 -9.299 -74.500 1.00 83.31 175 LYS A O 1
ATOM 1395 N N . GLN A 1 176 ? 46.700 -10.224 -73.296 1.00 83.56 176 GLN A N 1
ATOM 1396 C CA . GLN A 1 176 ? 46.177 -11.139 -74.304 1.00 83.56 176 GLN A CA 1
ATOM 1397 C C . GLN A 1 176 ? 44.906 -10.576 -74.960 1.00 83.56 176 GLN A C 1
ATOM 1399 O O . GLN A 1 176 ? 44.187 -11.318 -75.612 1.00 83.56 176 GLN A O 1
ATOM 1404 N N . CYS A 1 177 ? 44.629 -9.279 -74.790 1.00 84.81 177 CYS A N 1
ATOM 1405 C CA . CYS A 1 177 ? 43.493 -8.554 -75.361 1.00 84.81 177 CYS A CA 1
ATOM 1406 C C . CYS A 1 177 ? 42.117 -9.036 -74.882 1.00 84.81 177 CYS A C 1
ATOM 1408 O O . CYS A 1 177 ? 41.095 -8.777 -75.521 1.00 84.81 177 CYS A O 1
ATOM 1410 N N . ARG A 1 178 ? 42.068 -9.738 -73.748 1.00 88.88 178 ARG A N 1
ATOM 1411 C CA . ARG A 1 178 ? 40.823 -10.234 -73.156 1.00 88.88 178 ARG A CA 1
ATOM 1412 C C . ARG A 1 178 ? 40.263 -9.200 -72.198 1.00 88.88 178 ARG A C 1
ATOM 1414 O O . ARG A 1 178 ? 41.003 -8.608 -71.413 1.00 88.88 178 ARG A O 1
ATOM 1421 N N . LEU A 1 179 ? 38.951 -9.013 -72.223 1.00 91.44 179 LEU A N 1
ATOM 1422 C CA . LEU A 1 179 ? 38.243 -8.156 -71.286 1.00 91.44 179 LEU A CA 1
ATOM 1423 C C . LEU A 1 179 ? 38.359 -8.728 -69.870 1.00 91.44 179 LEU A C 1
ATOM 1425 O O . LEU A 1 179 ? 37.910 -9.839 -69.582 1.00 91.44 179 LEU A O 1
ATOM 1429 N N . VAL A 1 180 ? 38.910 -7.931 -68.963 1.00 91.31 180 VAL A N 1
ATOM 1430 C CA . VAL A 1 180 ? 39.057 -8.294 -67.556 1.00 91.31 180 VAL A CA 1
ATOM 1431 C C . VAL A 1 180 ? 37.707 -8.164 -66.852 1.00 91.31 180 VAL A C 1
ATOM 1433 O O . VAL A 1 180 ? 37.190 -7.060 -66.705 1.00 91.31 180 VAL A O 1
ATOM 1436 N N . CYS A 1 181 ? 37.153 -9.281 -66.378 1.00 91.12 181 CYS A N 1
ATOM 1437 C CA . CYS A 1 181 ? 35.857 -9.331 -65.688 1.00 91.12 181 CYS A CA 1
ATOM 1438 C C . CYS A 1 181 ? 35.965 -10.027 -64.322 1.00 91.12 181 CYS A C 1
ATOM 1440 O O . CYS A 1 181 ? 36.852 -10.859 -64.121 1.00 91.12 181 CYS A O 1
ATOM 1442 N N . ASN A 1 182 ? 35.033 -9.716 -63.413 1.00 89.94 182 ASN A N 1
ATOM 1443 C CA . ASN A 1 182 ? 34.821 -10.366 -62.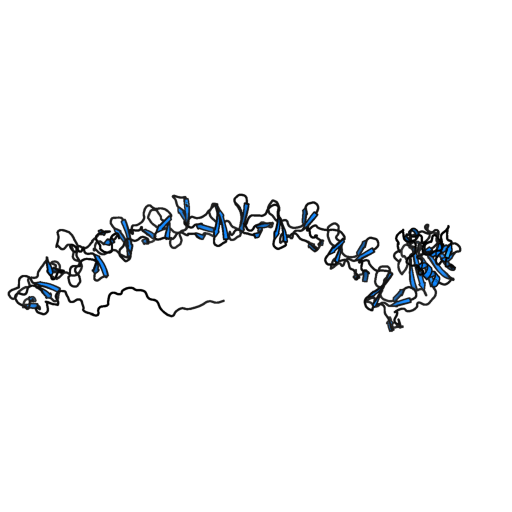107 1.00 89.94 182 ASN A CA 1
ATOM 1444 C C . ASN A 1 182 ? 36.064 -10.490 -61.210 1.00 89.94 182 ASN A C 1
ATOM 1446 O O . ASN A 1 182 ? 36.190 -11.443 -60.441 1.00 89.94 182 ASN A O 1
ATOM 1450 N N . GLN A 1 183 ? 36.991 -9.537 -61.281 1.00 91.56 183 GLN A N 1
ATOM 1451 C CA . GLN A 1 183 ? 38.249 -9.639 -60.546 1.00 91.56 183 GLN A CA 1
ATOM 1452 C C . GLN A 1 183 ? 38.847 -8.281 -60.198 1.00 91.56 183 GLN A C 1
ATOM 1454 O O . GLN A 1 183 ? 38.493 -7.245 -60.767 1.00 91.56 183 GLN A O 1
ATOM 1459 N N . VAL A 1 184 ? 39.785 -8.309 -59.251 1.00 92.69 184 VAL A N 1
ATOM 1460 C CA . VAL A 1 184 ? 40.685 -7.189 -58.994 1.00 92.69 184 VAL A CA 1
ATOM 1461 C C . VAL A 1 184 ? 41.905 -7.328 -59.901 1.00 92.69 184 VAL A C 1
ATOM 1463 O O . VAL A 1 184 ? 42.533 -8.381 -59.930 1.00 92.69 184 VAL A O 1
ATOM 1466 N N . TYR A 1 185 ? 42.249 -6.268 -60.625 1.00 91.44 185 TYR A N 1
ATOM 1467 C CA . TYR A 1 185 ? 43.303 -6.263 -61.632 1.00 91.44 185 TYR A CA 1
ATOM 1468 C C . TYR A 1 185 ? 44.218 -5.050 -61.480 1.00 91.44 185 TYR A C 1
ATOM 1470 O O . TYR A 1 185 ? 43.762 -3.938 -61.204 1.00 91.44 185 TYR A O 1
ATOM 1478 N N . GLN A 1 186 ? 45.522 -5.257 -61.658 1.00 90.69 186 GLN A N 1
ATOM 1479 C CA . GLN A 1 186 ? 46.504 -4.177 -61.645 1.00 90.69 186 GLN A CA 1
ATOM 1480 C C . GLN A 1 186 ? 46.801 -3.716 -63.069 1.00 90.69 186 GLN A C 1
ATOM 1482 O O . GLN A 1 186 ? 47.204 -4.505 -63.918 1.00 90.69 186 GLN A O 1
ATOM 1487 N N . PHE A 1 187 ? 46.632 -2.422 -63.314 1.00 87.44 187 PHE A N 1
ATOM 1488 C CA . PHE A 1 187 ? 46.856 -1.801 -64.612 1.00 87.44 187 PHE A CA 1
ATOM 1489 C C . PHE A 1 187 ? 47.530 -0.439 -64.426 1.00 87.44 187 PHE A C 1
ATOM 1491 O O . PHE A 1 187 ? 47.069 0.379 -63.628 1.00 87.44 187 PHE A O 1
ATOM 1498 N N . ASN A 1 188 ? 48.640 -0.200 -65.135 1.00 85.88 188 ASN A N 1
ATOM 1499 C CA . ASN A 1 188 ? 49.441 1.033 -65.062 1.00 85.88 188 ASN A CA 1
ATOM 1500 C C . ASN A 1 188 ? 49.745 1.503 -63.623 1.00 85.88 188 ASN A C 1
ATOM 1502 O O . ASN A 1 188 ? 49.564 2.671 -63.280 1.00 85.88 188 ASN A O 1
ATOM 1506 N N . GLY A 1 189 ? 50.156 0.572 -62.754 1.00 84.88 189 GLY A N 1
ATOM 1507 C CA . GLY A 1 189 ? 50.509 0.861 -61.356 1.00 84.88 189 GLY A CA 1
ATOM 1508 C C . GLY A 1 189 ? 49.322 1.168 -60.432 1.00 84.88 189 GLY A C 1
ATOM 1509 O O . GLY A 1 189 ? 49.524 1.472 -59.258 1.00 84.88 189 GLY A O 1
ATOM 1510 N N . LYS A 1 190 ? 48.081 1.078 -60.924 1.00 90.00 190 LYS A N 1
ATOM 1511 C CA . LYS A 1 190 ? 46.853 1.242 -60.136 1.00 90.00 190 LYS A CA 1
ATOM 1512 C C . LYS A 1 190 ? 46.089 -0.073 -60.053 1.00 90.00 190 LYS A C 1
ATOM 1514 O O . LYS A 1 190 ? 46.211 -0.939 -60.911 1.00 90.00 190 LYS A O 1
ATOM 1519 N N . THR A 1 191 ? 45.301 -0.225 -58.995 1.00 93.44 191 THR A N 1
ATOM 1520 C CA . THR A 1 191 ? 44.477 -1.418 -58.759 1.00 93.44 191 THR A CA 1
ATOM 1521 C C . THR A 1 191 ? 43.015 -1.091 -59.036 1.00 93.44 191 THR A C 1
ATOM 1523 O O . THR A 1 191 ? 42.508 -0.092 -58.520 1.00 93.44 191 THR A O 1
ATOM 1526 N N . TYR A 1 192 ? 42.343 -1.939 -59.812 1.00 93.19 192 TYR A N 1
ATOM 1527 C CA . TYR A 1 192 ? 40.955 -1.768 -60.226 1.00 93.19 192 TYR A CA 1
ATOM 1528 C C . TYR A 1 192 ? 40.112 -3.001 -59.906 1.00 93.19 192 TYR A C 1
ATOM 1530 O O . TYR A 1 192 ? 40.611 -4.113 -59.999 1.00 93.19 192 TYR A O 1
ATOM 1538 N N . TYR A 1 193 ? 38.836 -2.818 -59.577 1.00 94.50 193 TYR A N 1
ATOM 1539 C CA . TYR A 1 193 ? 37.836 -3.879 -59.511 1.00 94.50 193 TYR A CA 1
ATOM 1540 C C . TYR A 1 193 ? 36.877 -3.770 -60.698 1.00 94.50 193 TYR A C 1
ATOM 1542 O O . TYR A 1 193 ? 36.246 -2.728 -60.900 1.00 94.50 193 TYR A O 1
ATOM 1550 N N . LEU A 1 194 ? 36.776 -4.857 -61.463 1.00 93.25 194 LEU A N 1
ATOM 1551 C CA . LEU A 1 194 ? 35.951 -4.969 -62.659 1.00 93.25 194 LEU A CA 1
ATOM 1552 C C . LEU A 1 194 ? 34.818 -5.962 -62.379 1.00 93.25 194 LEU A C 1
ATOM 1554 O O . LEU A 1 194 ? 35.061 -7.068 -61.889 1.00 93.25 194 LEU A O 1
ATOM 1558 N N . ASN A 1 195 ? 33.580 -5.569 -62.678 1.00 91.62 195 ASN A N 1
ATOM 1559 C CA . ASN A 1 195 ? 32.398 -6.412 -62.476 1.00 91.62 195 ASN A CA 1
ATOM 1560 C C . ASN A 1 195 ? 32.259 -7.499 -63.570 1.00 91.62 195 ASN A C 1
ATOM 1562 O O . ASN A 1 195 ? 33.166 -7.701 -64.381 1.00 91.62 195 ASN A O 1
ATOM 1566 N N . ALA A 1 196 ? 31.124 -8.203 -63.603 1.00 90.56 196 ALA A N 1
ATOM 1567 C CA . ALA A 1 196 ? 30.858 -9.276 -64.569 1.00 90.56 196 ALA A CA 1
ATOM 1568 C C . ALA A 1 196 ? 30.870 -8.818 -66.033 1.00 90.56 196 ALA A C 1
ATOM 1570 O O . ALA A 1 196 ? 31.229 -9.590 -66.918 1.00 90.56 196 ALA A O 1
ATOM 1571 N N . ASP A 1 197 ? 30.550 -7.549 -66.274 1.00 88.75 197 ASP A N 1
ATOM 1572 C CA . ASP A 1 197 ? 30.563 -6.938 -67.600 1.00 88.75 197 ASP A CA 1
ATOM 1573 C C . ASP A 1 197 ? 31.915 -6.304 -67.954 1.00 88.75 197 ASP A C 1
ATOM 1575 O O . ASP A 1 197 ? 32.023 -5.631 -68.979 1.00 88.75 197 ASP A O 1
ATOM 1579 N N . GLY A 1 198 ? 32.923 -6.466 -67.091 1.00 87.25 198 GLY A N 1
ATOM 1580 C CA . GLY A 1 198 ? 34.250 -5.870 -67.229 1.00 87.25 198 GLY A CA 1
ATOM 1581 C C . GLY A 1 198 ? 34.308 -4.375 -66.916 1.00 87.25 198 GLY A C 1
ATOM 1582 O O . GLY A 1 198 ? 35.306 -3.721 -67.209 1.00 87.25 198 GLY A O 1
ATOM 1583 N N . ILE A 1 199 ? 33.249 -3.821 -66.318 1.00 90.25 199 ILE A N 1
ATOM 1584 C CA . ILE A 1 199 ? 33.138 -2.399 -65.995 1.00 90.25 199 ILE A CA 1
ATOM 1585 C C . ILE A 1 199 ? 33.740 -2.132 -64.617 1.00 90.25 199 ILE A C 1
ATOM 1587 O O . ILE A 1 199 ? 33.338 -2.740 -63.617 1.00 90.25 199 ILE A O 1
ATOM 1591 N N . GLY A 1 200 ? 34.643 -1.155 -64.551 1.00 90.75 200 GLY A N 1
ATOM 1592 C CA . GLY A 1 200 ? 35.147 -0.593 -63.305 1.00 90.75 200 GLY A CA 1
ATOM 1593 C C . GLY A 1 200 ? 33.999 -0.115 -62.421 1.00 90.75 200 GLY A C 1
ATOM 1594 O O . GLY A 1 200 ? 33.289 0.818 -62.789 1.00 90.75 200 GLY A O 1
ATOM 1595 N N . SER A 1 201 ? 33.802 -0.771 -61.276 1.00 89.44 201 SER A N 1
ATOM 1596 C CA . SER A 1 201 ? 32.601 -0.594 -60.452 1.00 89.44 201 SER A CA 1
ATOM 1597 C C . SER A 1 201 ? 32.918 -0.254 -58.993 1.00 89.44 201 SER A C 1
ATOM 1599 O O . SER A 1 201 ? 33.855 -0.814 -58.420 1.00 89.44 201 SER A O 1
ATOM 1601 N N . PRO A 1 202 ? 32.117 0.613 -58.347 1.00 92.12 202 PRO A N 1
ATOM 1602 C CA . PRO A 1 202 ? 32.257 0.885 -56.925 1.00 92.12 202 PRO A CA 1
ATOM 1603 C C . PRO A 1 202 ? 31.886 -0.340 -56.106 1.00 92.12 202 PRO A C 1
ATOM 1605 O O . PRO A 1 202 ? 30.864 -0.984 -56.350 1.00 92.12 202 PRO A O 1
ATOM 1608 N N . GLY A 1 203 ? 32.678 -0.631 -55.082 1.00 92.12 203 GLY A N 1
ATOM 1609 C CA . GLY A 1 203 ? 32.409 -1.775 -54.228 1.00 92.12 203 GLY A CA 1
ATOM 1610 C C . GLY A 1 203 ? 33.440 -1.974 -53.137 1.00 92.12 203 GLY A C 1
ATOM 1611 O O . GLY A 1 203 ? 34.505 -1.361 -53.133 1.00 92.12 203 GLY A O 1
ATOM 1612 N N . VAL A 1 204 ? 33.097 -2.851 -52.202 1.00 94.00 204 VAL A N 1
ATOM 1613 C CA . VAL A 1 204 ? 34.032 -3.395 -51.221 1.00 94.00 204 VAL A CA 1
ATOM 1614 C C . VAL A 1 204 ? 34.206 -4.863 -51.560 1.00 94.00 204 VAL A C 1
ATOM 1616 O O . VAL A 1 204 ? 33.252 -5.630 -51.440 1.00 94.00 204 VAL A O 1
ATOM 1619 N N . VAL A 1 205 ? 35.395 -5.238 -52.029 1.00 93.25 205 VAL A N 1
ATOM 1620 C CA . VAL A 1 205 ? 35.657 -6.585 -52.556 1.00 93.25 205 VAL A CA 1
ATOM 1621 C C . VAL A 1 205 ? 36.867 -7.233 -51.885 1.00 93.25 205 VAL A C 1
ATOM 1623 O O . VAL A 1 205 ? 37.747 -6.514 -51.393 1.00 93.25 205 VAL A O 1
ATOM 1626 N N . PRO A 1 206 ? 36.920 -8.577 -51.838 1.00 92.94 206 PRO A N 1
ATOM 1627 C CA . PRO A 1 206 ? 38.076 -9.292 -51.317 1.00 92.94 206 PRO A CA 1
ATOM 1628 C C . PRO A 1 206 ? 39.350 -8.968 -52.107 1.00 92.94 206 PRO A C 1
ATOM 1630 O O . PRO A 1 206 ? 39.347 -8.923 -53.335 1.00 92.94 206 PRO A O 1
ATOM 1633 N N . TYR A 1 207 ? 40.449 -8.763 -51.387 1.00 89.50 207 TYR A N 1
ATOM 1634 C CA . TYR A 1 207 ? 41.796 -8.593 -51.920 1.00 89.50 207 TYR A CA 1
ATOM 1635 C C . TYR A 1 207 ? 42.786 -9.274 -50.970 1.00 89.50 207 TYR A C 1
ATOM 1637 O O . TYR A 1 207 ? 43.151 -8.723 -49.925 1.00 89.50 207 TYR A O 1
ATOM 1645 N N . GLY A 1 208 ? 43.171 -10.509 -51.298 1.00 87.00 208 GLY A N 1
ATOM 1646 C CA . GLY A 1 208 ? 43.871 -11.386 -50.356 1.00 87.00 208 GLY A CA 1
ATOM 1647 C C . GLY A 1 208 ? 43.042 -11.593 -49.083 1.00 87.00 208 GLY A C 1
ATOM 1648 O O . GLY A 1 208 ? 41.852 -11.886 -49.156 1.00 87.00 208 GLY A O 1
ATOM 1649 N N . ASN A 1 209 ? 43.650 -11.365 -47.915 1.00 87.81 209 ASN A N 1
ATOM 1650 C CA . ASN A 1 209 ? 42.991 -11.510 -46.606 1.00 87.81 209 ASN A CA 1
ATOM 1651 C C . ASN A 1 209 ? 42.233 -10.249 -46.141 1.00 87.81 209 ASN A C 1
ATOM 1653 O O . ASN A 1 209 ? 41.811 -10.161 -44.986 1.00 87.81 209 ASN A O 1
ATOM 1657 N N . GLN A 1 210 ? 42.098 -9.238 -47.000 1.00 93.00 210 GLN A N 1
ATOM 1658 C CA . GLN A 1 210 ? 41.502 -7.946 -46.663 1.00 93.00 210 GLN A CA 1
ATOM 1659 C C . GLN A 1 210 ? 40.309 -7.641 -47.569 1.00 93.00 210 GLN A C 1
ATOM 1661 O O . GLN A 1 210 ? 40.189 -8.175 -48.666 1.00 93.00 210 GLN A O 1
ATOM 1666 N N . MET A 1 211 ? 39.434 -6.741 -47.122 1.00 95.62 211 MET A N 1
ATOM 1667 C CA . MET A 1 211 ? 38.404 -6.150 -47.976 1.00 95.62 211 MET A CA 1
ATOM 1668 C C . MET A 1 211 ? 38.855 -4.752 -48.377 1.00 95.62 211 MET A C 1
ATOM 1670 O O . MET A 1 211 ? 39.147 -3.939 -47.499 1.00 95.62 211 MET A O 1
ATOM 1674 N N . LYS A 1 212 ? 38.912 -4.458 -49.676 1.00 95.50 212 LYS A N 1
ATOM 1675 C CA . LYS A 1 212 ? 39.342 -3.155 -50.197 1.00 95.50 212 LYS A CA 1
ATOM 1676 C C . LYS A 1 212 ? 38.198 -2.413 -50.872 1.00 95.50 212 LYS A C 1
ATOM 1678 O O . LYS A 1 212 ? 37.317 -3.023 -51.471 1.00 95.50 212 LYS A O 1
ATOM 1683 N N . ALA A 1 213 ? 38.223 -1.092 -50.745 1.00 96.00 213 ALA A N 1
ATOM 1684 C CA . ALA A 1 213 ? 37.194 -0.192 -51.238 1.00 96.00 213 ALA A CA 1
ATOM 1685 C C . ALA A 1 213 ? 37.567 0.436 -52.587 1.00 96.00 213 ALA A C 1
ATOM 1687 O O . ALA A 1 213 ? 38.648 1.002 -52.741 1.00 96.00 213 ALA A O 1
ATOM 1688 N N . PHE A 1 214 ? 36.637 0.402 -53.535 1.00 94.69 214 PHE A N 1
ATOM 1689 C CA . PHE A 1 214 ? 36.800 0.897 -54.898 1.00 94.69 214 PHE A CA 1
ATOM 1690 C C . PHE A 1 214 ? 35.751 1.974 -55.200 1.00 94.69 214 PHE A C 1
ATOM 1692 O O . PHE A 1 214 ? 34.606 1.887 -54.750 1.00 94.69 214 PHE A O 1
ATOM 1699 N N . ASN A 1 215 ? 36.157 3.020 -55.922 1.00 90.94 215 ASN A N 1
ATOM 1700 C CA . ASN A 1 215 ? 35.303 4.159 -56.270 1.00 90.94 215 ASN A CA 1
ATOM 1701 C C . ASN A 1 215 ? 34.401 3.868 -57.484 1.00 90.94 215 ASN A C 1
ATOM 1703 O O . ASN A 1 215 ? 34.414 2.770 -58.025 1.00 90.94 215 ASN A O 1
ATOM 1707 N N . SER A 1 216 ? 33.631 4.860 -57.941 1.00 87.94 216 SER A N 1
ATOM 1708 C CA . SER A 1 216 ? 32.687 4.714 -59.063 1.00 87.94 216 SER A CA 1
ATOM 1709 C C . SER A 1 216 ? 33.311 4.258 -60.386 1.00 87.94 216 SER A C 1
ATOM 1711 O O . SER A 1 216 ? 32.599 3.704 -61.211 1.00 87.94 216 SER A O 1
ATOM 1713 N N . MET A 1 217 ? 34.618 4.458 -60.584 1.00 86.44 217 MET A N 1
ATOM 1714 C CA . MET A 1 217 ? 35.364 3.974 -61.755 1.00 86.44 217 MET A CA 1
ATOM 1715 C C . MET A 1 217 ? 36.016 2.605 -61.513 1.00 86.44 217 MET A C 1
ATOM 1717 O O . MET A 1 217 ? 36.837 2.155 -62.308 1.00 86.44 217 MET A O 1
ATOM 1721 N N . GLY A 1 218 ? 35.741 1.973 -60.373 1.00 89.81 218 GLY A N 1
ATOM 1722 C CA . GLY A 1 218 ? 36.391 0.746 -59.940 1.00 89.81 218 GLY A CA 1
ATOM 1723 C C . GLY A 1 218 ? 37.839 0.921 -59.514 1.00 89.81 218 GLY A C 1
ATOM 1724 O O . GLY A 1 218 ? 38.505 -0.082 -59.345 1.00 89.81 218 GLY A O 1
ATOM 1725 N N . SER A 1 219 ? 38.361 2.136 -59.328 1.00 92.50 219 SER A N 1
ATOM 1726 C CA . SER A 1 219 ? 39.738 2.343 -58.849 1.00 92.50 219 SER A CA 1
ATOM 1727 C C . SER A 1 219 ? 39.813 2.209 -57.331 1.00 92.50 219 SER A C 1
ATOM 1729 O O . SER A 1 219 ? 38.954 2.738 -56.620 1.00 92.50 219 SER A O 1
ATOM 1731 N N . LEU A 1 220 ? 40.876 1.573 -56.832 1.00 95.06 220 LEU A N 1
ATOM 1732 C CA . LEU A 1 220 ? 41.156 1.457 -55.400 1.00 95.06 220 LEU A CA 1
ATOM 1733 C C . LEU A 1 220 ? 41.222 2.847 -54.751 1.00 95.06 220 LEU A C 1
ATOM 1735 O O . LEU A 1 220 ? 41.888 3.753 -55.257 1.00 95.06 220 LEU A O 1
ATOM 1739 N N . ILE A 1 221 ? 40.533 3.010 -53.624 1.00 94.88 221 ILE A N 1
ATOM 1740 C CA . ILE A 1 221 ? 40.501 4.255 -52.856 1.00 94.88 221 ILE A CA 1
ATOM 1741 C C . ILE A 1 221 ? 41.724 4.304 -51.940 1.00 94.88 221 ILE A C 1
ATOM 1743 O O . ILE A 1 221 ? 41.862 3.475 -51.049 1.00 94.88 221 ILE A O 1
ATOM 1747 N N . LEU A 1 222 ? 42.591 5.299 -52.127 1.00 93.69 222 LEU A N 1
ATOM 1748 C CA . LEU A 1 222 ? 43.808 5.501 -51.332 1.00 93.69 222 LEU A CA 1
ATOM 1749 C C . LEU A 1 222 ? 43.785 6.859 -50.616 1.00 93.69 222 LEU A C 1
ATOM 1751 O O . LEU A 1 222 ? 43.078 7.784 -51.017 1.00 93.69 222 LEU A O 1
ATOM 1755 N N . GLY A 1 223 ? 44.545 6.976 -49.526 1.00 90.88 223 GLY A N 1
ATOM 1756 C CA . GLY A 1 223 ? 44.732 8.217 -48.763 1.00 90.88 223 GLY A CA 1
ATOM 1757 C C . GLY A 1 223 ? 43.550 8.636 -47.878 1.00 90.88 223 GLY A C 1
ATOM 1758 O O . GLY A 1 223 ? 43.679 9.563 -47.081 1.00 90.88 223 GLY A O 1
ATOM 1759 N N . LYS A 1 224 ? 42.401 7.957 -47.961 1.00 91.00 224 LYS A N 1
ATOM 1760 C CA . LYS A 1 224 ? 41.218 8.247 -47.137 1.00 91.00 224 LYS A CA 1
ATOM 1761 C C . LYS A 1 224 ? 41.232 7.413 -45.856 1.00 91.00 224 LYS A C 1
ATOM 1763 O O . LYS A 1 224 ? 41.089 6.201 -45.911 1.00 91.00 224 LYS A O 1
ATOM 1768 N N . LYS A 1 225 ? 41.366 8.071 -44.701 1.00 94.44 225 LYS A N 1
ATOM 1769 C CA . LYS A 1 225 ? 41.252 7.455 -43.367 1.00 94.44 225 LYS A CA 1
ATOM 1770 C C . LYS A 1 225 ? 39.947 7.896 -42.712 1.00 94.44 225 LYS A C 1
ATOM 1772 O O . LYS A 1 225 ? 39.753 9.096 -42.539 1.00 94.44 225 LYS A O 1
ATOM 1777 N N . GLY A 1 226 ? 39.085 6.957 -42.327 1.00 94.88 226 GLY A N 1
ATOM 1778 C CA . GLY A 1 226 ? 37.817 7.260 -41.654 1.00 94.88 226 GLY A CA 1
ATOM 1779 C C . GLY A 1 226 ? 36.571 6.738 -42.381 1.00 94.88 226 GLY A C 1
ATOM 1780 O O . GLY A 1 226 ? 36.681 5.860 -43.240 1.00 94.88 226 GLY A O 1
ATOM 1781 N N . PRO A 1 227 ? 35.372 7.229 -42.018 1.00 95.12 227 PRO A N 1
ATOM 1782 C CA . PRO A 1 227 ? 34.121 6.773 -42.612 1.00 95.12 227 PRO A CA 1
ATOM 1783 C C . PRO A 1 227 ? 34.030 7.159 -44.097 1.00 95.12 227 PRO A C 1
ATOM 1785 O O . PRO A 1 227 ? 34.257 8.310 -44.467 1.00 95.12 227 PRO A O 1
ATOM 1788 N N . TYR A 1 228 ? 33.647 6.211 -44.948 1.00 93.56 228 TYR A N 1
ATOM 1789 C CA . TYR A 1 228 ? 33.453 6.423 -46.382 1.00 93.56 228 TYR A CA 1
ATOM 1790 C C . TYR A 1 228 ? 32.226 5.652 -46.876 1.00 93.56 228 TYR A C 1
ATOM 1792 O O . TYR A 1 228 ? 31.975 4.538 -46.423 1.00 93.56 228 TYR A O 1
ATOM 1800 N N . THR A 1 229 ? 31.443 6.234 -47.788 1.00 93.44 229 THR A N 1
ATOM 1801 C CA . THR A 1 229 ? 30.195 5.625 -48.282 1.00 93.44 229 THR A CA 1
ATOM 1802 C C . THR A 1 229 ? 30.337 5.197 -49.733 1.00 93.44 229 THR A C 1
ATOM 1804 O O . THR A 1 229 ? 30.744 5.988 -50.576 1.00 93.44 229 THR A O 1
ATOM 1807 N N . ILE A 1 230 ? 29.977 3.944 -50.008 1.00 92.12 230 ILE A N 1
ATOM 1808 C CA . ILE A 1 230 ? 30.050 3.299 -51.319 1.00 92.12 230 ILE A CA 1
ATOM 1809 C C . ILE A 1 230 ? 28.718 2.588 -51.535 1.00 92.12 230 ILE A C 1
ATOM 1811 O O . ILE A 1 230 ? 28.332 1.746 -50.723 1.00 92.12 230 ILE A O 1
ATOM 1815 N N . ASN A 1 231 ? 27.996 2.948 -52.599 1.00 88.06 231 ASN A N 1
ATOM 1816 C CA . ASN A 1 231 ? 26.685 2.379 -52.946 1.00 88.06 231 ASN A CA 1
ATOM 1817 C C . ASN A 1 231 ? 25.700 2.353 -51.758 1.00 88.06 231 ASN A C 1
ATOM 1819 O O . ASN A 1 231 ? 25.111 1.323 -51.439 1.00 88.06 231 ASN A O 1
ATOM 1823 N N . GLY A 1 232 ? 25.583 3.472 -51.034 1.00 87.44 232 GLY A N 1
ATOM 1824 C CA . GLY A 1 232 ? 24.670 3.617 -49.890 1.00 87.44 232 GLY A CA 1
ATOM 1825 C C . GLY A 1 232 ? 25.118 2.936 -48.587 1.00 87.44 232 GLY A C 1
ATOM 1826 O O . GLY A 1 232 ? 24.591 3.256 -47.521 1.00 87.44 232 GLY A O 1
ATOM 1827 N N . LYS A 1 233 ? 26.132 2.064 -48.625 1.00 92.69 233 LYS A N 1
ATOM 1828 C CA . LYS A 1 233 ? 26.726 1.437 -47.436 1.00 92.69 233 LYS A CA 1
ATOM 1829 C C . LYS A 1 233 ? 27.952 2.223 -46.983 1.00 92.69 233 LYS A C 1
ATOM 1831 O O . LYS A 1 233 ? 28.774 2.626 -47.802 1.00 92.69 233 LYS A O 1
ATOM 1836 N N . SER A 1 234 ? 28.084 2.459 -45.680 1.00 95.25 234 SER A N 1
ATOM 1837 C CA . SER A 1 234 ? 29.252 3.152 -45.123 1.00 95.25 234 SER A CA 1
ATOM 1838 C C . SER A 1 234 ? 30.222 2.161 -44.501 1.00 95.25 234 SER A C 1
ATOM 1840 O O . SER A 1 234 ? 29.786 1.232 -43.836 1.00 95.25 234 SER A O 1
ATOM 1842 N N . TYR A 1 235 ? 31.515 2.395 -44.675 1.00 96.25 235 TYR A N 1
ATOM 1843 C CA . TYR A 1 235 ? 32.623 1.572 -44.195 1.00 96.25 235 TYR A CA 1
ATOM 1844 C C . TYR A 1 235 ? 33.639 2.463 -43.484 1.00 96.25 235 TYR A C 1
ATOM 1846 O O . TYR A 1 235 ? 33.633 3.679 -43.677 1.00 96.25 235 TYR A O 1
ATOM 1854 N N . PHE A 1 236 ? 34.525 1.881 -42.679 1.00 97.38 236 PHE A N 1
ATOM 1855 C CA . PHE A 1 236 ? 35.667 2.607 -42.122 1.00 97.38 236 PHE A CA 1
ATOM 1856 C C . PHE A 1 236 ? 36.939 2.209 -42.867 1.00 97.38 236 PHE A C 1
ATOM 1858 O O . PHE A 1 236 ? 37.322 1.042 -42.814 1.00 97.38 236 PHE A O 1
ATOM 1865 N N . LEU A 1 237 ? 37.584 3.155 -43.547 1.00 96.88 237 LEU A N 1
ATOM 1866 C CA . LEU A 1 237 ? 38.775 2.892 -44.352 1.00 96.88 237 LEU A CA 1
ATOM 1867 C C . LEU A 1 237 ? 40.061 3.239 -43.601 1.00 96.88 237 LEU A C 1
ATOM 1869 O O . LEU A 1 237 ? 40.116 4.229 -42.862 1.00 96.88 237 LEU A O 1
ATOM 1873 N N . ASP A 1 238 ? 41.107 2.447 -43.826 1.00 94.25 238 ASP A N 1
ATOM 1874 C CA . ASP A 1 238 ? 42.482 2.887 -43.607 1.00 94.25 238 ASP A CA 1
ATOM 1875 C C . ASP A 1 238 ? 43.039 3.614 -44.843 1.00 94.25 238 ASP A C 1
ATOM 1877 O O . ASP A 1 238 ? 42.477 3.574 -45.936 1.00 94.25 238 ASP A O 1
ATOM 1881 N N . GLY A 1 239 ? 44.180 4.288 -44.679 1.00 91.38 239 GLY A N 1
ATOM 1882 C CA . GLY A 1 239 ? 44.793 5.068 -45.759 1.00 91.38 239 GLY A CA 1
ATOM 1883 C C . GLY A 1 239 ? 45.252 4.231 -46.961 1.00 91.38 239 GLY A C 1
ATOM 1884 O O . GLY A 1 239 ? 45.551 4.809 -48.002 1.00 91.38 239 GLY A O 1
ATOM 1885 N N . ALA A 1 240 ? 45.290 2.901 -46.836 1.00 93.81 240 ALA A N 1
ATOM 1886 C CA . ALA A 1 240 ? 45.613 1.955 -47.901 1.00 93.81 240 ALA A CA 1
ATOM 1887 C C . ALA A 1 240 ? 44.354 1.377 -48.588 1.00 93.81 240 ALA A C 1
ATOM 1889 O O . ALA A 1 240 ? 44.458 0.459 -49.413 1.00 93.81 240 ALA A O 1
ATOM 1890 N N . GLY A 1 241 ? 43.169 1.896 -48.247 1.00 93.06 241 GLY A N 1
ATOM 1891 C CA . GLY A 1 241 ? 41.888 1.498 -48.825 1.00 93.06 241 GLY A CA 1
ATOM 1892 C C . GLY A 1 241 ? 41.276 0.242 -48.215 1.00 93.06 241 GLY A C 1
ATOM 1893 O O . GLY A 1 241 ? 40.291 -0.264 -48.755 1.00 93.06 241 GLY A O 1
ATOM 1894 N N . ASN A 1 242 ? 41.836 -0.285 -47.121 1.00 95.88 242 ASN A N 1
ATOM 1895 C CA . ASN A 1 242 ? 41.282 -1.456 -46.449 1.00 95.88 242 ASN A CA 1
ATOM 1896 C C . ASN A 1 242 ? 40.082 -1.057 -45.596 1.00 95.88 242 ASN A C 1
ATOM 1898 O O . ASN A 1 242 ? 40.131 -0.083 -44.845 1.00 95.88 242 ASN A O 1
ATOM 1902 N N . CYS A 1 243 ? 39.023 -1.852 -45.656 1.00 96.69 243 CYS A N 1
ATOM 1903 C CA . CYS A 1 243 ? 37.885 -1.733 -44.762 1.00 96.69 243 CYS A CA 1
ATOM 1904 C C . CYS A 1 243 ? 38.224 -2.379 -43.415 1.00 96.69 243 CYS A C 1
ATOM 1906 O O . CYS A 1 243 ? 38.649 -3.533 -43.349 1.00 96.69 243 CYS A O 1
ATOM 1908 N N . LEU A 1 244 ? 38.012 -1.645 -42.328 1.00 96.62 244 LEU A N 1
ATOM 1909 C CA . LEU A 1 244 ? 38.301 -2.088 -40.967 1.00 96.62 244 LEU A CA 1
ATOM 1910 C C . LEU A 1 244 ? 37.023 -2.512 -40.233 1.00 96.62 244 LEU A C 1
ATOM 1912 O O . LEU A 1 244 ? 35.954 -1.962 -40.480 1.00 96.62 244 LEU A O 1
ATOM 1916 N N . LYS A 1 245 ? 37.152 -3.444 -39.278 1.00 95.44 245 LYS A N 1
ATOM 1917 C CA . LYS A 1 245 ? 36.067 -3.892 -38.380 1.00 95.44 245 LYS A CA 1
ATOM 1918 C C . LYS A 1 245 ? 36.206 -3.331 -36.963 1.00 95.44 245 LYS A C 1
ATOM 1920 O O . LYS A 1 245 ? 37.285 -2.898 -36.540 1.00 95.44 245 LYS A O 1
ATOM 1925 N N . GLY A 1 246 ? 35.121 -3.420 -36.200 1.00 94.88 246 GLY A N 1
ATOM 1926 C CA . GLY A 1 246 ? 35.061 -3.118 -34.775 1.00 94.88 246 GLY A CA 1
ATOM 1927 C C . GLY A 1 246 ? 35.048 -1.624 -34.466 1.00 94.88 246 GLY A C 1
ATOM 1928 O O . GLY A 1 246 ? 34.740 -0.789 -35.315 1.00 94.88 246 GLY A O 1
ATOM 1929 N N . TYR A 1 247 ? 35.386 -1.289 -33.222 1.00 94.19 247 TYR A N 1
ATOM 1930 C CA . TYR A 1 247 ? 35.378 0.086 -32.728 1.00 94.19 247 TYR A CA 1
ATOM 1931 C C . TYR A 1 247 ? 36.525 0.898 -33.349 1.00 94.19 247 TYR A C 1
ATOM 1933 O O . TYR A 1 247 ? 37.667 0.424 -33.422 1.00 94.19 247 TYR A O 1
ATOM 1941 N N . LYS A 1 248 ? 36.220 2.099 -33.845 1.00 95.25 248 LYS A N 1
ATOM 1942 C CA . LYS A 1 248 ? 37.163 2.959 -34.571 1.00 95.25 248 LYS A CA 1
ATOM 1943 C C . LYS A 1 248 ? 36.984 4.417 -34.186 1.00 95.25 248 LYS A C 1
ATOM 1945 O O . LYS A 1 248 ? 35.862 4.895 -34.050 1.00 95.25 248 LYS A O 1
ATOM 1950 N N . ARG A 1 249 ? 38.103 5.123 -34.043 1.00 95.25 249 ARG A N 1
ATOM 1951 C CA . ARG A 1 249 ? 38.143 6.576 -33.890 1.00 95.25 249 ARG A CA 1
ATOM 1952 C C . ARG A 1 249 ? 38.589 7.175 -35.212 1.00 95.25 249 ARG A C 1
ATOM 1954 O O . ARG A 1 249 ? 39.644 6.808 -35.720 1.00 95.25 249 ARG A O 1
ATOM 1961 N N . ASP A 1 250 ? 37.793 8.077 -35.759 1.00 95.06 250 ASP A N 1
ATOM 1962 C CA . ASP A 1 250 ? 38.194 8.883 -36.903 1.00 95.06 250 ASP A CA 1
ATOM 1963 C C . ASP A 1 250 ? 39.315 9.841 -36.464 1.00 95.06 250 ASP A C 1
ATOM 1965 O O . ASP A 1 250 ? 39.090 10.662 -35.569 1.00 95.06 250 ASP A O 1
ATOM 1969 N N . PRO A 1 251 ? 40.529 9.731 -37.034 1.00 91.38 251 PRO A N 1
ATOM 1970 C CA . PRO A 1 251 ? 41.651 10.576 -36.642 1.00 91.38 251 PRO A CA 1
ATOM 1971 C C . PRO A 1 251 ? 41.420 12.053 -36.979 1.00 91.38 251 PRO A C 1
ATOM 1973 O O . PRO A 1 251 ? 41.978 12.902 -36.294 1.00 91.38 251 PRO A O 1
ATOM 1976 N N . ASN A 1 252 ? 40.578 12.360 -37.971 1.00 90.69 252 ASN A N 1
ATOM 1977 C CA . ASN A 1 252 ? 40.358 13.730 -38.436 1.00 90.69 252 ASN A CA 1
ATOM 1978 C C . ASN A 1 252 ? 39.339 14.473 -37.568 1.00 90.69 252 ASN A C 1
ATOM 1980 O O . ASN A 1 252 ? 39.492 15.656 -37.296 1.00 90.69 252 ASN A O 1
ATOM 1984 N N . THR A 1 253 ? 38.280 13.780 -37.138 1.00 93.75 253 THR A N 1
ATOM 1985 C CA . THR A 1 253 ? 37.168 14.403 -36.395 1.00 93.75 253 THR A CA 1
ATOM 1986 C C . THR A 1 253 ? 37.133 14.027 -34.917 1.00 93.75 253 THR A C 1
ATOM 1988 O O . THR A 1 253 ? 36.355 14.589 -34.152 1.00 93.75 253 THR A O 1
ATOM 1991 N N . GLY A 1 254 ? 37.911 13.023 -34.505 1.00 93.50 254 GLY A N 1
ATOM 1992 C CA . GLY A 1 254 ? 37.866 12.437 -33.167 1.00 93.50 254 GLY A CA 1
ATOM 1993 C C . GLY A 1 254 ? 36.592 11.650 -32.848 1.00 93.50 254 GLY A C 1
ATOM 1994 O O . GLY A 1 254 ? 36.465 11.120 -31.743 1.00 93.50 254 GLY A O 1
ATOM 1995 N N . LYS A 1 255 ? 35.657 11.547 -33.800 1.00 95.44 255 LYS A N 1
ATOM 1996 C CA . LYS A 1 255 ? 34.387 10.833 -33.649 1.00 95.44 255 LYS A CA 1
ATOM 1997 C C . LYS A 1 255 ? 34.604 9.325 -33.642 1.00 95.44 255 LYS A C 1
ATOM 1999 O O . LYS A 1 255 ? 35.485 8.802 -34.322 1.00 95.44 255 LYS A O 1
ATOM 2004 N N . TYR A 1 256 ? 33.761 8.620 -32.898 1.00 96.56 256 TYR A N 1
ATOM 2005 C CA . TYR A 1 256 ? 33.820 7.166 -32.793 1.00 96.56 256 TYR A CA 1
ATOM 2006 C C . TYR A 1 256 ? 32.745 6.497 -33.645 1.00 96.56 256 TYR A C 1
ATOM 2008 O O . TYR A 1 256 ? 31.627 6.998 -33.746 1.00 96.56 256 TYR A O 1
ATOM 2016 N N . TYR A 1 257 ? 33.091 5.348 -34.213 1.00 97.19 257 TYR A N 1
ATOM 2017 C CA . TYR A 1 257 ? 32.269 4.524 -35.093 1.00 97.19 257 TYR A CA 1
ATOM 2018 C C . TYR A 1 257 ? 32.435 3.052 -34.708 1.00 97.19 257 TYR A C 1
ATOM 2020 O O . TYR A 1 257 ? 33.419 2.675 -34.064 1.00 97.19 257 TYR A O 1
ATOM 2028 N N . TYR A 1 258 ? 31.500 2.208 -35.134 1.00 97.06 258 TYR A N 1
ATOM 2029 C CA . TYR A 1 258 ? 31.653 0.761 -35.043 1.00 97.06 258 TYR A CA 1
ATOM 2030 C C . TYR A 1 258 ? 31.320 0.114 -36.381 1.00 97.06 258 TYR A C 1
ATOM 2032 O O . TYR A 1 258 ? 30.216 0.274 -36.899 1.00 97.06 258 TYR A O 1
ATOM 2040 N N . ALA A 1 259 ? 32.292 -0.608 -36.929 1.00 96.56 259 ALA A N 1
ATOM 2041 C CA . ALA A 1 259 ? 32.132 -1.404 -38.133 1.00 96.56 259 ALA A CA 1
ATOM 2042 C C . ALA A 1 259 ? 31.757 -2.847 -37.765 1.00 96.56 259 ALA A C 1
ATOM 2044 O O . ALA A 1 259 ? 32.445 -3.500 -36.976 1.00 96.56 259 ALA A O 1
ATOM 2045 N N . LYS A 1 260 ? 30.659 -3.336 -38.336 1.00 95.12 260 LYS A N 1
ATOM 2046 C CA . LYS A 1 260 ? 30.118 -4.685 -38.164 1.00 95.12 260 LYS A CA 1
ATOM 2047 C C . LYS A 1 260 ? 31.052 -5.743 -38.762 1.00 95.12 260 LYS A C 1
ATOM 2049 O O . LYS A 1 260 ? 32.078 -5.446 -39.379 1.00 95.12 260 LYS A O 1
ATOM 2054 N N . LEU A 1 261 ? 30.684 -7.011 -38.584 1.00 93.62 261 LEU A N 1
ATOM 2055 C CA . LEU A 1 261 ? 31.429 -8.142 -39.146 1.00 93.62 261 LEU A CA 1
ATOM 2056 C C . LEU A 1 261 ? 31.469 -8.142 -40.680 1.00 93.62 261 LEU A C 1
ATOM 2058 O O . LEU A 1 261 ? 32.449 -8.626 -41.246 1.00 93.62 261 LEU A O 1
ATOM 2062 N N . ASP A 1 262 ? 30.459 -7.556 -41.324 1.00 94.00 262 ASP A N 1
ATOM 2063 C CA . ASP A 1 262 ? 30.377 -7.330 -42.771 1.00 94.00 262 ASP A CA 1
ATOM 2064 C C . ASP A 1 262 ? 31.058 -6.020 -43.224 1.00 94.00 262 ASP A C 1
ATOM 2066 O O . ASP A 1 262 ? 30.890 -5.597 -44.365 1.00 94.00 262 ASP A O 1
ATOM 2070 N N . TYR A 1 263 ? 31.840 -5.388 -42.337 1.00 95.12 263 TYR A N 1
ATOM 2071 C CA . TYR A 1 263 ? 32.564 -4.123 -42.524 1.00 95.12 263 TYR A CA 1
ATOM 2072 C C . TYR A 1 263 ? 31.701 -2.858 -42.597 1.00 95.12 263 TYR A C 1
ATOM 2074 O O . TYR A 1 263 ? 32.252 -1.752 -42.600 1.00 95.12 263 TYR A O 1
ATOM 2082 N N . THR A 1 264 ? 30.374 -2.977 -42.611 1.00 96.19 264 THR A N 1
ATOM 2083 C CA . THR A 1 264 ? 29.500 -1.804 -42.663 1.00 96.19 264 THR A CA 1
ATOM 2084 C C . THR A 1 264 ? 29.438 -1.092 -41.312 1.00 96.19 264 THR A C 1
ATOM 2086 O O . THR A 1 264 ? 29.512 -1.708 -40.250 1.00 96.19 264 THR A O 1
ATOM 2089 N N . LEU A 1 265 ? 29.318 0.232 -41.323 1.00 97.12 265 LEU A N 1
ATOM 2090 C CA . LEU A 1 265 ? 29.157 1.036 -40.117 1.00 97.12 265 LEU A CA 1
ATOM 2091 C C . LEU A 1 265 ? 27.745 0.890 -39.554 1.00 97.12 265 LEU A C 1
ATOM 2093 O O . LEU A 1 265 ? 26.764 1.012 -40.289 1.00 97.12 265 LEU A O 1
ATOM 2097 N N . MET A 1 266 ? 27.654 0.706 -38.237 1.00 95.81 266 MET A N 1
ATOM 2098 C CA . MET A 1 266 ? 26.390 0.796 -37.506 1.00 95.81 266 MET A CA 1
ATOM 2099 C C . MET A 1 266 ? 25.754 2.166 -37.659 1.00 95.81 266 MET A C 1
ATOM 2101 O O . MET A 1 266 ? 26.454 3.178 -37.587 1.00 95.81 266 MET A O 1
ATOM 2105 N N . LYS A 1 267 ? 24.430 2.200 -37.822 1.00 95.19 267 LYS A N 1
ATOM 2106 C CA . LYS A 1 267 ? 23.656 3.438 -37.952 1.00 95.19 267 LYS A CA 1
ATOM 2107 C C . LYS A 1 267 ? 22.279 3.282 -37.326 1.00 95.19 267 LYS A C 1
ATOM 2109 O O . LYS A 1 267 ? 21.590 2.305 -37.590 1.00 95.19 267 LYS A O 1
ATOM 2114 N N . SER A 1 268 ? 21.871 4.294 -36.565 1.00 94.12 268 SER A N 1
ATOM 2115 C CA . SER A 1 268 ? 20.568 4.363 -35.890 1.00 94.12 268 SER A CA 1
ATOM 2116 C C . SER A 1 268 ? 20.258 3.133 -35.028 1.00 94.12 268 SER A C 1
ATOM 2118 O O . SER A 1 268 ? 19.117 2.689 -34.967 1.00 94.12 268 SER A O 1
ATOM 2120 N N . GLU A 1 269 ? 21.267 2.569 -34.365 1.00 94.75 269 GLU A N 1
ATOM 2121 C CA . GLU A 1 269 ? 21.124 1.316 -33.620 1.00 94.75 269 GLU A CA 1
ATOM 2122 C C . GLU A 1 269 ? 21.952 1.305 -32.329 1.00 94.75 269 GLU A C 1
ATOM 2124 O O . GLU A 1 269 ? 22.974 1.994 -32.197 1.00 94.75 269 GLU A O 1
ATOM 2129 N N . LEU A 1 270 ? 21.475 0.523 -31.356 1.00 95.62 270 LEU A N 1
ATOM 2130 C CA . LEU A 1 270 ? 22.183 0.223 -30.115 1.00 95.62 270 LEU A CA 1
ATOM 2131 C C . LEU A 1 270 ? 23.113 -0.969 -30.323 1.00 95.62 270 LEU A C 1
ATOM 2133 O O . LEU A 1 270 ? 22.749 -1.934 -30.989 1.00 95.62 270 LEU A O 1
ATOM 2137 N N . HIS A 1 271 ? 24.278 -0.944 -29.680 1.00 94.88 271 HIS A N 1
ATOM 2138 C CA . HIS A 1 271 ? 25.215 -2.061 -29.719 1.00 94.88 271 HIS A CA 1
ATOM 2139 C C . HIS A 1 271 ? 25.858 -2.343 -28.369 1.00 94.88 271 HIS A C 1
ATOM 2141 O O . HIS A 1 271 ? 26.274 -1.429 -27.651 1.00 94.88 271 HIS A O 1
ATOM 2147 N N . GLY A 1 272 ? 25.953 -3.629 -28.041 1.00 93.12 272 GLY A N 1
ATOM 2148 C CA . GLY A 1 272 ? 26.631 -4.128 -26.854 1.00 93.12 272 GLY A CA 1
ATOM 2149 C C . GLY A 1 272 ? 28.110 -4.385 -27.134 1.00 93.12 272 GLY A C 1
ATOM 2150 O O . GLY A 1 272 ? 28.448 -5.198 -27.988 1.00 93.12 272 GLY A O 1
ATOM 2151 N N . ILE A 1 273 ? 29.000 -3.735 -26.389 1.00 90.25 273 ILE A N 1
ATOM 2152 C CA . ILE A 1 273 ? 30.448 -3.966 -26.451 1.00 90.25 273 ILE A CA 1
ATOM 2153 C C . ILE A 1 273 ? 30.934 -4.189 -25.020 1.00 90.25 273 ILE A C 1
ATOM 2155 O O . ILE A 1 273 ? 30.823 -3.292 -24.185 1.00 90.25 273 ILE A O 1
ATOM 2159 N N . ASN A 1 274 ? 31.445 -5.387 -24.720 1.00 88.44 274 ASN A N 1
ATOM 2160 C CA . ASN A 1 274 ? 31.976 -5.755 -23.399 1.00 88.44 274 ASN A CA 1
ATOM 2161 C C . ASN A 1 274 ? 31.010 -5.420 -22.236 1.00 88.44 274 ASN A C 1
ATOM 2163 O O . ASN A 1 274 ? 31.394 -4.799 -21.248 1.00 88.44 274 ASN A O 1
ATOM 2167 N N . GLY A 1 275 ? 29.719 -5.751 -22.381 1.00 87.00 275 GLY A N 1
ATOM 2168 C CA . GLY A 1 275 ? 28.684 -5.506 -21.356 1.00 87.00 275 GLY A CA 1
ATOM 2169 C C . GLY A 1 275 ? 28.208 -4.047 -21.218 1.00 87.00 275 GLY A C 1
ATOM 2170 O O . GLY A 1 275 ? 27.379 -3.728 -20.350 1.00 87.00 275 GLY A O 1
ATOM 2171 N N . ARG A 1 276 ? 28.706 -3.153 -22.076 1.00 93.56 276 ARG A N 1
ATOM 2172 C CA . ARG A 1 276 ? 28.340 -1.733 -22.151 1.00 93.56 276 ARG A CA 1
ATOM 2173 C C . ARG A 1 276 ? 27.515 -1.485 -23.408 1.00 93.56 276 ARG A C 1
ATOM 2175 O O . ARG A 1 276 ? 27.738 -2.129 -24.426 1.00 93.56 276 ARG A O 1
ATOM 2182 N N . ILE A 1 277 ? 26.564 -0.562 -23.332 1.00 96.12 277 ILE A N 1
ATOM 2183 C CA . ILE A 1 277 ? 25.656 -0.252 -24.441 1.00 96.12 277 ILE A CA 1
ATOM 2184 C C . ILE A 1 277 ? 26.072 1.085 -25.040 1.00 96.12 277 ILE A C 1
ATOM 2186 O O . ILE A 1 277 ? 26.231 2.055 -24.305 1.00 96.12 277 ILE A O 1
ATOM 2190 N N . PHE A 1 278 ? 26.215 1.141 -26.356 1.00 97.12 278 PHE A N 1
ATOM 2191 C CA . PHE A 1 278 ? 26.514 2.349 -27.119 1.00 97.12 278 PHE A CA 1
ATOM 2192 C C . PHE A 1 278 ? 25.409 2.582 -28.141 1.00 97.12 278 PHE A C 1
ATOM 2194 O O . PHE A 1 278 ? 24.772 1.630 -28.582 1.00 97.12 278 PHE A O 1
ATOM 2201 N N . TYR A 1 279 ? 25.201 3.832 -28.539 1.00 97.75 279 TYR A N 1
ATOM 2202 C CA . TYR A 1 279 ? 24.307 4.171 -29.641 1.00 97.75 279 TYR A CA 1
ATOM 2203 C C . TYR A 1 279 ? 25.071 4.897 -30.738 1.00 97.75 279 TYR A C 1
ATOM 2205 O O . TYR A 1 279 ? 25.826 5.834 -30.456 1.00 97.75 279 TYR A O 1
ATOM 2213 N N . PHE A 1 280 ? 24.851 4.480 -31.981 1.00 97.19 280 PHE A N 1
ATOM 2214 C CA . PHE A 1 280 ? 25.394 5.124 -33.170 1.00 97.19 280 PHE A CA 1
ATOM 2215 C C . PHE A 1 280 ? 24.250 5.810 -33.910 1.00 97.19 280 PHE A C 1
ATOM 2217 O O . PHE A 1 280 ? 23.257 5.177 -34.252 1.00 97.19 280 PHE A O 1
ATOM 2224 N N . ASN A 1 281 ? 24.364 7.120 -34.128 1.00 95.94 281 ASN A N 1
ATOM 2225 C CA . ASN A 1 281 ? 23.302 7.921 -34.738 1.00 95.94 281 ASN A CA 1
ATOM 2226 C C . ASN A 1 281 ? 23.122 7.611 -36.241 1.00 95.94 281 ASN A C 1
ATOM 2228 O O . ASN A 1 281 ? 23.796 6.746 -36.799 1.00 95.94 281 ASN A O 1
ATOM 2232 N N . ARG A 1 282 ? 22.250 8.358 -36.935 1.00 94.62 282 ARG A N 1
ATOM 2233 C CA . ARG A 1 282 ? 21.994 8.184 -38.382 1.00 94.62 282 ARG A CA 1
ATOM 2234 C C . ARG A 1 282 ? 23.231 8.328 -39.281 1.00 94.62 282 ARG A C 1
ATOM 2236 O O . ARG A 1 282 ? 23.243 7.837 -40.405 1.00 94.62 282 ARG A O 1
ATOM 2243 N N . TYR A 1 283 ? 24.277 8.990 -38.790 1.00 93.25 283 TYR A N 1
ATOM 2244 C CA . TYR A 1 283 ? 25.557 9.162 -39.481 1.00 93.25 283 TYR A CA 1
ATOM 2245 C C . TYR A 1 283 ? 26.588 8.089 -39.097 1.00 93.25 283 TYR A C 1
ATOM 2247 O O . TYR A 1 283 ? 27.699 8.082 -39.618 1.00 93.25 283 TYR A O 1
ATOM 2255 N N . GLY A 1 284 ? 26.232 7.189 -38.180 1.00 94.75 284 GLY A N 1
ATOM 2256 C CA . GLY A 1 284 ? 27.098 6.161 -37.613 1.00 94.75 284 GLY A CA 1
ATOM 2257 C C . GLY A 1 284 ? 28.068 6.671 -36.554 1.00 94.75 284 GLY A C 1
ATOM 2258 O O . GLY A 1 284 ? 28.923 5.923 -36.089 1.00 94.75 284 GLY A O 1
ATOM 2259 N N . THR A 1 285 ? 27.940 7.934 -36.142 1.00 96.88 285 THR A N 1
ATOM 2260 C CA . THR A 1 285 ? 28.738 8.490 -35.051 1.00 96.88 285 THR A CA 1
ATOM 2261 C C . THR A 1 285 ? 28.170 8.046 -33.709 1.00 96.88 285 THR A C 1
ATOM 2263 O O . THR A 1 285 ? 26.971 8.179 -33.453 1.00 96.88 285 THR A O 1
ATOM 2266 N N . ARG A 1 286 ? 29.044 7.574 -32.825 1.00 97.44 286 ARG A N 1
ATOM 2267 C CA . ARG A 1 286 ? 28.715 7.232 -31.445 1.00 97.44 286 ARG A CA 1
ATOM 2268 C C . ARG A 1 286 ? 28.270 8.465 -30.661 1.00 97.44 286 ARG A C 1
ATOM 2270 O O . ARG A 1 286 ? 28.982 9.466 -30.615 1.00 97.44 286 ARG A O 1
ATOM 2277 N N . VAL A 1 287 ? 27.136 8.357 -29.988 1.00 97.75 287 VAL A N 1
ATOM 2278 C CA . VAL A 1 287 ? 26.572 9.416 -29.149 1.00 97.75 287 VAL A CA 1
ATOM 2279 C C . VAL A 1 287 ? 27.229 9.445 -27.759 1.00 97.75 287 VAL A C 1
ATOM 2281 O O . VAL A 1 287 ? 27.637 8.413 -27.230 1.00 97.75 287 VAL A O 1
ATOM 2284 N N . SER A 1 288 ? 27.362 10.637 -27.172 1.00 96.75 288 SER A N 1
ATOM 2285 C CA . SER A 1 288 ? 27.886 10.868 -25.815 1.00 96.75 288 SER A CA 1
ATOM 2286 C C . SER A 1 288 ? 27.373 12.188 -25.238 1.00 96.75 288 SER A C 1
ATOM 2288 O O . SER A 1 288 ? 27.011 13.084 -25.996 1.00 96.75 288 SER A O 1
ATOM 2290 N N . ASN A 1 289 ? 27.378 12.305 -23.908 1.00 95.06 289 ASN A N 1
ATOM 2291 C CA . ASN A 1 289 ? 26.899 13.451 -23.121 1.00 95.06 289 ASN A CA 1
ATOM 2292 C C . ASN A 1 289 ? 25.474 13.911 -23.459 1.00 95.06 289 ASN A C 1
ATOM 2294 O O . ASN A 1 289 ? 25.182 15.104 -23.463 1.00 95.06 289 ASN A O 1
ATOM 2298 N N . THR A 1 290 ? 24.574 12.985 -23.785 1.00 95.69 290 THR A N 1
ATOM 2299 C CA . THR A 1 290 ? 23.204 13.357 -24.149 1.00 95.69 290 THR A CA 1
ATOM 2300 C C . THR A 1 290 ? 22.205 12.234 -23.909 1.00 95.69 290 THR A C 1
ATOM 2302 O O . THR A 1 290 ? 22.564 11.053 -23.826 1.00 95.69 290 THR A O 1
ATOM 2305 N N . ARG A 1 291 ? 20.930 12.624 -23.793 1.00 95.81 291 ARG A N 1
ATOM 2306 C CA . ARG A 1 291 ? 19.798 11.697 -23.777 1.00 95.81 291 ARG A CA 1
ATOM 2307 C C . ARG A 1 291 ? 19.427 11.314 -25.200 1.00 95.81 291 ARG A C 1
ATOM 2309 O O . ARG A 1 291 ? 19.439 12.139 -26.107 1.00 95.81 291 ARG A O 1
ATOM 2316 N N . THR A 1 292 ? 19.050 10.064 -25.404 1.00 96.38 292 THR A N 1
ATOM 2317 C CA . THR A 1 292 ? 18.567 9.590 -26.701 1.00 96.38 292 THR A CA 1
ATOM 2318 C C . THR A 1 292 ? 17.459 8.583 -26.482 1.00 96.38 292 THR A C 1
ATOM 2320 O O . THR A 1 292 ? 17.595 7.680 -25.658 1.00 96.38 292 THR A O 1
ATOM 2323 N N . THR A 1 293 ? 16.368 8.743 -27.224 1.00 95.81 293 THR A N 1
ATOM 2324 C CA . THR A 1 293 ? 15.264 7.789 -27.228 1.00 95.81 293 THR A CA 1
ATOM 2325 C C . THR A 1 293 ? 15.386 6.880 -28.441 1.00 95.81 293 THR A C 1
ATOM 2327 O O . THR A 1 293 ? 15.473 7.363 -29.565 1.00 95.81 293 THR A O 1
ATOM 2330 N N . VAL A 1 294 ? 15.405 5.574 -28.191 1.00 94.56 294 VAL A N 1
ATOM 2331 C CA . VAL A 1 294 ? 15.460 4.512 -29.199 1.00 94.56 294 VAL A CA 1
ATOM 2332 C C . VAL A 1 294 ? 14.330 3.545 -28.871 1.00 94.56 294 VAL A C 1
ATOM 2334 O O . VAL A 1 294 ? 14.231 3.098 -27.728 1.00 94.56 294 VAL A O 1
ATOM 2337 N N . ASP A 1 295 ? 13.438 3.289 -29.827 1.00 92.06 295 ASP A N 1
ATOM 2338 C CA . ASP A 1 295 ? 12.277 2.397 -29.668 1.00 92.06 295 ASP A CA 1
ATOM 2339 C C . ASP A 1 295 ? 11.451 2.689 -28.398 1.00 92.06 295 ASP A C 1
ATOM 2341 O O . ASP A 1 295 ? 11.147 1.807 -27.592 1.00 92.06 295 ASP A O 1
ATOM 2345 N N . GLY A 1 296 ? 11.165 3.973 -28.153 1.00 92.75 296 GLY A N 1
ATOM 2346 C CA . GLY A 1 296 ? 10.413 4.446 -26.982 1.00 92.75 296 GLY A CA 1
ATOM 2347 C C . GLY A 1 296 ? 11.181 4.431 -25.651 1.00 92.75 296 GLY A C 1
ATOM 2348 O O . GLY A 1 296 ? 10.689 4.957 -24.652 1.00 92.75 296 GLY A O 1
ATOM 2349 N N . LYS A 1 297 ? 12.408 3.897 -25.611 1.00 96.31 297 LYS A N 1
ATOM 2350 C CA . LYS A 1 297 ? 13.252 3.836 -24.409 1.00 96.31 297 LYS A CA 1
ATOM 2351 C C . LYS A 1 297 ? 14.288 4.947 -24.425 1.00 96.31 297 LYS A C 1
ATOM 2353 O O . LYS A 1 297 ? 15.060 5.079 -25.369 1.00 96.31 297 LYS A O 1
ATOM 2358 N N . THR A 1 298 ? 14.329 5.740 -23.360 1.00 97.81 298 THR A N 1
ATOM 2359 C CA . THR A 1 298 ? 15.302 6.829 -23.219 1.00 97.81 298 THR A CA 1
ATOM 2360 C C . THR A 1 298 ? 16.546 6.344 -22.476 1.00 97.81 298 THR A C 1
ATOM 2362 O O . THR A 1 298 ? 16.438 5.802 -21.380 1.00 97.81 298 THR A O 1
ATOM 2365 N N . TYR A 1 299 ? 17.721 6.589 -23.047 1.00 98.19 299 TYR A N 1
ATOM 2366 C CA . TYR A 1 299 ? 19.040 6.315 -22.476 1.00 98.19 299 TYR A CA 1
ATOM 2367 C C . TYR A 1 299 ? 19.789 7.630 -22.267 1.00 98.19 299 TYR A C 1
ATOM 2369 O O . TYR A 1 299 ? 19.500 8.616 -22.944 1.00 98.19 299 TYR A O 1
ATOM 2377 N N . TYR A 1 300 ? 20.777 7.640 -21.375 1.00 98.19 300 TYR A N 1
ATOM 2378 C CA . TYR A 1 300 ? 21.774 8.706 -21.311 1.00 98.19 300 TYR A CA 1
ATOM 2379 C C . TYR A 1 300 ? 23.159 8.121 -21.545 1.00 98.19 300 TYR A C 1
ATOM 2381 O O . TYR A 1 300 ? 23.595 7.227 -20.818 1.00 98.19 300 TYR A O 1
ATOM 2389 N N . PHE A 1 301 ? 23.842 8.623 -22.569 1.00 97.69 301 PHE A N 1
ATOM 2390 C CA . PHE A 1 301 ? 25.195 8.205 -22.909 1.00 97.69 301 PHE A CA 1
ATOM 2391 C C . PHE A 1 301 ? 26.179 9.153 -22.234 1.00 97.69 301 PHE A C 1
ATOM 2393 O O . PHE A 1 301 ? 26.109 10.359 -22.456 1.00 97.69 301 PHE A O 1
ATOM 2400 N N . GLY A 1 302 ? 27.070 8.622 -21.394 1.00 96.19 302 GLY A N 1
ATOM 2401 C CA . GLY A 1 302 ? 28.074 9.413 -20.678 1.00 96.19 302 GLY A CA 1
ATOM 2402 C C . GLY A 1 302 ? 29.135 10.019 -21.602 1.00 96.19 302 GLY A C 1
ATOM 2403 O O . GLY A 1 302 ? 29.052 9.910 -22.828 1.00 96.19 302 GLY A O 1
ATOM 2404 N N . SER A 1 303 ? 30.168 10.628 -21.023 1.00 94.94 303 SER A N 1
ATOM 2405 C CA . SER A 1 303 ? 31.307 11.183 -21.776 1.00 94.94 303 SER A CA 1
ATOM 2406 C C . SER A 1 303 ? 32.062 10.102 -22.552 1.00 94.94 303 SER A C 1
ATOM 2408 O O . SER A 1 303 ? 32.423 10.269 -23.718 1.00 94.94 303 SER A O 1
ATOM 2410 N N . ASP A 1 304 ? 32.187 8.925 -21.948 1.00 94.44 304 ASP A N 1
ATOM 2411 C CA . ASP A 1 304 ? 32.704 7.720 -22.583 1.00 94.44 304 ASP A CA 1
ATOM 2412 C C . ASP A 1 304 ? 31.713 7.056 -23.552 1.00 94.44 304 ASP A C 1
ATOM 2414 O O . ASP A 1 304 ? 32.023 5.990 -24.076 1.00 94.44 304 ASP A O 1
ATOM 2418 N N . GLY A 1 305 ? 30.553 7.668 -23.813 1.00 95.50 305 GLY A N 1
ATOM 2419 C CA . GLY A 1 305 ? 29.514 7.235 -24.751 1.00 95.50 305 GLY A CA 1
ATOM 2420 C C . GLY A 1 305 ? 28.797 5.942 -24.404 1.00 95.50 305 GLY A C 1
ATOM 2421 O O . GLY A 1 305 ? 27.977 5.493 -25.198 1.00 95.50 305 GLY A O 1
ATOM 2422 N N . ALA A 1 306 ? 29.081 5.333 -23.255 1.00 96.88 306 ALA A N 1
ATOM 2423 C CA . ALA A 1 306 ? 28.311 4.195 -22.790 1.00 96.88 306 ALA A CA 1
ATOM 2424 C C . ALA A 1 306 ? 27.026 4.671 -22.104 1.00 96.88 306 ALA A C 1
ATOM 2426 O O . ALA A 1 306 ? 27.014 5.691 -21.409 1.00 96.88 306 ALA A O 1
ATOM 2427 N N . ALA A 1 307 ? 25.948 3.907 -22.260 1.00 97.88 307 ALA A N 1
ATOM 2428 C CA . ALA A 1 307 ? 24.716 4.134 -21.527 1.00 97.88 307 ALA A CA 1
ATOM 2429 C C . ALA A 1 307 ? 24.978 3.970 -20.025 1.00 97.88 307 ALA A C 1
ATOM 2431 O O . ALA A 1 307 ? 25.521 2.954 -19.575 1.00 97.88 307 ALA A O 1
ATOM 2432 N N . VAL A 1 308 ? 24.576 4.963 -19.241 1.00 97.62 308 VAL A N 1
ATOM 2433 C CA . VAL A 1 308 ? 24.605 4.881 -17.780 1.00 97.62 308 VAL A CA 1
ATOM 2434 C C . VAL A 1 308 ? 23.588 3.846 -17.295 1.00 97.62 308 VAL A C 1
ATOM 2436 O O . VAL A 1 308 ? 22.491 3.744 -17.835 1.00 97.62 308 VAL A O 1
ATOM 2439 N N . LYS A 1 309 ? 23.947 3.069 -16.269 1.00 96.31 309 LYS A N 1
ATOM 2440 C CA . LYS A 1 309 ? 23.089 2.028 -15.683 1.00 96.31 309 LYS A CA 1
ATOM 2441 C C . LYS A 1 309 ? 23.073 2.143 -14.164 1.00 96.31 309 LYS A C 1
ATOM 2443 O O . LYS A 1 309 ? 24.097 2.496 -13.577 1.00 96.31 309 LYS A O 1
ATOM 2448 N N . ASN A 1 310 ? 21.934 1.796 -13.569 1.00 95.38 310 ASN A N 1
ATOM 2449 C CA . ASN A 1 310 ? 21.690 1.710 -12.126 1.00 95.38 310 ASN A CA 1
ATOM 2450 C C . ASN A 1 310 ? 22.171 2.941 -11.331 1.00 95.38 310 ASN A C 1
ATOM 2452 O O . ASN A 1 310 ? 22.835 2.804 -10.305 1.00 95.38 310 ASN A O 1
ATOM 2456 N N . LYS A 1 311 ? 21.907 4.153 -11.829 1.00 96.50 311 LYS A N 1
ATOM 2457 C CA . LYS A 1 311 ? 22.377 5.383 -11.177 1.00 96.50 311 LYS A CA 1
ATOM 2458 C C . LYS A 1 311 ? 21.501 6.591 -11.487 1.00 96.50 311 LYS A C 1
ATOM 2460 O O . LYS A 1 311 ? 20.811 6.633 -12.507 1.00 96.50 311 LYS A O 1
ATOM 2465 N N . TRP A 1 312 ? 21.606 7.591 -10.619 1.00 97.75 312 TRP A N 1
ATOM 2466 C CA . TRP A 1 312 ? 21.089 8.936 -10.849 1.00 97.75 312 TRP A CA 1
ATOM 2467 C C . TRP A 1 312 ? 22.048 9.749 -11.723 1.00 97.75 312 TRP A C 1
ATOM 2469 O O . TRP A 1 312 ? 23.265 9.659 -11.562 1.00 97.75 312 TRP A O 1
ATOM 2479 N N . VAL A 1 313 ? 21.500 10.568 -12.619 1.00 97.19 313 VAL A N 1
ATOM 2480 C CA . VAL A 1 313 ? 22.238 11.533 -13.442 1.00 97.19 313 VAL A CA 1
ATOM 2481 C C . VAL A 1 313 ? 21.524 12.877 -13.403 1.00 97.19 313 VAL A C 1
ATOM 2483 O O . VAL A 1 313 ? 20.308 12.938 -13.586 1.00 97.19 313 VAL A O 1
ATOM 2486 N N . THR A 1 314 ? 22.284 13.948 -13.184 1.00 96.44 314 THR A N 1
ATOM 2487 C CA . THR A 1 314 ? 21.788 15.324 -13.270 1.00 96.44 314 THR A CA 1
ATOM 2488 C C . THR A 1 314 ? 21.986 15.853 -14.687 1.00 96.44 314 THR A C 1
ATOM 2490 O O . THR A 1 314 ? 23.097 15.821 -15.210 1.00 96.44 314 THR A O 1
ATOM 2493 N N . ILE A 1 315 ? 20.913 16.331 -15.311 1.00 94.56 315 ILE A N 1
ATOM 2494 C CA . ILE A 1 315 ? 20.888 16.834 -16.686 1.00 94.56 315 ILE A CA 1
ATOM 2495 C C . ILE A 1 315 ? 20.125 18.158 -16.661 1.00 94.56 315 ILE A C 1
ATOM 2497 O O . ILE A 1 315 ? 18.936 18.170 -16.346 1.00 94.56 315 ILE A O 1
ATOM 2501 N N . HIS A 1 316 ? 20.814 19.263 -16.961 1.00 91.75 316 HIS A N 1
ATOM 2502 C CA . HIS A 1 316 ? 20.268 20.629 -16.879 1.00 91.75 316 HIS A CA 1
ATOM 2503 C C . HIS A 1 316 ? 19.585 20.925 -15.526 1.00 91.75 316 HIS A C 1
ATOM 2505 O O . HIS A 1 316 ? 18.440 21.358 -15.480 1.00 91.75 316 HIS A O 1
ATOM 2511 N N . GLY A 1 317 ? 20.259 20.610 -14.414 1.00 92.50 317 GLY A N 1
ATOM 2512 C CA . GLY A 1 317 ? 19.749 20.834 -13.051 1.00 92.50 317 GLY A CA 1
ATOM 2513 C C . GLY A 1 317 ? 18.784 19.764 -12.523 1.00 92.50 317 GLY A C 1
ATOM 2514 O O . GLY A 1 317 ? 18.695 19.576 -11.315 1.00 92.50 317 GLY A O 1
ATOM 2515 N N . GLN A 1 318 ? 18.149 18.980 -13.399 1.00 95.75 318 GLN A N 1
ATOM 2516 C CA . GLN A 1 318 ? 17.168 17.965 -13.005 1.00 95.75 318 GLN A CA 1
ATOM 2517 C C . GLN A 1 318 ? 17.796 16.574 -12.872 1.00 95.75 318 GLN A C 1
ATOM 2519 O O . GLN A 1 318 ? 18.627 16.177 -13.689 1.00 95.75 318 GLN A O 1
ATOM 2524 N N . LYS A 1 319 ? 17.381 15.802 -11.863 1.00 97.62 319 LYS A N 1
ATOM 2525 C CA . LYS A 1 319 ? 17.841 14.421 -11.645 1.00 97.62 319 LYS A CA 1
ATOM 2526 C C . LYS A 1 319 ? 16.930 13.398 -12.320 1.00 97.62 319 LYS A C 1
ATOM 2528 O O . LYS A 1 319 ? 15.716 13.456 -12.164 1.00 97.62 319 LYS A O 1
ATOM 2533 N N . TYR A 1 320 ? 17.546 12.423 -12.983 1.00 98.31 320 TYR A N 1
ATOM 2534 C CA . TYR A 1 320 ? 16.899 11.299 -13.661 1.00 98.31 320 TYR A CA 1
ATOM 2535 C C . TYR A 1 320 ? 17.564 9.995 -13.234 1.00 98.31 320 TYR A C 1
ATOM 2537 O O . TYR A 1 320 ? 18.782 9.955 -13.052 1.00 98.31 320 TYR A O 1
ATOM 2545 N N . TYR A 1 321 ? 16.793 8.920 -13.102 1.00 98.50 321 TYR A N 1
ATOM 2546 C CA . TYR A 1 321 ? 17.332 7.605 -12.764 1.00 98.50 321 TYR A CA 1
ATOM 2547 C C . TYR A 1 321 ? 17.273 6.660 -13.960 1.00 98.50 321 TYR A C 1
ATOM 2549 O O . TYR A 1 321 ? 16.244 6.542 -14.628 1.00 98.50 321 TYR A O 1
ATOM 2557 N N . PHE A 1 322 ? 18.376 5.955 -14.197 1.00 97.94 322 PHE A N 1
ATOM 2558 C CA . PHE A 1 322 ? 18.490 4.937 -15.235 1.00 97.94 322 PHE A CA 1
ATOM 2559 C C . PHE A 1 322 ? 18.628 3.570 -14.576 1.00 97.94 322 PHE A C 1
ATOM 2561 O O . PHE A 1 322 ? 19.524 3.358 -13.757 1.00 97.94 322 PHE A O 1
ATOM 2568 N N . ASN A 1 323 ? 17.741 2.643 -14.935 1.00 97.25 323 ASN A N 1
ATOM 2569 C CA . ASN A 1 323 ? 17.664 1.320 -14.322 1.00 97.25 323 ASN A CA 1
ATOM 2570 C C . ASN A 1 323 ? 18.855 0.418 -14.706 1.00 97.25 323 ASN A C 1
ATOM 2572 O O . ASN A 1 323 ? 19.802 0.826 -15.385 1.00 97.25 323 ASN A O 1
ATOM 2576 N N . THR A 1 324 ? 18.826 -0.846 -14.283 1.00 95.88 324 THR A N 1
ATOM 2577 C CA . THR A 1 324 ? 19.891 -1.830 -14.559 1.00 95.88 324 THR A CA 1
ATOM 2578 C C . THR A 1 324 ? 20.094 -2.126 -16.049 1.00 95.88 324 THR A C 1
ATOM 2580 O O . THR A 1 324 ? 21.184 -2.540 -16.444 1.00 95.88 324 THR A O 1
ATOM 2583 N N . LYS A 1 325 ? 19.087 -1.856 -16.890 1.00 94.81 325 LYS A N 1
ATOM 2584 C CA . LYS A 1 325 ? 19.140 -1.964 -18.358 1.00 94.81 325 LYS A CA 1
ATOM 2585 C C . LYS A 1 325 ? 19.554 -0.648 -19.039 1.00 94.81 325 LYS A C 1
ATOM 2587 O O . LYS A 1 325 ? 19.627 -0.596 -20.262 1.00 94.81 325 LYS A O 1
ATOM 2592 N N . GLY A 1 326 ? 19.818 0.406 -18.262 1.00 95.75 326 GLY A N 1
ATOM 2593 C CA . GLY A 1 326 ? 20.182 1.741 -18.741 1.00 95.75 326 GLY A CA 1
ATOM 2594 C C . GLY A 1 326 ? 19.015 2.570 -19.273 1.00 95.75 326 GLY A C 1
ATOM 2595 O O . GLY A 1 326 ? 19.237 3.613 -19.881 1.00 95.75 326 GLY A O 1
ATOM 2596 N N . VAL A 1 327 ? 17.780 2.118 -19.050 1.00 97.75 327 VAL A N 1
ATOM 2597 C CA . VAL A 1 327 ? 16.568 2.823 -19.475 1.00 97.75 327 VAL A CA 1
ATOM 2598 C C . VAL A 1 327 ? 16.145 3.793 -18.376 1.00 97.75 327 VAL A C 1
ATOM 2600 O O . VAL A 1 327 ? 16.111 3.424 -17.200 1.00 97.75 327 VA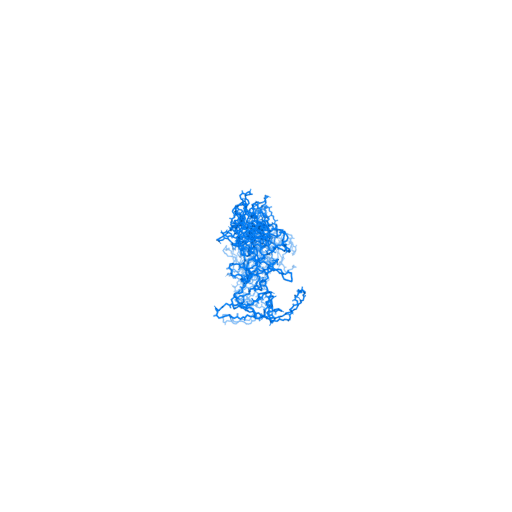L A O 1
ATOM 2603 N N . MET A 1 328 ? 15.825 5.027 -18.759 1.00 98.38 328 MET A N 1
ATOM 2604 C CA . MET A 1 328 ? 15.302 6.055 -17.865 1.00 98.38 328 MET A CA 1
ATOM 2605 C C . MET A 1 328 ? 13.945 5.626 -17.311 1.00 98.38 328 MET A C 1
ATOM 2607 O O . MET A 1 328 ? 13.040 5.294 -18.079 1.00 98.38 328 MET A O 1
ATOM 2611 N N . VAL A 1 329 ? 13.803 5.643 -15.991 1.00 98.38 329 VAL A N 1
ATOM 2612 C CA . VAL A 1 329 ? 12.527 5.371 -15.322 1.00 98.38 329 VAL A CA 1
ATOM 2613 C C . VAL A 1 329 ? 11.632 6.609 -15.430 1.00 98.38 329 VAL A C 1
ATOM 2615 O O . VAL A 1 329 ? 12.123 7.736 -15.349 1.00 98.38 329 VAL A O 1
ATOM 2618 N N . LYS A 1 330 ? 10.332 6.401 -15.649 1.00 97.19 330 LYS A N 1
ATOM 2619 C CA . LYS A 1 330 ? 9.311 7.448 -15.794 1.00 97.19 330 LYS A CA 1
ATOM 2620 C C . LYS A 1 330 ? 8.042 7.005 -15.076 1.00 97.19 330 LYS A C 1
ATOM 2622 O O . LYS A 1 330 ? 7.702 5.831 -15.177 1.00 97.19 330 LYS A O 1
ATOM 2627 N N . ASP A 1 331 ? 7.374 7.940 -14.402 1.00 95.62 331 ASP A N 1
ATOM 2628 C CA . ASP A 1 331 ? 6.121 7.716 -13.656 1.00 95.62 331 ASP A CA 1
ATOM 2629 C C . ASP A 1 331 ? 6.166 6.464 -12.765 1.00 95.62 331 ASP A C 1
ATOM 2631 O O . ASP A 1 331 ? 5.293 5.591 -12.792 1.00 95.62 331 ASP A O 1
ATOM 2635 N N . ASP A 1 332 ? 7.240 6.336 -11.985 1.00 95.75 332 ASP A N 1
ATOM 2636 C CA . ASP A 1 332 ? 7.406 5.163 -11.138 1.00 95.75 332 ASP A CA 1
ATOM 2637 C C . ASP A 1 332 ? 8.233 5.422 -9.881 1.00 95.75 332 ASP A C 1
ATOM 2639 O O . ASP A 1 332 ? 8.960 6.416 -9.757 1.00 95.75 332 ASP A O 1
ATOM 2643 N N . LEU A 1 333 ? 8.091 4.497 -8.932 1.00 94.50 333 LEU A N 1
ATOM 2644 C CA . LEU A 1 333 ? 8.864 4.454 -7.705 1.00 94.50 333 LEU A CA 1
ATOM 2645 C C . LEU A 1 333 ? 10.209 3.769 -7.942 1.00 94.50 333 LEU A C 1
ATOM 2647 O O . LEU A 1 333 ? 10.303 2.687 -8.514 1.00 94.50 333 LEU A O 1
ATOM 2651 N N . ILE A 1 334 ? 11.264 4.383 -7.425 1.00 96.25 334 ILE A N 1
ATOM 2652 C CA . ILE A 1 334 ? 12.628 3.873 -7.495 1.00 96.25 334 ILE A CA 1
ATOM 2653 C C . ILE A 1 334 ? 13.091 3.575 -6.080 1.00 96.25 334 ILE A C 1
ATOM 2655 O O . ILE A 1 334 ? 13.092 4.457 -5.222 1.00 96.25 334 ILE A O 1
ATOM 2659 N N . ARG A 1 335 ? 13.540 2.341 -5.845 1.00 93.56 335 ARG A N 1
ATOM 2660 C CA . ARG A 1 335 ? 14.254 1.980 -4.620 1.00 93.56 335 ARG A CA 1
ATOM 2661 C C . ARG A 1 335 ? 15.755 2.048 -4.879 1.00 93.56 335 ARG A C 1
ATOM 2663 O O . ARG A 1 335 ? 16.279 1.293 -5.691 1.00 93.56 335 ARG A O 1
ATOM 2670 N N . TYR A 1 336 ? 16.439 2.955 -4.191 1.00 94.50 336 TYR A N 1
ATOM 2671 C CA . TYR A 1 336 ? 17.876 3.181 -4.340 1.00 94.50 336 TYR A CA 1
ATOM 2672 C C . TYR A 1 336 ? 18.501 3.444 -2.969 1.00 94.50 336 TYR A C 1
ATOM 2674 O O . TYR A 1 336 ? 18.014 4.296 -2.230 1.00 94.50 336 TYR A O 1
ATOM 2682 N N . ASN A 1 337 ? 19.550 2.696 -2.606 1.00 91.94 337 ASN A N 1
ATOM 2683 C CA . ASN A 1 337 ? 20.209 2.769 -1.291 1.00 91.94 337 ASN A CA 1
ATOM 2684 C C . ASN A 1 337 ? 19.216 2.743 -0.112 1.00 91.94 337 ASN A C 1
ATOM 2686 O O . ASN A 1 337 ? 19.254 3.593 0.775 1.00 91.94 337 ASN A O 1
ATOM 2690 N N . ASN A 1 338 ? 18.286 1.782 -0.149 1.00 90.19 338 ASN A N 1
ATOM 2691 C CA . ASN A 1 338 ? 17.218 1.583 0.837 1.00 90.19 338 ASN A CA 1
ATOM 2692 C C . ASN A 1 338 ? 16.241 2.766 1.028 1.00 90.19 338 ASN A C 1
ATOM 2694 O O . ASN A 1 338 ? 15.461 2.780 1.975 1.00 90.19 338 ASN A O 1
ATOM 2698 N N . ARG A 1 339 ? 16.238 3.741 0.115 1.00 94.88 339 ARG A N 1
ATOM 2699 C CA . ARG A 1 339 ? 15.273 4.844 0.082 1.00 94.88 339 ARG A CA 1
ATOM 2700 C C . ARG A 1 339 ? 14.366 4.728 -1.133 1.00 94.88 339 ARG A C 1
ATOM 2702 O O . ARG A 1 339 ? 14.760 4.172 -2.159 1.00 94.88 339 ARG A O 1
ATOM 2709 N N . LEU A 1 340 ? 13.151 5.245 -0.998 1.00 97.38 340 LEU A N 1
ATOM 2710 C CA . LEU A 1 340 ? 12.188 5.357 -2.087 1.00 97.38 340 LEU A CA 1
ATOM 2711 C C . LEU A 1 340 ? 12.246 6.757 -2.688 1.00 97.38 340 LEU A C 1
ATOM 2713 O O . LEU A 1 340 ? 12.386 7.735 -1.964 1.00 97.38 340 LEU A O 1
ATOM 2717 N N . TYR A 1 341 ? 12.102 6.839 -4.000 1.00 97.94 341 TYR A N 1
ATOM 2718 C CA . TYR A 1 341 ? 12.037 8.074 -4.773 1.00 97.94 341 TYR A CA 1
ATOM 2719 C C . TYR A 1 341 ? 10.922 7.939 -5.796 1.00 97.94 341 TYR A C 1
ATOM 2721 O O . TYR A 1 341 ? 10.589 6.826 -6.195 1.00 97.94 341 TYR A O 1
ATOM 2729 N N . TYR A 1 342 ? 10.385 9.058 -6.260 1.00 97.69 342 TYR A N 1
ATOM 2730 C CA . TYR A 1 342 ? 9.430 9.067 -7.359 1.00 97.69 342 TYR A CA 1
ATOM 2731 C C . TYR A 1 342 ? 9.930 9.971 -8.481 1.00 97.69 342 TYR A C 1
ATOM 2733 O O . TYR A 1 342 ? 10.437 11.066 -8.233 1.00 97.69 342 TYR A O 1
ATOM 2741 N N . VAL A 1 343 ? 9.793 9.505 -9.716 1.00 97.75 343 VAL A N 1
ATOM 2742 C CA . VAL A 1 343 ? 10.076 10.300 -10.913 1.00 97.75 343 VAL A CA 1
ATOM 2743 C C . VAL A 1 343 ? 8.786 10.540 -11.682 1.00 97.75 343 VAL A C 1
ATOM 2745 O O . VAL A 1 343 ? 7.960 9.641 -11.809 1.00 97.75 343 VAL A O 1
ATOM 2748 N N . ARG A 1 344 ? 8.611 11.760 -12.193 1.00 96.38 344 ARG A N 1
ATOM 2749 C CA . ARG A 1 344 ? 7.433 12.170 -12.968 1.00 96.38 344 ARG A CA 1
ATOM 2750 C C . ARG A 1 344 ? 7.382 11.463 -14.329 1.00 96.38 344 ARG A C 1
ATOM 2752 O O . ARG A 1 344 ? 8.283 10.708 -14.700 1.00 96.38 344 ARG A O 1
ATOM 2759 N N . THR A 1 345 ? 6.339 11.739 -15.104 1.00 95.81 345 THR A N 1
ATOM 2760 C CA . THR A 1 345 ? 6.147 11.225 -16.473 1.00 95.81 345 THR A CA 1
ATOM 2761 C C . THR A 1 345 ? 7.278 11.611 -17.433 1.00 95.81 345 THR A C 1
ATOM 2763 O O . THR A 1 345 ? 7.611 10.847 -18.338 1.00 95.81 345 THR A O 1
ATOM 2766 N N . ASP A 1 346 ? 7.937 12.751 -17.213 1.00 95.38 346 ASP A N 1
ATOM 2767 C CA . ASP A 1 346 ? 9.131 13.180 -17.955 1.00 95.38 346 ASP A CA 1
ATOM 2768 C C . ASP A 1 346 ? 10.444 12.535 -17.447 1.00 95.38 346 ASP A C 1
ATOM 2770 O O . ASP A 1 346 ? 11.499 12.677 -18.073 1.00 95.38 346 ASP A O 1
ATOM 2774 N N . GLY A 1 347 ? 10.379 11.786 -16.341 1.00 96.69 347 GLY A N 1
ATOM 2775 C CA . GLY A 1 347 ? 11.500 11.133 -15.663 1.00 96.69 347 GLY A CA 1
ATOM 2776 C C . GLY A 1 347 ? 12.216 12.000 -14.622 1.00 96.69 347 GLY A C 1
ATOM 2777 O O . GLY A 1 347 ? 13.162 11.521 -13.995 1.00 96.69 347 GLY A O 1
ATOM 2778 N N . SER A 1 348 ? 11.804 13.256 -14.428 1.00 97.50 348 SER A N 1
ATOM 2779 C CA . SER A 1 348 ? 12.412 14.145 -13.436 1.00 97.50 348 SER A CA 1
ATOM 2780 C C . SER A 1 348 ? 12.062 13.713 -12.010 1.00 97.50 348 SER A C 1
ATOM 2782 O O . SER A 1 348 ? 10.915 13.379 -11.705 1.00 97.50 348 SER A O 1
ATOM 2784 N N . LEU A 1 349 ? 13.050 13.735 -11.114 1.00 98.44 349 LEU A N 1
ATOM 2785 C CA . LEU A 1 349 ? 12.863 13.481 -9.684 1.00 98.44 349 LEU A CA 1
ATOM 2786 C C . LEU A 1 349 ? 11.925 14.524 -9.055 1.00 98.44 349 LEU A C 1
ATOM 2788 O O . LEU A 1 349 ? 12.066 15.728 -9.285 1.00 98.44 349 LEU A O 1
ATOM 2792 N N . ILE A 1 350 ? 10.982 14.065 -8.233 1.00 97.25 350 ILE A N 1
ATOM 2793 C CA . ILE A 1 350 ? 10.216 14.937 -7.342 1.00 97.25 350 ILE A CA 1
ATOM 2794 C C . ILE A 1 350 ? 11.022 15.240 -6.070 1.00 97.25 350 ILE A C 1
ATOM 2796 O O . ILE A 1 350 ? 11.648 14.348 -5.499 1.00 97.25 350 ILE A O 1
ATOM 2800 N N . THR A 1 351 ? 11.003 16.490 -5.619 1.00 97.50 351 THR A N 1
ATOM 2801 C CA . THR A 1 351 ? 11.682 16.962 -4.404 1.00 97.50 351 THR A CA 1
ATOM 2802 C C . THR A 1 351 ? 10.782 17.955 -3.688 1.00 97.50 351 THR A C 1
ATOM 2804 O O . THR A 1 351 ? 10.074 18.698 -4.363 1.00 97.50 351 THR A O 1
ATOM 2807 N N . ASP A 1 352 ? 10.833 17.959 -2.357 1.00 96.38 352 ASP A N 1
ATOM 2808 C CA . ASP A 1 352 ? 10.128 18.907 -1.482 1.00 96.38 352 ASP A CA 1
ATOM 2809 C C . ASP A 1 352 ? 8.650 19.114 -1.850 1.00 96.38 352 ASP A C 1
ATOM 2811 O O . ASP A 1 352 ? 8.182 20.221 -2.105 1.00 96.38 352 ASP A O 1
ATOM 2815 N N . ALA A 1 353 ? 7.917 18.010 -1.993 1.00 96.38 353 ALA A N 1
ATOM 2816 C CA . ALA A 1 353 ? 6.559 18.061 -2.518 1.00 96.38 353 ALA A CA 1
ATOM 2817 C C . ALA A 1 353 ? 5.662 16.961 -1.958 1.00 96.38 353 ALA A C 1
ATOM 2819 O O . ALA A 1 353 ? 6.087 15.831 -1.698 1.00 96.38 353 ALA A O 1
ATOM 2820 N N . HIS A 1 354 ? 4.377 17.291 -1.850 1.00 95.56 354 HIS A N 1
ATOM 2821 C CA . HIS A 1 354 ? 3.301 16.351 -1.570 1.00 95.56 354 HIS A CA 1
ATOM 2822 C C . HIS A 1 354 ? 2.596 16.011 -2.879 1.00 95.56 354 HIS A C 1
ATOM 2824 O O . HIS A 1 354 ? 2.204 16.906 -3.625 1.00 95.56 354 HIS A O 1
ATOM 2830 N N . PHE A 1 355 ? 2.416 14.728 -3.166 1.00 95.12 355 PHE A N 1
ATOM 2831 C CA . PHE A 1 355 ? 1.783 14.292 -4.406 1.00 95.12 355 PHE A CA 1
ATOM 2832 C C . PHE A 1 355 ? 0.918 13.055 -4.190 1.00 95.12 355 PHE A C 1
ATOM 2834 O O . PHE A 1 355 ? 1.053 12.336 -3.197 1.00 95.12 355 PHE A O 1
ATOM 2841 N N . SER A 1 356 ? 0.012 12.817 -5.136 1.00 93.88 356 SER A N 1
ATOM 2842 C CA . SER A 1 356 ? -0.837 11.630 -5.170 1.00 93.88 356 SER A CA 1
ATOM 2843 C C . SER A 1 356 ? -0.546 10.788 -6.404 1.00 93.88 356 SER A C 1
ATOM 2845 O O . SER A 1 356 ? -0.318 11.324 -7.484 1.00 93.88 356 SER A O 1
ATOM 2847 N N . ARG A 1 357 ? -0.588 9.465 -6.244 1.00 91.25 357 ARG A N 1
ATOM 2848 C CA . ARG A 1 357 ? -0.485 8.487 -7.333 1.00 91.25 357 ARG A CA 1
ATOM 2849 C C . ARG A 1 357 ? -1.343 7.275 -7.002 1.00 91.25 357 ARG A C 1
ATOM 2851 O O . ARG A 1 357 ? -1.242 6.742 -5.899 1.00 91.25 357 ARG A O 1
ATOM 2858 N N . ASN A 1 358 ? -2.181 6.842 -7.943 1.00 90.62 358 ASN A N 1
ATOM 2859 C CA . ASN A 1 358 ? -3.066 5.677 -7.792 1.00 90.62 358 ASN A CA 1
ATOM 2860 C C . ASN A 1 358 ? -3.888 5.712 -6.485 1.00 90.62 358 ASN A C 1
ATOM 2862 O O . ASN A 1 358 ? -3.935 4.735 -5.740 1.00 90.62 358 ASN A O 1
ATOM 2866 N N . GLY A 1 359 ? -4.456 6.879 -6.152 1.00 90.81 359 GLY A N 1
ATOM 2867 C CA . GLY A 1 359 ? -5.249 7.095 -4.932 1.00 90.81 359 GLY A CA 1
ATOM 2868 C C . GLY A 1 359 ? -4.453 7.155 -3.619 1.00 90.81 359 GLY A C 1
ATOM 2869 O O . GLY A 1 359 ? -5.038 7.363 -2.556 1.00 90.81 359 GLY A O 1
ATOM 2870 N N . LYS A 1 360 ? -3.124 7.005 -3.657 1.00 94.00 360 LYS A N 1
ATOM 2871 C CA . LYS A 1 360 ? -2.240 7.066 -2.484 1.00 94.00 360 LYS A CA 1
ATOM 2872 C C . LYS A 1 360 ? -1.486 8.388 -2.438 1.00 94.00 360 LYS A C 1
ATOM 2874 O O . LYS A 1 360 ? -1.150 8.946 -3.476 1.00 94.00 360 LYS A O 1
ATOM 2879 N N . ASN A 1 361 ? -1.215 8.871 -1.228 1.00 96.06 361 ASN A N 1
ATOM 2880 C CA . ASN A 1 361 ? -0.522 10.136 -0.984 1.00 96.06 361 ASN A CA 1
ATOM 2881 C C . ASN A 1 361 ? 0.924 9.882 -0.551 1.00 96.06 361 ASN A C 1
ATOM 2883 O O . ASN A 1 361 ? 1.166 8.971 0.236 1.00 96.06 361 ASN A O 1
ATOM 2887 N N . TYR A 1 362 ? 1.856 10.713 -1.003 1.00 97.44 362 TYR A N 1
ATOM 2888 C CA . TYR A 1 362 ? 3.294 10.566 -0.778 1.00 97.44 362 TYR A CA 1
ATOM 2889 C C . TYR A 1 362 ? 3.930 11.925 -0.533 1.00 97.44 362 TYR A C 1
ATOM 2891 O O . TYR A 1 362 ? 3.555 12.902 -1.184 1.00 97.44 362 TYR A O 1
ATOM 2899 N N . TRP A 1 363 ? 4.903 11.986 0.374 1.00 97.56 363 TRP A N 1
ATOM 2900 C CA . TRP A 1 363 ? 5.657 13.204 0.671 1.00 97.56 363 TRP A CA 1
ATOM 2901 C C . TRP A 1 363 ? 7.133 12.969 0.367 1.00 97.56 363 TRP A C 1
ATOM 2903 O O . TRP A 1 363 ? 7.730 12.034 0.898 1.00 97.56 363 TRP A O 1
ATOM 2913 N N . ALA A 1 364 ? 7.708 13.797 -0.500 1.00 97.81 364 ALA A N 1
ATOM 2914 C CA . ALA A 1 364 ? 9.124 13.784 -0.831 1.00 97.81 364 ALA A CA 1
ATOM 2915 C C . ALA A 1 364 ? 9.856 14.866 -0.036 1.00 97.81 364 ALA A C 1
ATOM 2917 O O . ALA A 1 364 ? 9.443 16.020 -0.039 1.00 97.81 364 ALA A O 1
ATOM 2918 N N . SER A 1 365 ? 10.962 14.494 0.607 1.00 96.75 365 SER A N 1
ATOM 2919 C CA . SER A 1 365 ? 11.879 15.442 1.251 1.00 96.75 365 SER A CA 1
ATOM 2920 C C . SER A 1 365 ? 12.590 16.336 0.226 1.00 96.75 365 SER A C 1
ATOM 2922 O O . SER A 1 365 ? 12.558 16.074 -0.980 1.00 96.75 365 SER A O 1
ATOM 2924 N N . THR A 1 366 ? 13.332 17.336 0.700 1.00 96.44 366 THR A N 1
ATOM 2925 C CA . THR A 1 366 ? 14.228 18.173 -0.123 1.00 96.44 366 THR A CA 1
ATOM 2926 C C . THR A 1 366 ? 15.259 17.362 -0.917 1.00 96.44 366 THR A C 1
ATOM 2928 O O . THR A 1 366 ? 15.633 17.736 -2.023 1.00 96.44 366 THR A O 1
ATOM 2931 N N . SER A 1 367 ? 15.667 16.193 -0.410 1.00 95.62 367 SER A N 1
ATOM 2932 C CA . SER A 1 367 ? 16.548 15.254 -1.125 1.00 95.62 367 SER A CA 1
ATOM 2933 C C . SER A 1 367 ? 15.845 14.429 -2.218 1.00 95.62 367 SER A C 1
ATOM 2935 O O . SER A 1 367 ? 16.500 13.701 -2.966 1.00 95.62 367 SER A O 1
ATOM 2937 N N . GLY A 1 368 ? 14.512 14.487 -2.273 1.00 96.75 368 GLY A N 1
ATOM 2938 C CA . GLY A 1 368 ? 13.642 13.664 -3.116 1.00 96.75 368 GLY A CA 1
ATOM 2939 C C . GLY A 1 368 ? 13.306 12.289 -2.543 1.00 96.75 368 GLY A C 1
ATOM 2940 O O . GLY A 1 368 ? 12.441 11.598 -3.080 1.00 96.75 368 GLY A O 1
ATOM 2941 N N . ALA A 1 369 ? 13.953 11.878 -1.448 1.00 97.62 369 ALA A N 1
ATOM 2942 C CA . ALA A 1 369 ? 13.586 10.648 -0.757 1.00 97.62 369 ALA A CA 1
ATOM 2943 C C . ALA A 1 369 ? 12.176 10.786 -0.173 1.00 97.62 369 ALA A C 1
ATOM 2945 O O . ALA A 1 369 ? 11.885 11.781 0.502 1.00 97.62 369 ALA A O 1
ATOM 2946 N N . LEU A 1 370 ? 11.326 9.793 -0.420 1.00 98.25 370 LEU A N 1
ATOM 2947 C CA . LEU A 1 370 ? 9.994 9.717 0.161 1.00 98.25 370 LEU A CA 1
ATOM 2948 C C . LEU A 1 370 ? 10.093 9.457 1.661 1.00 98.25 370 LEU A C 1
ATOM 2950 O O . LEU A 1 370 ? 10.911 8.649 2.109 1.00 98.25 370 LEU A O 1
ATOM 2954 N N . LEU A 1 371 ? 9.246 10.139 2.424 1.00 97.56 371 LEU A N 1
ATOM 2955 C CA . LEU A 1 371 ? 9.124 9.915 3.854 1.00 97.56 371 LEU A CA 1
ATOM 2956 C C . LEU A 1 371 ? 8.552 8.518 4.130 1.00 97.56 371 LEU A C 1
ATOM 2958 O O . LEU A 1 371 ? 7.670 8.033 3.422 1.00 97.56 371 LEU A O 1
ATOM 2962 N N . THR A 1 372 ? 9.056 7.882 5.183 1.00 96.69 372 THR A N 1
ATOM 2963 C CA . THR A 1 372 ? 8.651 6.547 5.646 1.00 96.69 372 THR A CA 1
ATOM 2964 C C . THR A 1 372 ? 8.595 6.516 7.171 1.00 96.69 372 THR A C 1
ATOM 2966 O O . THR A 1 372 ? 9.306 7.273 7.832 1.00 96.69 372 THR A O 1
ATOM 2969 N N . GLY A 1 373 ? 7.797 5.614 7.736 1.00 97.06 373 GLY A N 1
ATOM 2970 C CA . GLY A 1 373 ? 7.606 5.475 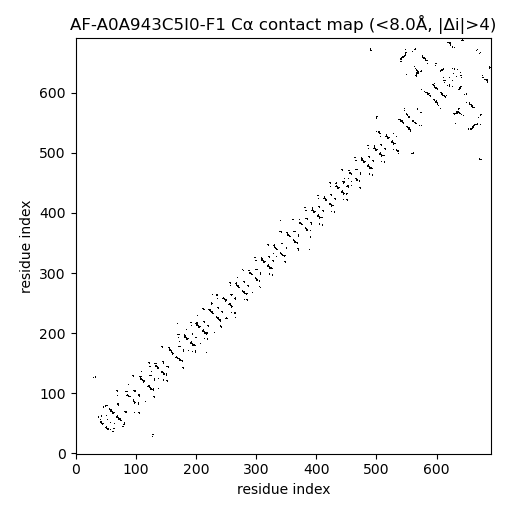9.177 1.00 97.06 373 GLY A CA 1
ATOM 2971 C C . GLY A 1 373 ? 6.860 6.655 9.802 1.00 97.06 373 GLY A C 1
ATOM 2972 O O . GLY A 1 373 ? 6.139 7.391 9.123 1.00 97.06 373 GLY A O 1
ATOM 2973 N N . TRP A 1 374 ? 7.029 6.822 11.114 1.00 97.44 374 TRP A N 1
ATOM 2974 C CA . TRP A 1 374 ? 6.470 7.940 11.872 1.00 97.44 374 TRP A CA 1
ATOM 2975 C C . TRP A 1 374 ? 7.193 9.249 11.552 1.00 97.44 374 TRP A C 1
ATOM 2977 O O . TRP A 1 374 ? 8.417 9.315 11.601 1.00 97.44 374 TRP A O 1
ATOM 2987 N N . GLN A 1 375 ? 6.430 10.299 11.257 1.00 97.38 375 GLN A N 1
ATOM 2988 C CA . GLN A 1 375 ? 6.941 11.623 10.906 1.00 97.38 375 GLN A CA 1
ATOM 2989 C C . GLN A 1 375 ? 6.150 12.703 11.637 1.00 97.38 375 GLN A C 1
ATOM 2991 O O . GLN A 1 375 ? 4.918 12.664 11.656 1.00 97.38 375 GLN A O 1
ATOM 2996 N N . LYS A 1 376 ? 6.848 13.683 12.217 1.00 96.12 376 LYS A N 1
ATOM 2997 C CA . LYS A 1 376 ? 6.229 14.837 12.876 1.00 96.12 376 LYS A CA 1
ATOM 2998 C C . LYS A 1 376 ? 6.253 16.038 11.936 1.00 96.12 376 LYS A C 1
ATOM 3000 O O . LYS A 1 376 ? 7.317 16.435 11.477 1.00 96.12 376 LYS A O 1
ATOM 3005 N N . TYR A 1 377 ? 5.093 16.634 11.683 1.00 93.38 377 TYR A N 1
ATOM 3006 C CA . TYR A 1 377 ? 4.954 17.819 10.838 1.00 93.38 377 TYR A CA 1
ATOM 3007 C C . TYR A 1 377 ? 3.869 18.745 11.395 1.00 93.38 377 TYR A C 1
ATOM 3009 O O . TYR A 1 377 ? 2.766 18.288 11.699 1.00 93.38 377 TYR A O 1
ATOM 3017 N N . ASN A 1 378 ? 4.190 20.033 11.568 1.00 92.69 378 ASN A N 1
ATOM 3018 C CA . ASN A 1 378 ? 3.314 21.044 12.183 1.00 92.69 378 ASN A CA 1
ATOM 3019 C C . ASN A 1 378 ? 2.634 20.548 13.473 1.00 92.69 378 ASN A C 1
ATOM 3021 O O . ASN A 1 378 ? 1.418 20.612 13.620 1.00 92.69 378 ASN A O 1
ATOM 3025 N N . GLY A 1 379 ? 3.422 19.962 14.383 1.00 93.75 379 GLY A N 1
ATOM 3026 C CA . GLY A 1 379 ? 2.937 19.449 15.671 1.00 93.75 379 GLY A CA 1
ATOM 3027 C C . GLY A 1 379 ? 2.162 18.125 15.613 1.00 93.75 379 GLY A C 1
ATOM 3028 O O . GLY A 1 379 ? 1.894 17.544 16.660 1.00 93.75 379 GLY A O 1
ATOM 3029 N N . HIS A 1 380 ? 1.855 17.597 14.426 1.00 95.56 380 HIS A N 1
ATOM 3030 C CA . HIS A 1 380 ? 1.086 16.365 14.258 1.00 95.56 380 HIS A CA 1
ATOM 3031 C C . HIS A 1 380 ? 1.954 15.196 13.789 1.00 95.56 380 HIS A C 1
ATOM 3033 O O . HIS A 1 380 ? 2.894 15.371 13.017 1.00 95.56 380 HIS A O 1
ATOM 3039 N N . MET A 1 381 ? 1.608 13.990 14.240 1.00 97.75 381 MET A N 1
ATOM 3040 C CA . MET A 1 381 ? 2.252 12.750 13.805 1.00 97.75 381 MET A CA 1
ATOM 3041 C C . MET A 1 381 ? 1.505 12.151 12.615 1.00 97.75 381 MET A C 1
ATOM 3043 O O . MET A 1 381 ? 0.282 12.021 12.654 1.00 97.75 381 MET A O 1
ATOM 3047 N N . PHE A 1 382 ? 2.253 11.738 11.602 1.00 98.19 382 PHE A N 1
ATOM 3048 C CA . PHE A 1 382 ? 1.795 11.009 10.425 1.00 98.19 382 PHE A CA 1
ATOM 3049 C C . PHE A 1 382 ? 2.573 9.702 10.328 1.00 98.19 382 PHE A C 1
ATOM 3051 O O . PHE A 1 382 ? 3.702 9.617 10.813 1.00 98.19 382 PHE A O 1
ATOM 3058 N N . TYR A 1 383 ? 1.998 8.696 9.679 1.00 98.25 383 TYR A N 1
ATOM 3059 C CA . TYR A 1 383 ? 2.703 7.452 9.395 1.00 98.25 383 TYR A CA 1
ATOM 3060 C C . TYR A 1 383 ? 2.712 7.178 7.895 1.00 98.25 383 TYR A C 1
ATOM 3062 O O . TYR A 1 383 ? 1.678 7.271 7.233 1.00 98.25 383 TYR A O 1
ATOM 3070 N N . PHE A 1 384 ? 3.883 6.843 7.365 1.00 97.75 384 PHE A N 1
ATOM 3071 C CA . PHE A 1 384 ? 4.091 6.483 5.969 1.00 97.75 384 PHE A CA 1
ATOM 3072 C C . PHE A 1 384 ? 4.560 5.033 5.900 1.00 97.75 384 PHE A C 1
ATOM 3074 O O . PHE A 1 384 ? 5.527 4.662 6.560 1.00 97.75 384 PHE A O 1
ATOM 3081 N N . ASP A 1 385 ? 3.895 4.202 5.106 1.00 96.19 385 ASP A N 1
ATOM 3082 C CA . ASP A 1 385 ? 4.239 2.790 4.972 1.00 96.19 385 ASP A CA 1
ATOM 3083 C C . ASP A 1 385 ? 5.705 2.625 4.504 1.00 96.19 385 ASP A C 1
ATOM 3085 O O . ASP A 1 385 ? 6.060 3.122 3.434 1.00 96.19 385 ASP A O 1
ATOM 3089 N N . PRO A 1 386 ? 6.589 1.936 5.252 1.00 94.25 386 PRO A N 1
ATOM 3090 C CA . PRO A 1 386 ? 8.009 1.838 4.888 1.00 94.25 386 PRO A CA 1
ATOM 3091 C C . PRO A 1 386 ? 8.299 1.082 3.580 1.00 94.25 386 PRO A C 1
ATOM 3093 O O . PRO A 1 386 ? 9.358 1.255 2.964 1.00 94.25 386 PRO A O 1
ATOM 3096 N N . LYS A 1 387 ? 7.376 0.222 3.131 1.00 93.06 387 LYS A N 1
ATOM 3097 C CA . LYS A 1 387 ? 7.549 -0.578 1.910 1.00 93.06 387 LYS A CA 1
ATOM 3098 C C . LYS A 1 387 ? 7.203 0.220 0.658 1.00 93.06 387 LYS A C 1
ATOM 3100 O O . LYS A 1 387 ? 7.867 0.064 -0.367 1.00 93.06 387 LYS A O 1
ATOM 3105 N N . THR A 1 388 ? 6.192 1.073 0.745 1.00 94.38 388 THR A N 1
ATOM 3106 C CA . THR A 1 388 ? 5.579 1.760 -0.394 1.00 94.38 388 THR A CA 1
ATOM 3107 C C . THR A 1 388 ? 5.753 3.274 -0.352 1.00 94.38 388 THR A C 1
ATOM 3109 O O . THR A 1 388 ? 5.667 3.902 -1.400 1.00 94.38 388 THR A O 1
ATOM 3112 N N . GLY A 1 389 ? 6.011 3.864 0.816 1.00 95.75 389 GLY A N 1
ATOM 3113 C CA . GLY A 1 389 ? 6.070 5.311 1.052 1.00 95.75 389 GLY A CA 1
ATOM 3114 C C . GLY A 1 389 ? 4.697 5.982 1.166 1.00 95.75 389 GLY A C 1
ATOM 3115 O O . GLY A 1 389 ? 4.618 7.205 1.253 1.00 95.75 389 GLY A O 1
ATOM 3116 N N . ALA A 1 390 ? 3.604 5.214 1.124 1.00 97.12 390 ALA A N 1
ATOM 3117 C CA . ALA A 1 390 ? 2.257 5.769 1.133 1.00 97.12 390 ALA A CA 1
ATOM 3118 C C . ALA A 1 390 ? 1.876 6.292 2.524 1.00 97.12 390 ALA A C 1
ATOM 3120 O O . ALA A 1 390 ? 2.015 5.587 3.522 1.00 97.12 390 ALA A O 1
ATOM 3121 N N . LYS A 1 391 ? 1.338 7.511 2.591 1.00 97.75 391 LYS A N 1
ATOM 3122 C CA . LYS A 1 391 ? 0.770 8.089 3.811 1.00 97.75 391 LYS A CA 1
ATOM 3123 C C . LYS A 1 391 ? -0.470 7.304 4.232 1.00 97.75 391 LYS A C 1
ATOM 3125 O O . LYS A 1 391 ? -1.440 7.220 3.475 1.00 97.75 391 LYS A O 1
ATOM 3130 N N . MET A 1 392 ? -0.442 6.775 5.445 1.00 98.00 392 MET A N 1
ATOM 3131 C CA . MET A 1 392 ? -1.493 5.929 5.992 1.00 98.00 392 MET A CA 1
ATOM 3132 C C . MET A 1 392 ? -2.643 6.745 6.594 1.00 98.00 392 MET A C 1
ATOM 3134 O O . MET A 1 392 ? -2.467 7.882 7.039 1.00 98.00 392 MET A O 1
ATOM 3138 N N . ARG A 1 393 ? -3.839 6.148 6.582 1.00 96.81 393 ARG A N 1
ATOM 3139 C CA . ARG A 1 393 ? -5.110 6.688 7.090 1.00 96.81 393 ARG A CA 1
ATOM 3140 C C . ARG A 1 393 ? -5.950 5.547 7.667 1.00 96.81 393 ARG A C 1
ATOM 3142 O O . ARG A 1 393 ? -5.717 4.389 7.330 1.00 96.81 393 ARG A O 1
ATOM 3149 N N . GLY A 1 394 ? -6.948 5.886 8.472 1.00 96.88 394 GLY A N 1
ATOM 3150 C CA . GLY A 1 394 ? -7.839 4.939 9.131 1.00 96.88 394 GLY A CA 1
ATOM 3151 C C . GLY A 1 394 ? -7.159 4.171 10.263 1.00 96.88 394 GLY A C 1
ATOM 3152 O O . GLY A 1 394 ? -6.175 4.631 10.848 1.00 96.88 394 GLY A O 1
ATOM 3153 N N . LEU A 1 395 ? -7.716 3.002 10.580 1.00 96.81 395 LEU A N 1
ATOM 3154 C CA . LEU A 1 395 ? -7.123 2.067 11.533 1.00 96.81 395 LEU A CA 1
ATOM 3155 C C . LEU A 1 395 ? -5.929 1.360 10.898 1.00 96.81 395 LEU A C 1
ATOM 3157 O O . LEU A 1 395 ? -6.039 0.791 9.812 1.00 96.81 395 LEU A O 1
ATOM 3161 N N . VAL A 1 396 ? -4.798 1.379 11.595 1.00 96.88 396 VAL A N 1
ATOM 3162 C CA . VAL A 1 396 ? -3.554 0.754 11.141 1.00 96.88 396 VAL A CA 1
ATOM 3163 C C . VAL A 1 396 ? -2.873 0.019 12.281 1.00 96.88 396 VAL A C 1
ATOM 3165 O O . VAL A 1 396 ? -2.872 0.487 13.419 1.00 96.88 396 VAL A O 1
ATOM 3168 N N . THR A 1 397 ? -2.265 -1.121 11.966 1.00 96.06 397 THR A N 1
ATOM 3169 C CA . THR A 1 397 ? -1.432 -1.873 12.905 1.00 96.06 397 THR A CA 1
ATOM 3170 C C . THR A 1 397 ? 0.033 -1.613 12.590 1.00 96.06 397 THR A C 1
ATOM 3172 O O . THR A 1 397 ? 0.486 -1.874 11.478 1.00 96.06 397 THR A O 1
ATOM 3175 N N . ILE A 1 398 ? 0.762 -1.085 13.568 1.00 95.94 398 ILE A N 1
ATOM 3176 C CA . ILE A 1 398 ? 2.174 -0.715 13.467 1.00 95.94 398 ILE A CA 1
ATOM 3177 C C . ILE A 1 398 ? 2.876 -1.333 14.674 1.00 95.94 398 ILE A C 1
ATOM 3179 O O . ILE A 1 398 ? 2.516 -1.028 15.810 1.00 95.94 398 ILE A O 1
ATOM 3183 N N . ASP A 1 399 ? 3.827 -2.236 14.426 1.00 92.19 399 ASP A N 1
ATOM 3184 C CA . ASP A 1 399 ? 4.616 -2.925 15.460 1.00 92.19 399 ASP A CA 1
ATOM 3185 C C . ASP A 1 399 ? 3.749 -3.539 16.583 1.00 92.19 399 ASP A C 1
ATOM 3187 O O . ASP A 1 399 ? 4.023 -3.399 17.772 1.00 92.19 399 ASP A O 1
ATOM 3191 N N . GLY A 1 400 ? 2.632 -4.171 16.199 1.00 90.12 400 GLY A N 1
ATOM 3192 C CA . GLY A 1 400 ? 1.665 -4.790 17.118 1.00 90.12 400 GLY A CA 1
ATOM 3193 C C . GLY A 1 400 ? 0.684 -3.818 17.795 1.00 90.12 400 GLY A C 1
ATOM 3194 O O . GLY A 1 400 ? -0.335 -4.255 18.327 1.00 90.12 400 GLY A O 1
ATOM 3195 N N . GLY A 1 401 ? 0.927 -2.507 17.732 1.00 94.31 401 GLY A N 1
ATOM 3196 C CA . GLY A 1 401 ? 0.009 -1.475 18.216 1.00 94.31 401 GLY A CA 1
ATOM 3197 C C . GLY A 1 401 ? -1.032 -1.087 17.165 1.00 94.31 401 GLY A C 1
ATOM 3198 O O . GLY A 1 401 ? -0.703 -0.918 15.994 1.00 94.31 401 GLY A O 1
ATOM 3199 N N . MET A 1 402 ? -2.291 -0.918 17.572 1.00 97.38 402 MET A N 1
ATOM 3200 C CA . MET A 1 402 ? -3.345 -0.379 16.704 1.00 97.38 402 MET A CA 1
ATOM 3201 C C . MET A 1 402 ? -3.472 1.129 16.914 1.00 97.38 402 MET A C 1
ATOM 3203 O O . MET A 1 402 ? -3.644 1.574 18.045 1.00 97.38 402 MET A O 1
ATOM 3207 N N . TYR A 1 403 ? -3.415 1.892 15.828 1.00 98.19 403 TYR A N 1
ATOM 3208 C CA . TYR A 1 403 ? -3.496 3.350 15.808 1.00 98.19 403 TYR A CA 1
ATOM 3209 C C . TYR A 1 403 ? -4.626 3.806 14.888 1.00 98.19 403 TYR A C 1
ATOM 3211 O O . TYR A 1 403 ? -5.014 3.086 13.968 1.00 98.19 403 TYR A O 1
ATOM 3219 N N . TYR A 1 404 ? -5.101 5.035 15.086 1.00 98.25 404 TYR A N 1
ATOM 3220 C CA . TYR A 1 404 ? -6.013 5.695 14.155 1.00 98.25 404 TYR A CA 1
ATOM 3221 C C . TYR A 1 404 ? -5.398 6.973 13.587 1.00 98.25 404 TYR A C 1
ATOM 3223 O O . TYR A 1 404 ? -4.967 7.864 14.327 1.00 98.25 404 TYR A O 1
ATOM 3231 N N . LEU A 1 405 ? -5.374 7.051 12.260 1.00 98.00 405 LEU A N 1
ATOM 3232 C CA . LEU A 1 405 ? -4.877 8.171 11.471 1.00 98.00 405 LEU A CA 1
ATOM 3233 C C . LEU A 1 405 ? -6.106 8.787 10.785 1.00 98.00 405 LEU A C 1
ATOM 3235 O O . LEU A 1 405 ? -6.796 8.097 10.042 1.00 98.00 405 LEU A O 1
ATOM 3239 N N . ASP A 1 406 ? -6.427 10.054 11.038 1.00 96.44 406 ASP A N 1
ATOM 3240 C CA . ASP A 1 406 ? -7.640 10.673 10.483 1.00 96.44 406 ASP A CA 1
ATOM 3241 C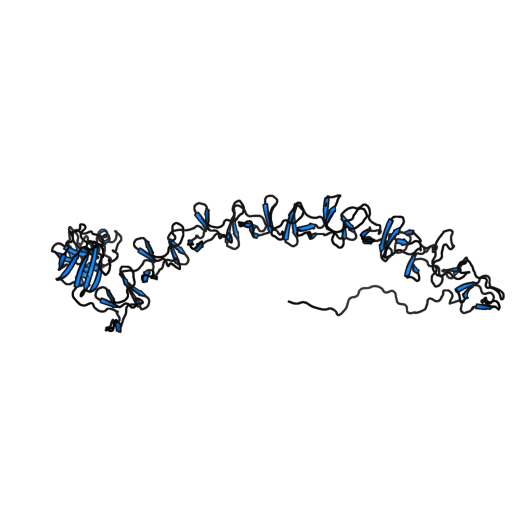 C . ASP A 1 406 ? -7.595 10.826 8.942 1.00 96.44 406 ASP A C 1
ATOM 3243 O O . ASP A 1 406 ? -6.631 10.443 8.276 1.00 96.44 406 ASP A O 1
ATOM 3247 N N . ASN A 1 407 ? -8.625 11.426 8.336 1.00 94.12 407 ASN A N 1
ATOM 3248 C CA . ASN A 1 407 ? -8.671 11.638 6.881 1.00 94.12 407 ASN A CA 1
ATOM 3249 C C . ASN A 1 407 ? -7.525 12.530 6.355 1.00 94.12 407 ASN A C 1
ATOM 3251 O O . ASN A 1 407 ? -7.132 12.428 5.189 1.00 94.12 407 ASN A O 1
ATOM 3255 N N . SER A 1 408 ? -6.930 13.372 7.203 1.00 94.00 408 SER A N 1
ATOM 3256 C CA . SER A 1 408 ? -5.720 14.136 6.869 1.00 94.00 408 SER A CA 1
ATOM 3257 C C . SER A 1 408 ? -4.437 13.309 7.044 1.00 94.00 408 SER A C 1
ATOM 3259 O O . SER A 1 408 ? -3.388 13.671 6.499 1.00 94.00 408 SER A O 1
ATOM 3261 N N . GLY A 1 409 ? -4.523 12.167 7.726 1.00 96.00 409 GLY A N 1
ATOM 3262 C CA . GLY A 1 409 ? -3.428 11.276 8.103 1.00 96.00 409 GLY A CA 1
ATOM 3263 C C . GLY A 1 409 ? -2.831 11.598 9.473 1.00 96.00 409 GLY A C 1
ATOM 3264 O O . GLY A 1 409 ? -1.754 11.098 9.780 1.00 96.00 409 GLY A O 1
ATOM 3265 N N . LYS A 1 410 ? -3.469 12.454 10.281 1.00 97.44 410 LYS A N 1
ATOM 3266 C CA . LYS A 1 410 ? -2.954 12.823 11.605 1.00 97.44 410 LYS A CA 1
ATOM 3267 C C . LYS A 1 410 ? -3.309 11.735 12.618 1.00 97.44 410 LYS A C 1
ATOM 3269 O O . LYS A 1 410 ? -4.464 11.317 12.700 1.00 97.44 410 LYS A O 1
ATOM 3274 N N . LYS A 1 411 ? -2.339 11.312 13.428 1.00 98.00 411 LYS A N 1
ATOM 3275 C CA . LYS A 1 411 ? -2.553 10.401 14.563 1.00 98.00 411 LYS A CA 1
ATOM 3276 C C . LYS A 1 411 ? -3.522 11.032 15.564 1.00 98.00 411 LYS A C 1
ATOM 3278 O O . LYS A 1 411 ? -3.297 12.159 16.009 1.00 98.00 411 LYS A O 1
ATOM 3283 N N . ARG A 1 412 ? -4.564 10.297 15.947 1.00 97.94 412 ARG A N 1
ATOM 3284 C CA . ARG A 1 412 ? -5.507 10.693 17.003 1.00 97.94 412 ARG A CA 1
ATOM 3285 C C . ARG A 1 412 ? -5.213 9.961 18.312 1.00 97.94 412 ARG A C 1
ATOM 3287 O O . ARG A 1 412 ? -4.534 8.938 18.329 1.00 97.94 412 ARG A O 1
ATOM 3294 N N . THR A 1 413 ? -5.730 10.522 19.396 1.00 97.19 413 THR A N 1
ATOM 3295 C CA . THR A 1 413 ? -5.726 9.971 20.757 1.00 97.19 413 THR A CA 1
ATOM 3296 C C . THR A 1 413 ? -7.128 10.148 21.360 1.00 97.19 413 THR A C 1
ATOM 3298 O O . THR A 1 413 ? -7.952 10.872 20.791 1.00 97.19 413 THR A O 1
ATOM 3301 N N . GLY A 1 414 ? -7.409 9.496 22.487 1.00 95.31 414 GLY A N 1
ATOM 3302 C CA . GLY A 1 414 ? -8.713 9.512 23.151 1.00 95.31 414 GLY A CA 1
ATOM 3303 C C . GLY A 1 414 ? -9.755 8.617 22.475 1.00 95.31 414 GLY A C 1
ATOM 3304 O O . GLY A 1 414 ? -9.415 7.688 21.737 1.00 95.31 414 GLY A O 1
ATOM 3305 N N . LEU A 1 415 ? -11.037 8.887 22.743 1.00 94.44 415 LEU A N 1
ATOM 3306 C CA . LEU A 1 415 ? -12.152 8.159 22.136 1.00 94.44 415 LEU A CA 1
ATOM 3307 C C . LEU A 1 415 ? -12.288 8.501 20.650 1.00 94.44 415 LEU A C 1
ATOM 3309 O O . LEU A 1 415 ? -12.407 9.666 20.269 1.00 94.44 415 LEU A O 1
ATOM 3313 N N . ILE A 1 416 ? -12.329 7.469 19.814 1.00 96.06 416 ILE A N 1
ATOM 3314 C CA . ILE A 1 416 ? -12.601 7.586 18.382 1.00 96.06 416 ILE A CA 1
ATOM 3315 C C . ILE A 1 416 ? -13.678 6.583 17.984 1.00 96.06 416 ILE A C 1
ATOM 3317 O O . ILE A 1 416 ? -13.712 5.467 18.497 1.00 96.06 416 ILE A O 1
ATOM 3321 N N . THR A 1 417 ? -14.553 6.969 17.054 1.00 95.31 417 THR A N 1
ATOM 3322 C CA . THR A 1 417 ? -15.555 6.068 16.471 1.00 95.31 417 THR A CA 1
ATOM 3323 C C . THR A 1 417 ? -15.361 6.005 14.964 1.00 95.31 417 THR A C 1
ATOM 3325 O O . THR A 1 417 ? -15.325 7.034 14.294 1.00 95.31 417 THR A O 1
ATOM 3328 N N . THR A 1 418 ? -15.204 4.797 14.431 1.00 94.62 418 THR A N 1
ATOM 3329 C CA . THR A 1 418 ? -15.011 4.546 13.001 1.00 94.62 418 THR A CA 1
ATOM 3330 C C . THR A 1 418 ? -15.579 3.179 12.633 1.00 94.62 418 THR A C 1
ATOM 3332 O O . THR A 1 418 ? -15.504 2.240 13.425 1.00 94.62 418 THR A O 1
ATOM 3335 N N . GLY A 1 419 ? -16.223 3.071 11.467 1.00 92.19 419 GLY A N 1
ATOM 3336 C CA . GLY A 1 419 ? -16.885 1.831 11.037 1.00 92.19 419 GLY A CA 1
ATOM 3337 C C . GLY A 1 419 ? -17.919 1.298 12.041 1.00 92.19 419 GLY A C 1
ATOM 3338 O O . GLY A 1 419 ? -18.012 0.089 12.235 1.00 92.19 419 GLY A O 1
ATOM 3339 N N . GLY A 1 420 ? -18.625 2.190 12.748 1.00 92.06 420 GLY A N 1
ATOM 3340 C CA . GLY A 1 420 ? -19.601 1.829 13.786 1.00 92.06 420 GLY A CA 1
ATOM 3341 C C . GLY A 1 420 ? -19.003 1.300 15.097 1.00 92.06 420 GLY A C 1
ATOM 3342 O O . GLY A 1 420 ? -19.751 0.950 16.005 1.00 92.06 420 GLY A O 1
ATOM 3343 N N . LYS A 1 421 ? -17.673 1.252 15.229 1.00 95.50 421 LYS A N 1
ATOM 3344 C CA . LYS A 1 421 ? -16.971 0.767 16.424 1.00 95.50 421 LYS A CA 1
ATOM 3345 C C . LYS A 1 421 ? -16.259 1.910 17.131 1.00 95.50 421 LYS A C 1
ATOM 3347 O O . LYS A 1 421 ? -15.695 2.791 16.484 1.00 95.50 421 LYS A O 1
ATOM 3352 N N . THR A 1 422 ? -16.269 1.879 18.459 1.00 96.69 422 THR A N 1
ATOM 3353 C CA . THR A 1 422 ? -15.588 2.866 19.303 1.00 96.69 422 THR A CA 1
ATOM 3354 C C . THR A 1 422 ? -14.301 2.268 19.865 1.00 96.69 422 THR A C 1
ATOM 3356 O O . THR A 1 422 ? -14.300 1.127 20.313 1.00 96.69 422 THR A O 1
ATOM 3359 N N . TYR A 1 423 ? -13.218 3.037 19.861 1.00 97.25 423 TYR A N 1
ATOM 3360 C CA . TYR A 1 423 ? -11.904 2.663 20.384 1.00 97.25 423 TYR A CA 1
ATOM 3361 C C . TYR A 1 423 ? -11.417 3.767 21.320 1.00 97.25 423 TYR A C 1
ATOM 3363 O O . TYR A 1 423 ? -11.731 4.938 21.103 1.00 97.25 423 TYR A O 1
ATOM 3371 N N . TYR A 1 424 ? -10.626 3.410 22.327 1.00 96.56 424 TYR A N 1
ATOM 3372 C CA . TYR A 1 424 ? -9.910 4.378 23.150 1.00 96.56 424 TYR A CA 1
ATOM 3373 C C . TYR A 1 424 ? -8.420 4.284 22.849 1.00 96.56 424 TYR A C 1
ATOM 3375 O O . TYR A 1 424 ? -7.832 3.213 22.963 1.00 96.56 424 TYR A O 1
ATOM 3383 N N . LEU A 1 425 ? -7.820 5.390 22.424 1.00 97.31 425 LEU A N 1
ATOM 3384 C CA . LEU A 1 425 ? -6.403 5.475 22.094 1.00 97.31 425 LEU A CA 1
ATOM 3385 C C . LEU A 1 425 ? -5.661 6.209 23.213 1.00 97.31 425 LEU A C 1
ATOM 3387 O O . LEU A 1 425 ? -6.013 7.342 23.544 1.00 97.31 425 LEU A O 1
ATOM 3391 N N . TYR A 1 426 ? -4.610 5.607 23.763 1.00 95.12 426 TYR A N 1
ATOM 3392 C CA . TYR A 1 426 ? -3.757 6.248 24.765 1.00 95.12 426 TYR A CA 1
ATOM 3393 C C . TYR A 1 426 ? -3.033 7.487 24.206 1.00 95.12 426 TYR A C 1
ATOM 3395 O O . TYR A 1 426 ? -3.103 7.802 23.015 1.00 95.12 426 TYR A O 1
ATOM 3403 N N . SER A 1 427 ? -2.297 8.202 25.060 1.00 93.81 427 SER A N 1
ATOM 3404 C CA . SER A 1 427 ? -1.487 9.368 24.672 1.00 93.81 427 SER A CA 1
ATOM 3405 C C . SER A 1 427 ? -0.433 9.033 23.602 1.00 93.81 427 SER A C 1
ATOM 3407 O O . SER A 1 427 ? -0.209 9.810 22.665 1.00 93.81 427 SER A O 1
ATOM 3409 N N . ASP A 1 428 ? 0.152 7.833 23.664 1.00 93.56 428 ASP A N 1
ATOM 3410 C CA . ASP A 1 428 ? 1.056 7.312 22.634 1.00 93.56 428 ASP A CA 1
ATOM 3411 C C . ASP A 1 428 ? 0.324 6.963 21.319 1.00 93.56 428 ASP A C 1
ATOM 3413 O O . ASP A 1 428 ? 0.933 6.942 20.248 1.00 93.56 428 ASP A O 1
ATOM 3417 N N . GLY A 1 429 ? -1.007 6.864 21.349 1.00 95.19 429 GLY A N 1
ATOM 3418 C CA . GLY A 1 429 ? -1.904 6.593 20.227 1.00 95.19 429 GLY A CA 1
ATOM 3419 C C . GLY A 1 429 ? -2.303 5.128 20.062 1.00 95.19 429 GLY A C 1
ATOM 3420 O O . GLY A 1 429 ? -3.074 4.846 19.145 1.00 95.19 429 GLY A O 1
ATOM 3421 N N . LYS A 1 430 ? -1.803 4.210 20.897 1.00 96.75 430 LYS A N 1
ATOM 3422 C CA . LYS A 1 430 ? -2.173 2.791 20.838 1.00 96.75 430 LYS A CA 1
ATOM 3423 C C . LYS A 1 430 ? -3.566 2.565 21.413 1.00 96.75 430 LYS A C 1
ATOM 3425 O O . LYS A 1 430 ? -3.944 3.193 22.399 1.00 96.75 430 LYS A O 1
ATOM 3430 N N . ALA A 1 431 ? -4.315 1.640 20.823 1.00 97.44 431 ALA A N 1
ATOM 3431 C CA . ALA A 1 431 ? -5.629 1.253 21.322 1.00 97.44 431 ALA A CA 1
ATOM 3432 C C . ALA A 1 431 ? -5.557 0.486 22.656 1.00 97.44 431 ALA A C 1
ATOM 3434 O O . ALA A 1 431 ? -4.789 -0.466 22.793 1.00 97.44 431 ALA A O 1
ATOM 3435 N N . HIS A 1 432 ? -6.404 0.889 23.601 1.00 95.62 432 HIS A N 1
ATOM 3436 C CA . HIS A 1 432 ? -6.647 0.257 24.897 1.00 95.62 432 HIS A CA 1
ATOM 3437 C C . HIS A 1 432 ? -7.427 -1.058 24.752 1.00 95.62 432 HIS A C 1
ATOM 3439 O O . HIS A 1 432 ? -8.230 -1.228 23.833 1.00 95.62 432 HIS A O 1
ATOM 3445 N N . THR A 1 433 ? -7.230 -1.975 25.700 1.00 96.44 433 THR A N 1
ATOM 3446 C CA . THR A 1 433 ? -7.997 -3.225 25.852 1.00 96.44 433 THR A CA 1
ATOM 3447 C C . THR A 1 433 ? -8.361 -3.488 27.303 1.00 96.44 433 THR A C 1
ATOM 3449 O O . THR A 1 433 ? -7.652 -3.044 28.196 1.00 96.44 433 THR A O 1
ATOM 3452 N N . GLY A 1 434 ? -9.415 -4.260 27.535 1.00 97.06 434 GLY A N 1
ATOM 3453 C CA . GLY A 1 434 ? -9.917 -4.584 28.864 1.00 97.06 434 GLY A CA 1
ATOM 3454 C C . GLY A 1 434 ? -10.792 -3.479 29.449 1.00 97.06 434 GLY A C 1
ATOM 3455 O O . GLY A 1 434 ? -11.369 -2.668 28.719 1.00 97.06 434 GLY A O 1
ATOM 3456 N N . TRP A 1 435 ? -10.901 -3.488 30.775 1.00 96.69 435 TRP A N 1
ATOM 3457 C CA . TRP A 1 435 ? -11.721 -2.562 31.546 1.00 96.69 435 TRP A CA 1
ATOM 3458 C C . TRP A 1 435 ? -11.174 -1.136 31.521 1.00 96.69 435 TRP A C 1
ATOM 3460 O O . TRP A 1 435 ? -9.976 -0.916 31.672 1.00 96.69 435 TRP A O 1
ATOM 3470 N N . MET A 1 436 ? -12.073 -0.169 31.378 1.00 94.50 436 MET A N 1
ATOM 3471 C CA . MET A 1 436 ? -11.783 1.254 31.497 1.00 94.50 436 MET A CA 1
ATOM 3472 C C . MET A 1 436 ? -12.905 1.925 32.280 1.00 94.50 436 MET A C 1
ATOM 3474 O O . MET A 1 436 ? -14.076 1.745 31.953 1.00 94.50 436 MET A O 1
ATOM 3478 N N . GLU A 1 437 ? -12.553 2.720 33.284 1.00 91.81 437 GLU A N 1
ATOM 3479 C CA . GLU A 1 437 ? -13.514 3.502 34.056 1.00 91.81 437 GLU A CA 1
ATOM 3480 C C . GLU A 1 437 ? -13.438 4.977 33.661 1.00 91.81 437 GLU A C 1
ATOM 3482 O O . GLU A 1 437 ? -12.356 5.551 33.537 1.00 91.81 437 GLU A O 1
ATOM 3487 N N . SER A 1 438 ? -14.592 5.591 33.412 1.00 85.06 438 SER A N 1
ATOM 3488 C CA . SER A 1 438 ? -14.689 7.007 33.066 1.00 85.06 438 SER A CA 1
ATOM 3489 C C . SER A 1 438 ? -16.040 7.561 33.503 1.00 85.06 438 SER A C 1
ATOM 3491 O O . SER A 1 438 ? -17.080 6.983 33.189 1.00 85.06 438 SER A O 1
ATOM 3493 N N . GLY A 1 439 ? -16.031 8.666 34.255 1.00 81.50 439 GLY A N 1
ATOM 3494 C CA . GLY A 1 439 ? -17.256 9.300 34.757 1.00 81.50 439 GLY A CA 1
ATOM 3495 C C . GLY A 1 439 ? -18.116 8.380 35.633 1.00 81.50 439 GLY A C 1
ATOM 3496 O O . GLY A 1 439 ? -19.336 8.405 35.513 1.00 81.50 439 GLY A O 1
ATOM 3497 N N . GLY A 1 440 ? -17.490 7.512 36.440 1.00 80.88 440 GLY A N 1
ATOM 3498 C CA . GLY A 1 440 ? -18.181 6.531 37.292 1.00 80.88 440 GLY A CA 1
ATOM 3499 C C . GLY A 1 440 ? -18.809 5.349 36.542 1.00 80.88 440 GLY A C 1
ATOM 3500 O O . GLY A 1 440 ? -19.466 4.511 37.152 1.00 80.88 440 GLY A O 1
ATOM 3501 N N . LYS A 1 441 ? -18.617 5.258 35.220 1.00 89.69 441 LYS A N 1
ATOM 3502 C CA . LYS A 1 441 ? -19.077 4.140 34.389 1.00 89.69 441 LYS A CA 1
ATOM 3503 C C . LYS A 1 441 ? -17.902 3.264 33.976 1.00 89.69 441 LYS A C 1
ATOM 3505 O O . LYS A 1 441 ? -16.832 3.768 33.636 1.00 89.69 441 LYS A O 1
ATOM 3510 N N . LYS A 1 442 ? -18.128 1.950 33.938 1.00 95.31 442 LYS A N 1
ATOM 3511 C CA . LYS A 1 442 ? -17.153 0.964 33.458 1.00 95.31 442 LYS A CA 1
ATOM 3512 C C . LYS A 1 442 ? -17.477 0.542 32.032 1.00 95.31 442 LYS A C 1
ATOM 3514 O O . LYS A 1 442 ? -18.617 0.210 31.725 1.00 95.31 442 LYS A O 1
ATOM 3519 N N . PHE A 1 443 ? -16.463 0.526 31.182 1.00 97.06 443 PHE A N 1
ATOM 3520 C CA . PHE A 1 443 ? -16.516 0.128 29.780 1.00 97.06 443 PHE A CA 1
ATOM 3521 C C . PHE A 1 443 ? -15.543 -1.025 29.556 1.00 97.06 443 PHE A C 1
ATOM 3523 O O . PHE A 1 443 ? -14.520 -1.117 30.234 1.00 97.06 443 PHE A O 1
ATOM 3530 N N . TYR A 1 444 ? -15.826 -1.878 28.576 1.00 98.06 444 TYR A N 1
ATOM 3531 C CA . TYR A 1 444 ? -14.955 -2.998 28.240 1.00 98.06 444 TYR A CA 1
ATOM 3532 C C . TYR A 1 444 ? -14.529 -2.938 26.774 1.00 98.06 444 TYR A C 1
ATOM 3534 O O . TYR A 1 444 ? -15.368 -2.950 25.871 1.00 98.06 444 TYR A O 1
ATOM 3542 N N . PHE A 1 445 ? -13.219 -2.892 26.528 1.00 97.81 445 PHE A N 1
ATOM 3543 C CA . PHE A 1 445 ? -12.623 -2.934 25.193 1.00 97.81 445 PHE A CA 1
ATOM 3544 C C . PHE A 1 445 ? -12.132 -4.347 24.897 1.00 97.81 445 PHE A C 1
ATOM 3546 O O . PHE A 1 445 ? -11.193 -4.832 25.523 1.00 97.81 445 PHE A O 1
ATOM 3553 N N . ASN A 1 446 ? -12.743 -5.020 23.928 1.00 96.50 446 ASN A N 1
ATOM 3554 C CA . ASN A 1 446 ? -12.434 -6.413 23.629 1.00 96.50 446 ASN A CA 1
ATOM 3555 C C . ASN A 1 446 ? -10.941 -6.587 23.255 1.00 96.50 446 ASN A C 1
ATOM 3557 O O . ASN A 1 446 ? -10.480 -5.942 22.311 1.00 96.50 446 ASN A O 1
ATOM 3561 N N . PRO A 1 447 ? -10.177 -7.467 23.929 1.00 94.88 447 PRO A N 1
ATOM 3562 C CA . PRO A 1 447 ? -8.748 -7.626 23.668 1.00 94.88 447 PRO A CA 1
ATOM 3563 C C . PRO A 1 447 ? -8.394 -8.045 22.242 1.00 94.88 447 PRO A C 1
ATOM 3565 O O . PRO A 1 447 ? -7.346 -7.646 21.743 1.00 94.88 447 PRO A O 1
ATOM 3568 N N . SER A 1 448 ? -9.246 -8.797 21.547 1.00 92.69 448 SER A N 1
ATOM 3569 C CA . SER A 1 448 ? -8.997 -9.220 20.165 1.00 92.69 448 SER A CA 1
ATOM 3570 C C . SER A 1 448 ? -9.269 -8.084 19.180 1.00 92.69 448 SER A C 1
ATOM 3572 O O . SER A 1 448 ? -8.405 -7.735 18.375 1.00 92.69 448 SER A O 1
ATOM 3574 N N . THR A 1 449 ? -10.446 -7.460 19.269 1.00 93.94 449 THR A N 1
ATOM 3575 C CA . THR A 1 449 ? -10.894 -6.454 18.290 1.00 93.94 449 THR A CA 1
ATOM 3576 C C . THR A 1 449 ? -10.477 -5.025 18.629 1.00 93.94 449 THR A C 1
ATOM 3578 O O . THR A 1 449 ? -10.557 -4.159 17.760 1.00 93.94 449 THR A O 1
ATOM 3581 N N . LYS A 1 450 ? -10.042 -4.774 19.871 1.00 95.56 450 LYS A N 1
ATOM 3582 C CA . LYS A 1 450 ? -9.743 -3.457 20.468 1.00 95.56 450 LYS A CA 1
ATOM 3583 C C . LYS A 1 450 ? -10.945 -2.511 20.581 1.00 95.56 450 LYS A C 1
ATOM 3585 O O . LYS A 1 450 ? -10.800 -1.391 21.060 1.00 95.56 450 LYS A O 1
ATOM 3590 N N . ALA A 1 451 ? -12.121 -2.939 20.132 1.00 97.25 451 ALA A N 1
ATOM 3591 C CA . ALA A 1 451 ? -13.323 -2.124 20.131 1.00 97.25 451 ALA A CA 1
ATOM 3592 C C . ALA A 1 451 ? -14.069 -2.241 21.465 1.00 97.25 451 ALA A C 1
ATOM 3594 O O . ALA A 1 451 ? -14.099 -3.306 22.085 1.00 97.25 451 ALA A O 1
ATOM 3595 N N . MET A 1 452 ? -14.709 -1.149 21.871 1.00 98.06 452 MET A N 1
ATOM 3596 C CA . MET A 1 452 ? -15.638 -1.118 22.992 1.00 98.06 452 MET A CA 1
ATOM 3597 C C . MET A 1 452 ? -16.830 -2.027 22.703 1.00 98.06 452 MET A C 1
ATOM 3599 O O . MET A 1 452 ? -17.458 -1.920 21.646 1.00 98.06 452 MET A O 1
ATOM 3603 N N . VAL A 1 453 ? -17.149 -2.909 23.643 1.00 98.06 453 VAL A N 1
ATOM 3604 C CA . VAL A 1 453 ? -18.334 -3.761 23.573 1.00 98.06 453 VAL A CA 1
ATOM 3605 C C . VAL A 1 453 ? -19.563 -2.913 23.907 1.00 98.06 453 VAL A C 1
ATOM 3607 O O . VAL A 1 453 ? -19.579 -2.191 24.901 1.00 98.06 453 VAL A O 1
ATOM 3610 N N . LYS A 1 454 ? -20.586 -2.985 23.054 1.00 96.94 454 LYS A N 1
ATOM 3611 C CA . LYS A 1 454 ? -21.881 -2.312 23.217 1.00 96.94 454 LYS A CA 1
ATOM 3612 C C . LYS A 1 454 ? -22.996 -3.302 22.922 1.00 96.94 454 LYS A C 1
ATOM 3614 O O . LYS A 1 454 ? -22.836 -4.124 22.022 1.00 96.94 454 LYS A O 1
ATOM 3619 N N . ASN A 1 455 ? -24.120 -3.172 23.624 1.00 95.50 455 ASN A N 1
ATOM 3620 C CA . ASN A 1 455 ? -25.309 -4.015 23.458 1.00 95.50 455 ASN A CA 1
ATOM 3621 C C . ASN A 1 455 ? -24.986 -5.516 23.428 1.00 95.50 455 ASN A C 1
ATOM 3623 O O . ASN A 1 455 ? -25.439 -6.237 22.540 1.00 95.50 455 ASN A O 1
ATOM 3627 N N . GLY A 1 456 ? -24.164 -5.987 24.360 1.00 96.56 456 GLY A N 1
ATOM 3628 C CA . GLY A 1 456 ? -23.720 -7.371 24.304 1.00 96.56 456 GLY A CA 1
ATOM 3629 C C . GLY A 1 456 ? -22.828 -7.802 25.449 1.00 96.56 456 GLY A C 1
ATOM 3630 O O . GLY A 1 456 ? -22.442 -7.012 26.309 1.00 96.56 456 GLY A O 1
ATOM 3631 N N . TRP A 1 457 ? -22.507 -9.091 25.427 1.00 97.44 457 TRP A N 1
ATOM 3632 C CA . TRP A 1 457 ? -21.682 -9.736 26.434 1.00 97.44 457 TRP A CA 1
ATOM 3633 C C . TRP A 1 457 ? -20.199 -9.384 26.278 1.00 97.44 457 TRP A C 1
ATOM 3635 O O . TRP A 1 457 ? -19.630 -9.456 25.187 1.00 97.44 457 TRP A O 1
ATOM 3645 N N . ALA A 1 458 ? -19.569 -9.063 27.399 1.00 97.69 458 ALA A N 1
ATOM 3646 C CA . ALA A 1 458 ? -18.132 -8.988 27.592 1.00 97.69 458 ALA A CA 1
ATOM 3647 C C . ALA A 1 458 ? -17.696 -10.082 28.577 1.00 97.69 458 ALA A C 1
ATOM 3649 O O . ALA A 1 458 ? -18.456 -10.468 29.464 1.00 97.69 458 ALA A O 1
ATOM 3650 N N . SER A 1 459 ? -16.467 -10.575 28.434 1.00 95.94 459 SER A N 1
ATOM 3651 C CA . SER A 1 459 ? -15.850 -11.479 29.404 1.00 95.94 459 SER A CA 1
ATOM 3652 C C . SER A 1 459 ? -14.391 -11.111 29.585 1.00 95.94 459 SER A C 1
ATOM 3654 O O . SER A 1 459 ? -13.684 -10.875 28.607 1.00 95.94 459 SER A O 1
ATOM 3656 N N . ASP A 1 460 ? -13.952 -11.073 30.835 1.00 94.75 460 ASP A N 1
ATOM 3657 C CA . ASP A 1 460 ? -12.564 -10.828 31.222 1.00 94.75 460 ASP A CA 1
ATOM 3658 C C . ASP A 1 460 ? -11.845 -12.098 31.706 1.00 94.75 460 ASP A C 1
ATOM 3660 O O . ASP A 1 460 ? -10.745 -12.017 32.244 1.00 94.75 460 ASP A O 1
ATOM 3664 N N . GLY A 1 461 ? -12.462 -13.268 31.516 1.00 93.19 461 GLY A N 1
ATOM 3665 C CA . GLY A 1 461 ? -11.967 -14.555 32.005 1.00 93.19 461 GLY A CA 1
ATOM 3666 C C . GLY A 1 461 ? -12.377 -14.889 33.442 1.00 93.19 461 GLY A C 1
ATOM 3667 O O . GLY A 1 461 ? -12.329 -16.057 33.812 1.00 93.19 461 GLY A O 1
ATOM 3668 N N . THR A 1 462 ? -12.837 -13.914 34.233 1.00 93.50 462 THR A N 1
ATOM 3669 C CA . THR A 1 462 ? -13.341 -14.137 35.603 1.00 93.50 462 THR A CA 1
ATOM 3670 C C . THR A 1 462 ? -14.865 -14.190 35.677 1.00 93.50 462 THR A C 1
ATOM 3672 O O . THR A 1 462 ? -15.430 -14.705 36.642 1.00 93.50 462 THR A O 1
ATOM 3675 N N . GLY A 1 463 ? -15.543 -13.655 34.662 1.00 94.50 463 GLY A N 1
ATOM 3676 C CA . GLY A 1 463 ? -16.994 -13.641 34.578 1.00 94.50 463 GLY A CA 1
ATOM 3677 C C . GLY A 1 463 ? -17.507 -13.154 33.228 1.00 94.50 463 GLY A C 1
ATOM 3678 O O . GLY A 1 463 ? -16.743 -12.905 32.289 1.00 94.50 463 GLY A O 1
ATOM 3679 N N . TYR A 1 464 ? -18.830 -13.028 33.146 1.00 97.75 464 TYR A N 1
ATOM 3680 C CA . TYR A 1 464 ? -19.543 -12.449 32.011 1.00 97.75 464 TYR A CA 1
ATOM 3681 C C . TYR A 1 464 ? -20.307 -11.214 32.462 1.00 97.75 464 TYR A C 1
ATOM 3683 O O . TYR A 1 464 ? -20.946 -11.229 33.509 1.00 97.75 464 TYR A O 1
ATOM 3691 N N . TYR A 1 465 ? -20.270 -10.177 31.637 1.00 98.25 465 TYR A N 1
ATOM 3692 C CA . TYR A 1 465 ? -20.809 -8.853 31.917 1.00 98.25 465 TYR A CA 1
ATOM 3693 C C . TYR A 1 465 ? -21.632 -8.404 30.725 1.00 98.25 465 TYR A C 1
ATOM 3695 O O . TYR A 1 465 ? -21.256 -8.677 29.584 1.00 98.25 465 TYR A O 1
ATOM 3703 N N . TYR A 1 466 ? -22.732 -7.700 30.955 1.00 98.00 466 TYR A N 1
ATOM 3704 C CA . TYR A 1 466 ? -23.515 -7.149 29.856 1.00 98.00 466 TYR A CA 1
ATOM 3705 C C . TYR A 1 466 ? -23.236 -5.655 29.697 1.00 98.00 466 TYR A C 1
ATOM 3707 O O . TYR A 1 466 ? -23.403 -4.883 30.639 1.00 98.00 466 TYR A O 1
ATOM 3715 N N . MET A 1 467 ? -22.829 -5.239 28.499 1.00 97.94 467 MET A N 1
ATOM 3716 C CA . MET A 1 467 ? -22.573 -3.837 28.171 1.00 97.94 467 MET A CA 1
ATOM 3717 C C . MET A 1 467 ? -23.802 -3.229 27.490 1.00 97.94 467 MET A C 1
ATOM 3719 O O . MET A 1 467 ? -24.325 -3.781 26.519 1.00 97.94 467 MET A O 1
ATOM 3723 N N . GLY A 1 468 ? -24.255 -2.082 27.993 1.00 96.12 468 GLY A N 1
ATOM 3724 C CA . GLY A 1 468 ? -25.401 -1.334 27.482 1.00 96.12 468 GLY A CA 1
ATOM 3725 C C . GLY A 1 468 ? -25.155 -0.676 26.121 1.00 96.12 468 GLY A C 1
ATOM 3726 O O . GLY A 1 468 ? -24.118 -0.865 25.478 1.00 96.12 468 GLY A O 1
ATOM 3727 N N . SER A 1 469 ? -26.120 0.122 25.670 1.00 94.69 469 SER A N 1
ATOM 3728 C CA . SER A 1 469 ? -26.082 0.801 24.365 1.00 94.69 469 SER A CA 1
ATOM 3729 C C . SER A 1 469 ? -25.036 1.911 24.287 1.00 94.69 469 SER A C 1
ATOM 3731 O O . SER A 1 469 ? -24.403 2.098 23.245 1.00 94.69 469 SER A O 1
ATOM 3733 N N . ASP A 1 470 ? -24.792 2.602 25.399 1.00 92.81 470 ASP A N 1
ATOM 3734 C CA . ASP A 1 470 ? -23.690 3.555 25.548 1.00 92.81 470 ASP A CA 1
ATOM 3735 C C . ASP A 1 470 ? -22.332 2.857 25.763 1.00 92.81 470 ASP A C 1
ATOM 3737 O O . ASP A 1 470 ? -21.283 3.490 25.642 1.00 92.81 470 ASP A O 1
ATOM 3741 N N . GLY A 1 471 ? -22.341 1.537 25.980 1.00 95.38 471 GLY A N 1
ATOM 3742 C CA . GLY A 1 471 ? -21.175 0.709 26.277 1.00 95.38 471 GLY A CA 1
ATOM 3743 C C . GLY A 1 471 ? -20.846 0.606 27.761 1.00 95.38 471 GLY A C 1
ATOM 3744 O O . GLY A 1 471 ? -19.844 -0.021 28.090 1.00 95.38 471 GLY A O 1
ATOM 3745 N N . SER A 1 472 ? -21.648 1.202 28.645 1.00 96.06 472 SER A N 1
ATOM 3746 C CA . SER A 1 472 ? -21.464 1.073 30.089 1.00 96.06 472 SER A CA 1
ATOM 3747 C C . SER A 1 472 ? -21.943 -0.286 30.601 1.00 96.06 472 SER A C 1
ATOM 3749 O O . SER A 1 472 ? -22.935 -0.845 30.123 1.00 96.06 472 SER A O 1
ATOM 3751 N N . MET A 1 473 ? -21.213 -0.843 31.561 1.00 97.50 473 MET A N 1
ATOM 3752 C CA . MET A 1 473 ? -21.536 -2.116 32.196 1.00 97.50 473 MET A CA 1
ATOM 3753 C C . MET A 1 473 ? -22.862 -2.004 32.948 1.00 97.50 473 MET A C 1
ATOM 3755 O O . MET A 1 473 ? -23.064 -1.069 33.717 1.00 97.50 473 MET A O 1
ATOM 3759 N N . GLN A 1 474 ? -23.755 -2.962 32.723 1.00 95.56 474 GLN A N 1
ATOM 3760 C CA . GLN A 1 474 ? -24.981 -3.115 33.495 1.00 95.56 474 GLN A CA 1
ATOM 3761 C C . GLN A 1 474 ? -24.679 -3.902 34.776 1.00 95.56 474 GLN A C 1
ATOM 3763 O O . GLN A 1 474 ? -23.960 -4.901 34.732 1.00 95.56 474 GLN A O 1
ATOM 3768 N N . SER A 1 475 ? -25.228 -3.465 35.904 1.00 93.12 475 SER A N 1
ATOM 3769 C CA . SER A 1 475 ? -25.083 -4.121 37.204 1.00 93.12 475 SER A CA 1
ATOM 3770 C C . SER A 1 475 ? -26.340 -3.935 38.044 1.00 93.12 475 SER A C 1
ATOM 3772 O O . SER A 1 475 ? -27.124 -3.014 37.813 1.00 93.12 475 SER A O 1
ATOM 3774 N N . ASN A 1 476 ? -26.516 -4.830 39.015 1.00 88.44 476 ASN A N 1
ATOM 3775 C CA . ASN A 1 476 ? -27.654 -4.890 39.930 1.00 88.44 476 ASN A CA 1
ATOM 3776 C C . ASN A 1 476 ? -29.023 -4.805 39.228 1.00 88.44 476 ASN A C 1
ATOM 3778 O O . ASN A 1 476 ? -29.900 -4.046 39.640 1.00 88.44 476 ASN A O 1
ATOM 3782 N N . CYS A 1 477 ? -29.184 -5.521 38.114 1.00 92.06 477 CYS A N 1
ATOM 3783 C CA . CYS A 1 477 ? -30.391 -5.431 37.303 1.00 92.06 477 CYS A CA 1
ATOM 3784 C C . CYS A 1 477 ? -30.715 -6.726 36.558 1.00 92.06 477 CYS A C 1
ATOM 3786 O O . CYS A 1 477 ? -29.845 -7.540 36.235 1.00 92.06 477 CYS A O 1
ATOM 3788 N N . TRP A 1 478 ? -31.998 -6.883 36.242 1.00 95.50 478 TRP A N 1
ATOM 3789 C CA . TRP A 1 478 ? -32.479 -7.901 35.322 1.00 95.50 478 TRP A CA 1
ATOM 3790 C C . TRP A 1 478 ? -32.238 -7.480 33.877 1.00 95.50 478 TRP A C 1
ATOM 3792 O O . TRP A 1 478 ? -32.471 -6.332 33.493 1.00 95.50 478 TRP A O 1
ATOM 3802 N N . LYS A 1 479 ? -31.825 -8.433 33.045 1.00 96.81 479 LYS A N 1
ATOM 3803 C CA . LYS A 1 479 ? -31.661 -8.228 31.612 1.00 96.81 479 LYS A CA 1
ATOM 3804 C C . LYS A 1 479 ? -32.280 -9.366 30.823 1.00 96.81 479 LYS A C 1
ATOM 3806 O O . LYS A 1 479 ? -31.840 -10.509 30.912 1.00 96.81 479 LYS A O 1
ATOM 3811 N N . GLN A 1 480 ? -33.253 -9.024 29.988 1.00 96.44 480 GLN A N 1
ATOM 3812 C CA . GLN A 1 480 ? -33.799 -9.943 29.001 1.00 96.44 480 GLN A CA 1
ATOM 3813 C C . GLN A 1 480 ? -32.976 -9.889 27.710 1.00 96.44 480 GLN A C 1
ATOM 3815 O O . GLN A 1 480 ? -32.676 -8.805 27.195 1.00 96.44 480 GLN A O 1
ATOM 3820 N N . ILE A 1 481 ? -32.596 -11.058 27.196 1.00 95.44 481 ILE A N 1
ATOM 3821 C CA . ILE A 1 481 ? -31.876 -11.219 25.929 1.00 95.44 481 ILE A CA 1
ATOM 3822 C C . ILE A 1 481 ? -32.535 -12.370 25.172 1.00 95.44 481 ILE A C 1
ATOM 3824 O O . ILE A 1 481 ? -32.456 -13.530 25.581 1.00 95.44 481 ILE A O 1
ATOM 3828 N N . GLY A 1 482 ? -33.208 -12.045 24.067 1.00 93.50 482 GLY A N 1
ATOM 3829 C CA . GLY A 1 482 ? -34.117 -12.991 23.420 1.00 93.50 482 GLY A CA 1
ATOM 3830 C C . GLY A 1 482 ? -35.246 -13.383 24.377 1.00 93.50 482 GLY A C 1
ATOM 3831 O O . GLY A 1 482 ? -35.839 -12.520 25.016 1.00 93.50 482 GLY A O 1
ATOM 3832 N N . SER A 1 483 ? -35.517 -14.681 24.509 1.00 93.81 483 SER A N 1
ATOM 3833 C CA . SER A 1 483 ? -36.506 -15.217 25.457 1.00 93.81 483 SER A CA 1
ATOM 3834 C C . SER A 1 483 ? -35.950 -15.486 26.861 1.00 93.81 483 SER A C 1
ATOM 3836 O O . SER A 1 483 ? -36.705 -15.887 27.742 1.00 93.81 483 SER A O 1
ATOM 3838 N N . LYS A 1 484 ? -34.646 -15.287 27.089 1.00 96.44 484 LYS A N 1
ATOM 3839 C CA . LYS A 1 484 ? -33.972 -15.635 28.345 1.00 96.44 484 LYS A CA 1
ATOM 3840 C C . LYS A 1 484 ? -33.802 -14.416 29.245 1.00 96.44 484 LYS A C 1
ATOM 3842 O O . LYS A 1 484 ? -33.481 -13.324 28.771 1.00 96.44 484 LYS A O 1
ATOM 3847 N N . TRP A 1 485 ? -33.952 -14.633 30.547 1.00 98.00 485 TRP A N 1
ATOM 3848 C CA . TRP A 1 485 ? -33.671 -13.643 31.582 1.00 98.00 485 TRP A CA 1
ATOM 3849 C C . TRP A 1 485 ? -32.334 -13.921 32.255 1.00 98.00 485 TRP A C 1
ATOM 3851 O O . TRP A 1 485 ? -31.967 -15.069 32.486 1.00 98.00 485 TRP A O 1
ATOM 3861 N N . TYR A 1 486 ? -31.619 -12.852 32.570 1.00 98.25 486 TYR A N 1
ATOM 3862 C CA . TYR A 1 486 ? -30.327 -12.858 33.241 1.00 98.25 486 TYR A CA 1
ATOM 3863 C C . TYR A 1 486 ? -30.368 -11.848 34.381 1.00 98.25 486 TYR A C 1
ATOM 3865 O O . TYR A 1 486 ? -31.038 -10.821 34.260 1.00 98.25 486 TYR A O 1
ATOM 3873 N N . TYR A 1 487 ? -29.608 -12.091 35.443 1.00 97.19 487 TYR A N 1
ATOM 3874 C CA . TYR A 1 487 ? -29.380 -11.095 36.486 1.00 97.19 487 TYR A CA 1
ATOM 3875 C C . TYR A 1 487 ? -27.909 -10.697 36.517 1.00 97.19 487 TYR A C 1
ATOM 3877 O O . TYR A 1 487 ? -27.027 -11.558 36.530 1.00 97.19 487 TYR A O 1
ATOM 3885 N N . LEU A 1 488 ? -27.641 -9.395 36.487 1.00 96.38 488 LEU A N 1
ATOM 3886 C CA . LEU A 1 488 ? -26.304 -8.834 36.624 1.00 96.38 488 LEU A CA 1
ATOM 3887 C C . LEU A 1 488 ? -26.140 -8.417 38.080 1.00 96.38 488 LEU A C 1
ATOM 3889 O O . LEU A 1 488 ? -26.896 -7.583 38.569 1.00 96.38 488 LEU A O 1
ATOM 3893 N N . GLN A 1 489 ? -25.165 -9.000 38.771 1.00 92.94 489 GLN A N 1
ATOM 3894 C CA . GLN A 1 489 ? -24.885 -8.719 40.179 1.00 92.94 489 GLN A CA 1
ATOM 3895 C C . GLN A 1 489 ? -24.309 -7.305 40.361 1.00 92.94 489 GLN A C 1
ATOM 3897 O O . GLN A 1 489 ? -24.097 -6.570 39.392 1.00 92.94 489 GLN A O 1
ATOM 3902 N N . HIS A 1 490 ? -24.054 -6.899 41.606 1.00 85.69 490 HIS A N 1
ATOM 3903 C CA . HIS A 1 490 ? -23.548 -5.560 41.930 1.00 85.69 490 HIS A CA 1
ATOM 3904 C C . HIS A 1 490 ? -22.198 -5.240 41.256 1.00 85.69 490 HIS A C 1
ATOM 3906 O O . HIS A 1 490 ? -21.955 -4.102 40.857 1.00 85.69 490 HIS A O 1
ATOM 3912 N N . ASP A 1 491 ? -21.330 -6.241 41.086 1.00 88.44 491 ASP A N 1
ATOM 3913 C CA . ASP A 1 491 ? -20.044 -6.123 40.392 1.00 88.44 491 ASP A CA 1
ATOM 3914 C C . ASP A 1 491 ? -20.178 -6.245 38.861 1.00 88.44 491 ASP A C 1
ATOM 3916 O O . ASP A 1 491 ? -19.183 -6.170 38.140 1.00 88.44 491 ASP A O 1
ATOM 3920 N N . GLY A 1 492 ? -21.410 -6.407 38.366 1.00 93.25 492 GLY A N 1
ATOM 3921 C CA . GLY A 1 492 ? -21.763 -6.587 36.961 1.00 93.25 492 GLY A CA 1
ATOM 3922 C C . GLY A 1 492 ? -21.653 -8.025 36.462 1.00 93.25 492 GLY A C 1
ATOM 3923 O O . GLY A 1 492 ? -22.049 -8.290 35.323 1.00 93.25 492 GLY A O 1
ATOM 3924 N N . LYS A 1 493 ? -21.149 -8.966 37.273 1.00 95.75 493 LYS A N 1
ATOM 3925 C CA . LYS A 1 493 ? -21.067 -10.367 36.862 1.00 95.75 493 LYS A CA 1
ATOM 3926 C C . LYS A 1 493 ? -22.460 -10.959 36.759 1.00 95.75 493 LYS A C 1
ATOM 3928 O O . LYS A 1 493 ? -23.276 -10.875 37.677 1.00 95.75 493 LYS A O 1
ATOM 3933 N N . ARG A 1 494 ? -22.718 -11.636 35.651 1.00 97.38 494 ARG A N 1
ATOM 3934 C CA . ARG A 1 494 ? -23.912 -12.451 35.447 1.00 97.38 494 ARG A CA 1
ATOM 3935 C C . ARG A 1 494 ? -24.026 -13.515 36.542 1.00 97.38 494 ARG A C 1
ATOM 3937 O O . ARG A 1 494 ? -23.070 -14.254 36.772 1.00 97.38 494 ARG A O 1
ATOM 3944 N N . ALA A 1 495 ? -25.189 -13.602 37.176 1.00 96.44 495 ALA A N 1
ATOM 3945 C CA . ALA A 1 495 ? -25.495 -14.620 38.171 1.00 96.44 495 ALA A CA 1
ATOM 3946 C C . ALA A 1 495 ? -25.461 -16.034 37.565 1.00 96.44 495 ALA A C 1
ATOM 3948 O O . ALA A 1 495 ? -25.819 -16.242 36.403 1.00 96.44 495 ALA A O 1
ATOM 3949 N N . VAL A 1 496 ? -25.020 -16.995 38.374 1.00 96.62 496 VAL A N 1
ATOM 3950 C CA . VAL A 1 496 ? -25.029 -18.438 38.101 1.00 96.62 496 VAL A CA 1
ATOM 3951 C C . VAL A 1 496 ? -25.375 -19.165 39.401 1.00 96.62 496 VAL A C 1
ATOM 3953 O O . VAL A 1 496 ? -25.016 -18.702 40.482 1.00 96.62 496 VAL A O 1
ATOM 3956 N N . GLY A 1 497 ? -26.067 -20.296 39.304 1.00 96.75 497 GLY A N 1
ATOM 3957 C CA . GLY A 1 497 ? -26.564 -21.050 40.450 1.00 96.75 497 GLY A CA 1
ATOM 3958 C C . GLY A 1 497 ? -27.699 -20.345 41.198 1.00 96.75 497 GLY A C 1
ATOM 3959 O O . GLY A 1 497 ? -28.449 -19.544 40.635 1.00 96.75 497 GLY A O 1
ATOM 3960 N N . TRP A 1 498 ? -27.841 -20.678 42.480 1.00 94.44 498 TRP A N 1
ATOM 3961 C CA . TRP A 1 498 ? -28.852 -20.100 43.361 1.00 94.44 498 TRP A CA 1
ATOM 3962 C C . TRP A 1 498 ? -28.570 -18.629 43.668 1.00 94.44 498 TRP A C 1
ATOM 3964 O O . TRP A 1 498 ? -27.479 -18.288 44.117 1.00 94.44 498 TRP A O 1
ATOM 3974 N N . MET A 1 499 ? -29.585 -17.781 43.523 1.00 93.88 499 MET A N 1
ATOM 3975 C CA . MET A 1 499 ? -29.502 -16.369 43.888 1.00 93.88 499 MET A CA 1
ATOM 3976 C C . MET A 1 499 ? -30.813 -15.897 44.508 1.00 93.88 499 MET A C 1
ATOM 3978 O O . MET A 1 499 ? -31.891 -16.168 43.980 1.00 93.88 499 MET A O 1
ATOM 3982 N N . ALA A 1 500 ? -30.721 -15.184 45.624 1.00 92.38 500 ALA A N 1
ATOM 3983 C CA . ALA A 1 500 ? -31.852 -14.497 46.231 1.00 92.38 500 ALA A CA 1
ATOM 3984 C C . ALA A 1 500 ? -31.873 -13.044 45.750 1.00 92.38 500 ALA A C 1
ATOM 3986 O O . ALA A 1 500 ? -30.859 -12.351 45.819 1.00 92.38 500 ALA A O 1
ATOM 3987 N N . ILE A 1 501 ? -33.014 -12.613 45.219 1.00 90.88 501 ILE A N 1
ATOM 3988 C CA . ILE A 1 501 ? -33.220 -11.278 44.656 1.00 90.88 501 ILE A CA 1
ATOM 3989 C C . ILE A 1 501 ? -34.578 -10.782 45.158 1.00 90.88 501 ILE A C 1
ATOM 3991 O O . ILE A 1 501 ? -35.628 -11.338 44.823 1.00 90.88 501 ILE A O 1
ATOM 3995 N N . ASP A 1 502 ? -34.538 -9.749 45.993 1.00 86.88 502 ASP A N 1
ATOM 3996 C CA . ASP A 1 502 ? -35.667 -9.202 46.740 1.00 86.88 502 ASP A CA 1
ATOM 3997 C C . ASP A 1 502 ? -36.388 -10.275 47.579 1.00 86.88 502 ASP A C 1
ATOM 3999 O O . ASP A 1 502 ? -35.830 -10.781 48.544 1.00 86.88 502 ASP A O 1
ATOM 4003 N N . ASN A 1 503 ? -37.628 -10.637 47.244 1.00 87.62 503 ASN A N 1
ATOM 4004 C CA . ASN A 1 503 ? -38.435 -11.594 48.015 1.00 87.62 503 ASN A CA 1
ATOM 4005 C C . ASN A 1 503 ? -38.442 -13.010 47.444 1.00 87.62 503 ASN A C 1
ATOM 4007 O O . ASN A 1 503 ? -39.193 -13.864 47.918 1.00 87.62 503 ASN A O 1
ATOM 4011 N N . TYR A 1 504 ? -37.621 -13.256 46.430 1.00 92.81 504 TYR A N 1
ATOM 4012 C CA . TYR A 1 504 ? -37.640 -14.496 45.679 1.00 92.81 504 TYR A CA 1
ATOM 4013 C C . TYR A 1 504 ? -36.237 -15.072 45.538 1.00 92.81 504 TYR A C 1
ATOM 4015 O O . TYR A 1 504 ? -35.226 -14.370 45.565 1.00 92.81 504 TYR A O 1
ATOM 4023 N N . ARG A 1 505 ? -36.186 -16.385 45.369 1.00 94.19 505 ARG A N 1
ATOM 4024 C CA . ARG A 1 505 ? -35.007 -17.153 45.021 1.00 94.19 505 ARG A CA 1
ATOM 4025 C C . ARG A 1 505 ? -35.159 -17.648 43.593 1.00 94.19 505 ARG A C 1
ATOM 4027 O O . ARG A 1 505 ? -36.205 -18.155 43.201 1.00 94.19 505 ARG A O 1
ATOM 4034 N N . TYR A 1 506 ? -34.081 -17.524 42.844 1.00 97.00 506 TYR A N 1
ATOM 4035 C CA . TYR A 1 506 ? -33.978 -17.915 41.451 1.00 97.00 506 TYR A CA 1
ATOM 4036 C C . TYR A 1 506 ? -32.823 -18.897 41.303 1.00 97.00 506 TYR A C 1
ATOM 4038 O O . TYR A 1 506 ? -31.887 -18.904 42.113 1.00 97.00 506 TYR A O 1
ATOM 4046 N N . TYR A 1 507 ? -32.872 -19.703 40.249 1.00 97.50 507 TYR A N 1
ATOM 4047 C CA . TYR A 1 507 ? -31.729 -20.493 39.817 1.00 97.50 507 TYR A CA 1
ATOM 4048 C C . TYR A 1 507 ? -31.311 -20.066 38.416 1.00 97.50 507 TYR A C 1
ATOM 4050 O O . TYR A 1 507 ? -32.133 -20.003 37.503 1.00 97.50 507 TYR A O 1
ATOM 4058 N N . PHE A 1 508 ? -30.029 -19.766 38.253 1.00 98.06 508 PHE A N 1
ATOM 4059 C CA . PHE A 1 508 ? -29.427 -19.414 36.978 1.00 98.06 508 PHE A CA 1
ATOM 4060 C C . PHE A 1 508 ? -28.555 -20.575 36.502 1.00 98.06 508 PHE A C 1
ATOM 4062 O O . PHE A 1 508 ? -27.701 -21.060 37.242 1.00 98.06 508 PHE A O 1
ATOM 4069 N N . GLY A 1 509 ? -28.743 -21.027 35.264 1.00 97.06 509 GLY A N 1
ATOM 4070 C CA . GLY A 1 509 ? -27.919 -22.081 34.674 1.00 97.06 509 GLY A CA 1
ATOM 4071 C C . GLY A 1 509 ? -26.436 -21.702 34.588 1.00 97.06 509 GLY A C 1
ATOM 4072 O O . GLY A 1 509 ? -26.031 -20.572 34.868 1.00 97.06 509 GLY A O 1
ATOM 4073 N N . SER A 1 510 ? -25.594 -22.626 34.126 1.00 95.56 510 SER A N 1
ATOM 4074 C CA . SER A 1 510 ? -24.171 -22.338 33.870 1.00 95.56 510 SER A CA 1
ATOM 4075 C C . SER A 1 510 ? -23.968 -21.285 32.767 1.00 95.56 510 SER A C 1
ATOM 4077 O O . SER A 1 510 ? -22.999 -20.523 32.787 1.00 95.56 510 SER A O 1
ATOM 4079 N N . ASP A 1 511 ? -24.924 -21.173 31.839 1.00 95.50 511 ASP A N 1
ATOM 4080 C CA . ASP A 1 511 ? -25.021 -20.094 30.851 1.00 95.50 511 ASP A CA 1
ATOM 4081 C C . ASP A 1 511 ? -25.626 -18.799 31.428 1.00 95.50 511 ASP A C 1
ATOM 4083 O O . ASP A 1 511 ? -25.782 -17.823 30.698 1.00 95.50 511 ASP A O 1
ATOM 4087 N N . GLY A 1 512 ? -25.937 -18.779 32.726 1.00 96.81 512 GLY A N 1
ATOM 4088 C CA . GLY A 1 512 ? -26.541 -17.688 33.486 1.00 96.81 512 GLY A CA 1
ATOM 4089 C C . GLY A 1 512 ? -27.982 -17.359 33.126 1.00 96.81 512 GLY A C 1
ATOM 4090 O O . GLY A 1 512 ? -28.477 -16.334 33.584 1.00 96.81 512 GLY A O 1
ATOM 4091 N N . ALA A 1 513 ? -28.647 -18.165 32.297 1.00 97.81 513 ALA A N 1
ATOM 4092 C CA . ALA A 1 513 ? -30.063 -17.983 32.027 1.00 97.81 513 ALA A CA 1
ATOM 4093 C C . ALA A 1 513 ? -30.885 -18.430 33.242 1.00 97.81 513 ALA A C 1
ATOM 4095 O O . ALA A 1 513 ? -30.648 -19.501 33.800 1.00 97.81 513 ALA A O 1
ATOM 4096 N N . MET A 1 514 ? -31.851 -17.613 33.645 1.00 98.31 514 MET A N 1
ATOM 4097 C CA . MET A 1 514 ? -32.801 -17.932 34.705 1.00 98.31 514 MET A CA 1
ATOM 4098 C C . MET A 1 514 ? -33.656 -19.136 34.300 1.00 98.31 514 MET A C 1
ATOM 4100 O O . MET A 1 514 ? -34.183 -19.178 33.186 1.00 98.31 514 MET A O 1
ATOM 4104 N N . TYR A 1 515 ? -33.797 -20.104 35.200 1.00 97.88 515 TYR A N 1
ATOM 4105 C CA . TYR A 1 515 ? -34.672 -21.256 35.012 1.00 97.88 515 TYR A CA 1
ATOM 4106 C C . TYR A 1 515 ? -36.142 -20.868 35.199 1.00 97.88 515 TYR A C 1
ATOM 4108 O O . TYR A 1 515 ? -36.478 -20.015 36.015 1.00 97.88 515 TYR A O 1
ATOM 4116 N N . THR A 1 516 ? -37.010 -21.519 34.428 1.00 97.56 516 THR A N 1
ATOM 4117 C CA . THR A 1 516 ? -38.478 -21.437 34.502 1.00 97.56 516 THR A CA 1
ATOM 4118 C C . THR A 1 516 ? -39.026 -22.847 34.304 1.00 97.56 516 THR A C 1
ATOM 4120 O O . THR A 1 516 ? -38.380 -23.660 33.647 1.00 97.56 516 THR A O 1
ATOM 4123 N N . GLY A 1 517 ? -40.203 -23.147 34.839 1.00 96.50 517 GLY A N 1
ATOM 4124 C CA . GLY A 1 517 ? -40.783 -24.486 34.843 1.00 96.50 517 GLY A CA 1
ATOM 4125 C C . GLY A 1 517 ? -40.080 -25.423 35.825 1.00 96.50 517 GLY A C 1
ATOM 4126 O O . GLY A 1 517 ? -39.443 -24.985 36.785 1.00 96.50 517 GLY A O 1
ATOM 4127 N N . VAL A 1 518 ? -40.207 -26.727 35.583 1.00 96.88 518 VAL A N 1
ATOM 4128 C CA . VAL A 1 518 ? -39.749 -27.772 36.506 1.00 96.88 518 VAL A CA 1
ATOM 4129 C C . VAL A 1 518 ? -38.313 -28.195 36.194 1.00 96.88 518 VAL A C 1
ATOM 4131 O O . VAL A 1 518 ? -38.007 -28.599 35.073 1.00 96.88 518 VAL A O 1
ATOM 4134 N N . HIS A 1 519 ? -37.440 -28.156 37.201 1.00 97.00 519 HIS A N 1
ATOM 4135 C CA . HIS A 1 519 ? -36.033 -28.550 37.099 1.00 97.00 519 HIS A CA 1
ATOM 4136 C C . HIS A 1 519 ? -35.573 -29.367 38.311 1.00 97.00 519 HIS A C 1
ATOM 4138 O O . HIS A 1 519 ? -36.036 -29.155 39.429 1.00 97.00 519 HIS A O 1
ATOM 4144 N N . VAL A 1 520 ? -34.604 -30.262 38.099 1.00 96.31 520 VAL A N 1
ATOM 4145 C CA . VAL A 1 520 ? -33.902 -30.976 39.176 1.00 96.31 520 VAL A CA 1
ATOM 4146 C C . VAL A 1 520 ? -32.558 -30.299 39.431 1.00 96.31 520 VAL A C 1
ATOM 4148 O O . VAL A 1 520 ? -31.746 -30.176 38.514 1.00 96.31 520 VAL A O 1
ATOM 4151 N N . ILE A 1 521 ? -32.326 -29.858 40.666 1.00 95.62 521 ILE A N 1
ATOM 4152 C CA . ILE A 1 521 ? -31.098 -29.190 41.112 1.00 95.62 521 ILE A CA 1
ATOM 4153 C C . ILE A 1 521 ? -30.597 -29.938 42.344 1.00 95.62 521 ILE A C 1
ATOM 4155 O O . ILE A 1 521 ? -31.338 -30.086 43.312 1.00 95.62 521 ILE A O 1
ATOM 4159 N N . ASP A 1 522 ? -29.364 -30.443 42.287 1.00 93.31 522 ASP A N 1
ATOM 4160 C CA . ASP A 1 522 ? -28.737 -31.217 43.370 1.00 93.31 522 ASP A CA 1
ATOM 4161 C C . ASP A 1 522 ? -29.624 -32.369 43.899 1.00 93.31 522 ASP A C 1
ATOM 4163 O O . ASP A 1 522 ? -29.669 -32.658 45.090 1.00 93.31 522 ASP A O 1
ATOM 4167 N N . GLY A 1 523 ? -30.366 -33.026 42.997 1.00 93.19 523 GLY A N 1
ATOM 4168 C CA . GLY A 1 523 ? -31.263 -34.146 43.317 1.00 93.19 523 GLY A CA 1
ATOM 4169 C C . GLY A 1 523 ? -32.655 -33.751 43.827 1.00 93.19 523 GLY A C 1
ATOM 4170 O O . GLY A 1 523 ? -33.491 -34.628 44.029 1.00 93.19 523 GLY A O 1
ATOM 4171 N N . VAL A 1 524 ? -32.942 -32.456 43.986 1.00 95.44 524 VAL A N 1
ATOM 4172 C CA . VAL A 1 524 ? -34.243 -31.942 44.438 1.00 95.44 524 VAL A CA 1
ATOM 4173 C C . VAL A 1 524 ? -35.006 -31.333 43.261 1.00 95.44 524 VAL A C 1
ATOM 4175 O O . VAL A 1 524 ? -34.441 -30.584 42.464 1.00 95.44 524 VAL A O 1
ATOM 4178 N N . THR A 1 525 ? -36.295 -31.660 43.136 1.00 96.00 525 THR A N 1
ATOM 4179 C CA . THR A 1 525 ? -37.169 -31.090 42.097 1.00 96.00 525 THR A CA 1
ATOM 4180 C C . THR A 1 525 ? -37.750 -29.760 42.567 1.00 96.00 525 THR A C 1
ATOM 4182 O O . THR A 1 525 ? -38.364 -29.695 43.629 1.00 96.00 525 THR A O 1
ATOM 4185 N N . TYR A 1 526 ? -37.587 -28.718 41.755 1.00 95.56 526 TYR A N 1
ATOM 4186 C CA . TYR A 1 526 ? -38.136 -27.382 41.967 1.00 95.56 526 TYR A CA 1
ATOM 4187 C C . TYR A 1 526 ? -39.030 -26.995 40.790 1.00 95.56 526 TYR A C 1
ATOM 4189 O O . TYR A 1 526 ? -38.642 -27.182 39.637 1.00 95.56 526 TYR A O 1
ATOM 4197 N N . ASP A 1 527 ? -40.197 -26.420 41.079 1.00 96.19 527 ASP A N 1
ATOM 4198 C CA . ASP A 1 527 ? -41.064 -25.799 40.076 1.00 96.19 527 ASP A CA 1
ATOM 4199 C C . ASP A 1 527 ? -40.956 -24.275 40.171 1.00 96.19 527 ASP A C 1
ATOM 4201 O O . ASP A 1 527 ? -41.471 -23.653 41.097 1.00 96.19 527 ASP A O 1
ATOM 4205 N N . PHE A 1 528 ? -40.253 -23.679 39.212 1.00 96.00 528 PHE A N 1
ATOM 4206 C CA . PHE A 1 528 ? -40.042 -22.238 39.125 1.00 96.00 528 PHE A CA 1
ATOM 4207 C C . PHE A 1 528 ? -41.173 -21.505 38.382 1.00 96.00 528 PHE A C 1
ATOM 4209 O O . PHE A 1 528 ? -41.102 -20.284 38.209 1.00 96.00 528 PHE A O 1
ATOM 4216 N N . GLY A 1 529 ? -42.196 -22.223 37.902 1.00 95.56 529 GLY A N 1
ATOM 4217 C CA . GLY A 1 529 ? -43.308 -21.653 37.146 1.00 95.56 529 GLY A CA 1
ATOM 4218 C C . GLY A 1 529 ? -42.860 -20.844 35.924 1.00 95.56 529 GLY A C 1
ATOM 4219 O O . GLY A 1 529 ? -41.749 -20.983 35.417 1.00 95.56 529 GLY A O 1
ATOM 4220 N N . THR A 1 530 ? -43.713 -19.955 35.424 1.00 95.06 530 THR A N 1
ATOM 4221 C CA . THR A 1 530 ? -43.387 -19.120 34.252 1.00 95.06 530 THR A CA 1
ATOM 4222 C C . THR A 1 530 ? -42.518 -17.905 34.584 1.00 95.06 530 THR A C 1
ATOM 4224 O O . THR A 1 530 ? -41.946 -17.300 33.680 1.00 95.06 530 THR A O 1
ATOM 4227 N N . THR A 1 531 ? -42.414 -17.535 35.863 1.00 94.88 531 THR A N 1
ATOM 4228 C CA . THR A 1 531 ? -41.716 -16.323 36.318 1.00 94.88 531 THR A CA 1
ATOM 4229 C C . THR A 1 531 ? -40.289 -16.584 36.786 1.00 94.88 531 THR A C 1
ATOM 4231 O O . THR A 1 531 ? -39.526 -15.635 36.936 1.00 94.88 531 THR A O 1
ATOM 4234 N N . GLY A 1 532 ? -39.916 -17.842 37.034 1.00 95.62 532 GLY A N 1
ATOM 4235 C CA . GLY A 1 532 ? -38.607 -18.198 37.580 1.00 95.62 532 GLY A CA 1
ATOM 4236 C C . GLY A 1 532 ? -38.479 -17.997 39.091 1.00 95.62 532 GLY A C 1
ATOM 4237 O O . GLY A 1 532 ? -37.440 -18.315 39.667 1.00 95.62 532 GLY A O 1
ATOM 4238 N N . ALA A 1 533 ? -39.501 -17.429 39.731 1.00 95.06 533 ALA A N 1
ATOM 4239 C CA . ALA A 1 533 ? -39.421 -16.889 41.077 1.00 95.06 533 ALA A CA 1
ATOM 4240 C C . ALA A 1 533 ? -39.967 -17.884 42.109 1.00 95.06 533 ALA A C 1
ATOM 4242 O O . ALA A 1 533 ? -41.168 -18.145 42.148 1.00 95.06 533 ALA A O 1
ATOM 4243 N N . LEU A 1 534 ? -39.105 -18.391 42.994 1.00 93.62 534 LEU A N 1
ATOM 4244 C CA . LEU A 1 534 ? -39.520 -19.151 44.177 1.00 93.62 534 LEU A CA 1
ATOM 4245 C C . LEU A 1 534 ? -39.607 -18.216 45.388 1.00 93.62 534 LEU A C 1
ATOM 4247 O O . LEU A 1 534 ? -38.599 -17.598 45.722 1.00 93.62 534 LEU A O 1
ATOM 4251 N N . PRO A 1 535 ? -40.752 -18.085 46.076 1.00 91.62 535 PRO A N 1
ATOM 4252 C CA . PRO A 1 535 ? -40.849 -17.232 47.258 1.00 91.62 535 PRO A CA 1
ATOM 4253 C C . PRO A 1 535 ? -39.824 -17.611 48.334 1.00 91.62 535 PRO A C 1
ATOM 4255 O O . PRO A 1 535 ? -39.678 -18.781 48.686 1.00 91.62 535 PRO A O 1
ATOM 4258 N N . LEU A 1 536 ? -39.127 -16.615 48.880 1.00 90.81 536 LEU A N 1
ATOM 4259 C CA . LEU A 1 536 ? -38.336 -16.798 50.094 1.00 90.81 536 LEU A CA 1
ATOM 4260 C C . LEU A 1 536 ? -39.271 -16.901 51.306 1.00 90.81 536 LEU A C 1
ATOM 4262 O O . LEU A 1 536 ? -40.276 -16.196 51.394 1.00 90.81 536 LEU A O 1
ATOM 4266 N N . THR A 1 537 ? -38.919 -17.757 52.260 1.00 89.38 537 THR A N 1
ATOM 4267 C CA . THR A 1 537 ? -39.672 -17.982 53.503 1.00 89.38 537 THR A CA 1
ATOM 4268 C C . THR A 1 537 ? -38.815 -17.656 54.724 1.00 89.38 537 THR A C 1
ATOM 4270 O O . THR A 1 537 ? -37.589 -17.699 54.647 1.00 89.38 537 THR A O 1
ATOM 4273 N N . GLY A 1 538 ? -39.456 -17.378 55.861 1.00 91.31 538 GLY A N 1
ATOM 4274 C CA . GLY A 1 538 ? -38.796 -17.035 57.124 1.00 91.31 538 GLY A CA 1
ATOM 4275 C C . GLY A 1 538 ? -38.795 -15.537 57.429 1.00 91.31 538 GLY A C 1
ATOM 4276 O O . GLY A 1 538 ? -39.205 -14.723 56.597 1.00 91.31 538 GLY A O 1
ATOM 4277 N N . GLU A 1 539 ? -38.336 -15.207 58.636 1.00 93.69 539 GLU A N 1
ATOM 4278 C CA . GLU A 1 539 ? -38.346 -13.848 59.189 1.00 93.69 539 GLU A CA 1
ATOM 4279 C C . GLU A 1 539 ? -37.371 -12.911 58.475 1.00 93.69 539 GLU A C 1
ATOM 4281 O O . GLU A 1 539 ? -36.332 -13.345 57.956 1.00 93.69 539 GLU A O 1
ATOM 4286 N N . TYR A 1 540 ? -37.704 -11.619 58.468 1.00 96.69 540 TYR A N 1
ATOM 4287 C CA . TYR A 1 540 ? -36.800 -10.581 57.986 1.00 96.69 540 TYR A CA 1
ATOM 4288 C C . TYR A 1 540 ? -35.746 -10.234 59.036 1.00 96.69 540 TYR A C 1
ATOM 4290 O O . TYR A 1 540 ? -35.989 -10.251 60.240 1.00 96.69 540 TYR A O 1
ATOM 4298 N N . THR A 1 541 ? -34.563 -9.857 58.565 1.00 97.81 541 THR A N 1
ATOM 4299 C CA . THR A 1 541 ? -33.523 -9.246 59.395 1.00 97.81 541 THR A CA 1
ATOM 4300 C C . THR A 1 541 ? -32.800 -8.182 58.585 1.00 97.81 541 THR A C 1
ATOM 4302 O O . THR A 1 541 ? -32.443 -8.406 57.428 1.00 97.81 541 THR A O 1
ATOM 4305 N N . ILE A 1 542 ? -32.550 -7.027 59.191 1.00 98.50 542 ILE A N 1
ATOM 4306 C CA . ILE A 1 542 ? -31.872 -5.893 58.565 1.00 98.50 542 ILE A CA 1
ATOM 4307 C C . ILE A 1 542 ? -30.465 -5.801 59.145 1.00 98.50 542 ILE A C 1
ATOM 4309 O O . ILE A 1 542 ? -30.286 -5.796 60.359 1.00 98.50 542 ILE A O 1
ATOM 4313 N N . ARG A 1 543 ? -29.443 -5.716 58.294 1.00 98.31 543 ARG A N 1
ATOM 4314 C CA . ARG A 1 543 ? -28.058 -5.499 58.723 1.00 98.31 543 ARG A CA 1
ATOM 4315 C C . ARG A 1 543 ? -27.506 -4.233 58.089 1.00 98.31 543 ARG A C 1
ATOM 4317 O O . ARG A 1 543 ? -27.480 -4.135 56.868 1.00 98.31 543 ARG A O 1
ATOM 4324 N N . VAL A 1 544 ? -27.060 -3.281 58.901 1.00 98.25 544 VAL A N 1
ATOM 4325 C CA . VAL A 1 544 ? -26.537 -1.982 58.460 1.00 98.25 544 VAL A CA 1
ATOM 4326 C C . VAL A 1 544 ? -25.053 -1.911 58.778 1.00 98.25 544 VAL A C 1
ATOM 4328 O O . VAL A 1 544 ? -24.668 -1.885 59.946 1.00 98.25 544 VAL A O 1
ATOM 4331 N N . ASN A 1 545 ? -24.222 -1.841 57.743 1.00 97.56 545 ASN A N 1
ATOM 4332 C CA . ASN A 1 545 ? -22.802 -1.568 57.900 1.00 97.56 545 ASN A CA 1
ATOM 4333 C C . ASN A 1 545 ? -22.557 -0.059 57.783 1.00 97.56 545 ASN A C 1
ATOM 4335 O O . ASN A 1 545 ? -22.668 0.503 56.688 1.00 97.56 545 ASN A O 1
ATOM 4339 N N . ARG A 1 546 ? -22.212 0.600 58.895 1.00 96.94 546 ARG A N 1
ATOM 4340 C CA . ARG A 1 546 ? -22.030 2.063 58.925 1.00 96.94 546 ARG A CA 1
ATOM 4341 C C . ARG A 1 546 ? -20.776 2.504 58.177 1.00 96.94 546 ARG A C 1
ATOM 4343 O O . ARG A 1 546 ? -20.819 3.494 57.454 1.00 96.94 546 ARG A O 1
ATOM 4350 N N . LEU A 1 547 ? -19.681 1.748 58.287 1.00 95.56 547 LEU A N 1
ATOM 4351 C CA . LEU A 1 547 ? -18.425 2.078 57.601 1.00 95.56 547 LEU A CA 1
ATOM 4352 C C . LEU A 1 547 ? -18.563 1.989 56.082 1.00 95.56 547 LEU A C 1
ATOM 4354 O O . LEU A 1 547 ? -17.966 2.777 55.354 1.00 95.56 547 LEU A O 1
ATOM 4358 N N . MET A 1 548 ? -19.400 1.067 55.606 1.00 95.62 548 MET A N 1
ATOM 4359 C CA . MET A 1 548 ? -19.619 0.869 54.175 1.00 95.62 548 MET A CA 1
ATOM 4360 C C . MET A 1 548 ? -20.868 1.568 53.643 1.00 95.62 548 MET A C 1
ATOM 4362 O O . MET A 1 548 ? -21.043 1.609 52.424 1.00 95.62 548 MET A O 1
ATOM 4366 N N . ASN A 1 549 ? -21.709 2.155 54.504 1.00 96.81 549 ASN A N 1
ATOM 4367 C CA . ASN A 1 549 ? -22.965 2.807 54.121 1.00 96.81 549 ASN A CA 1
ATOM 4368 C C . ASN A 1 549 ? -23.833 1.894 53.233 1.00 96.81 549 ASN A C 1
ATOM 4370 O O . ASN A 1 549 ? -24.246 2.253 52.124 1.00 96.81 549 ASN A O 1
ATOM 4374 N N . CYS A 1 550 ? -24.023 0.664 53.709 1.00 96.88 550 CYS A N 1
ATOM 4375 C CA . CYS A 1 550 ? -24.707 -0.405 52.996 1.00 96.88 550 CYS A CA 1
ATOM 4376 C C . CYS A 1 550 ? -25.634 -1.163 53.948 1.00 96.88 550 CYS A C 1
ATOM 4378 O O . CYS A 1 550 ? -25.231 -1.530 55.055 1.00 96.88 550 CYS A O 1
ATOM 4380 N N . ILE A 1 551 ? -26.859 -1.417 53.500 1.00 98.12 551 ILE A N 1
ATOM 4381 C CA . ILE A 1 551 ? -27.820 -2.277 54.186 1.00 98.12 551 ILE A CA 1
ATOM 4382 C C . ILE A 1 551 ? -27.908 -3.595 53.429 1.00 98.12 551 ILE A C 1
ATOM 4384 O O . ILE A 1 551 ? -28.053 -3.589 52.211 1.00 98.12 551 ILE A O 1
ATOM 4388 N N . THR A 1 552 ? -27.880 -4.718 54.144 1.00 97.44 552 THR A N 1
ATOM 4389 C CA . THR A 1 552 ? -28.280 -6.027 53.620 1.00 97.44 552 THR A CA 1
ATOM 4390 C C . THR A 1 552 ? -29.524 -6.511 54.358 1.00 97.44 552 THR A C 1
ATOM 4392 O O . THR A 1 552 ? -29.522 -6.636 55.583 1.00 97.44 552 THR A O 1
ATOM 4395 N N . ILE A 1 553 ? -30.581 -6.799 53.608 1.00 97.12 553 ILE A N 1
ATOM 4396 C CA . ILE A 1 553 ? -31.799 -7.445 54.086 1.00 97.12 553 ILE A CA 1
ATOM 4397 C C . ILE A 1 553 ? -31.644 -8.951 53.916 1.00 97.12 553 ILE A C 1
ATOM 4399 O O . ILE A 1 553 ? -31.217 -9.427 52.861 1.00 97.12 553 ILE A O 1
ATOM 4403 N N . TYR A 1 554 ? -32.016 -9.688 54.952 1.00 96.00 554 TYR A N 1
ATOM 4404 C CA . TYR A 1 554 ? -32.086 -11.139 54.966 1.00 96.00 554 TYR A CA 1
ATOM 4405 C C . TYR A 1 554 ? -33.535 -11.576 55.132 1.00 96.00 554 TYR A C 1
ATOM 4407 O O . TYR A 1 554 ? -34.304 -10.911 55.826 1.00 96.00 554 TYR A O 1
ATOM 4415 N N . ARG A 1 555 ? -33.876 -12.726 54.550 1.00 94.50 555 ARG A N 1
ATOM 4416 C CA . ARG A 1 555 ? -35.138 -13.427 54.792 1.00 94.50 555 ARG A CA 1
ATOM 4417 C C . ARG A 1 555 ? -34.858 -14.903 55.041 1.00 94.50 555 ARG A C 1
ATOM 4419 O O . ARG A 1 555 ? -34.194 -15.542 54.226 1.00 94.50 555 ARG A O 1
ATOM 4426 N N . GLY A 1 556 ? -35.268 -15.419 56.201 1.00 92.38 556 GLY A N 1
ATOM 4427 C CA . GLY A 1 556 ? -34.942 -16.791 56.615 1.00 92.38 556 GLY A CA 1
ATOM 4428 C C . GLY A 1 556 ? -33.433 -17.074 56.654 1.00 92.38 556 GLY A C 1
ATOM 4429 O O . GLY A 1 556 ? -32.997 -18.172 56.321 1.00 92.38 556 GLY A O 1
ATOM 4430 N N . GLY A 1 557 ? -32.620 -16.061 56.980 1.00 92.75 557 GLY A N 1
ATOM 4431 C CA . GLY A 1 557 ? -31.154 -16.152 57.005 1.00 92.75 557 GLY A CA 1
ATOM 4432 C C . GLY A 1 557 ? -30.456 -16.030 55.643 1.00 92.75 557 GLY A C 1
ATOM 4433 O O . GLY A 1 557 ? -29.227 -16.005 55.598 1.00 92.75 557 GLY A O 1
ATOM 4434 N N . ILE A 1 558 ? -31.196 -15.897 54.538 1.00 93.12 558 ILE A N 1
ATOM 4435 C CA . ILE A 1 558 ? -30.635 -15.735 53.191 1.00 93.12 558 ILE A CA 1
ATOM 4436 C C . ILE A 1 558 ? -30.588 -14.239 52.841 1.00 93.12 558 ILE A C 1
ATOM 4438 O O . ILE A 1 558 ? -31.635 -13.592 52.889 1.00 93.12 558 ILE A O 1
ATOM 4442 N N . PRO A 1 559 ? -29.422 -13.666 52.483 1.00 93.94 559 PRO A N 1
ATOM 4443 C CA . PRO A 1 559 ? -29.345 -12.275 52.051 1.00 93.94 559 PRO A CA 1
ATOM 4444 C C . PRO A 1 559 ? -30.079 -12.117 50.721 1.00 93.94 559 PRO A C 1
ATOM 4446 O O . PRO A 1 559 ? -29.792 -12.842 49.772 1.00 93.94 559 PRO A O 1
ATOM 4449 N N . CYS A 1 560 ? -31.020 -11.184 50.652 1.00 92.56 560 CYS A N 1
ATOM 4450 C CA . CYS A 1 560 ? -31.946 -11.097 49.528 1.00 92.56 560 CYS A CA 1
ATOM 4451 C C . CYS A 1 560 ? -32.047 -9.702 48.902 1.00 92.56 560 CYS A C 1
ATOM 4453 O O . CYS A 1 560 ? -32.386 -9.588 47.727 1.00 92.56 560 CYS A O 1
ATOM 4455 N N . LYS A 1 561 ? -31.681 -8.636 49.624 1.00 93.25 561 LYS A N 1
ATOM 4456 C CA . LYS A 1 561 ? -31.623 -7.279 49.064 1.00 93.25 561 LYS A CA 1
ATOM 4457 C C . LYS A 1 561 ? -30.475 -6.487 49.666 1.00 93.25 561 LYS A C 1
ATOM 4459 O O . LYS A 1 561 ? -30.267 -6.538 50.873 1.00 93.25 561 LYS A O 1
ATOM 4464 N N . ALA A 1 562 ? -29.756 -5.735 48.839 1.00 94.44 562 ALA A N 1
ATOM 4465 C CA . ALA A 1 562 ? -28.816 -4.725 49.306 1.00 94.44 562 ALA A CA 1
ATOM 4466 C C . ALA A 1 562 ? -29.310 -3.330 48.933 1.00 94.44 562 ALA A C 1
ATOM 4468 O O . ALA A 1 562 ? -29.839 -3.134 47.839 1.00 94.44 562 ALA A O 1
ATOM 4469 N N . MET A 1 563 ? -29.123 -2.372 49.835 1.00 95.44 563 MET A N 1
ATOM 4470 C CA . MET A 1 563 ? -29.502 -0.974 49.640 1.00 95.44 563 MET A CA 1
ATOM 4471 C C . MET A 1 563 ? -28.311 -0.084 49.970 1.00 95.44 563 MET A C 1
ATOM 4473 O O . MET A 1 563 ? -27.590 -0.316 50.945 1.00 95.44 563 MET A O 1
ATOM 4477 N N . VAL A 1 564 ? -28.109 0.956 49.168 1.00 95.38 564 VAL A N 1
ATOM 4478 C CA . VAL A 1 564 ? -27.189 2.032 49.532 1.00 95.38 564 VAL A CA 1
ATOM 4479 C C . VAL A 1 564 ? -27.866 2.918 50.572 1.00 95.38 564 VAL A C 1
ATOM 4481 O O . VAL A 1 564 ? -29.028 3.280 50.407 1.00 95.38 564 VAL A O 1
ATOM 4484 N N . CYS A 1 565 ? -27.153 3.287 51.631 1.00 97.06 565 CYS A N 1
ATOM 4485 C CA . CYS A 1 565 ? -27.676 4.220 52.624 1.00 97.06 565 CYS A CA 1
ATOM 4486 C C . CYS A 1 565 ? -26.689 5.351 52.917 1.00 97.06 565 CYS A C 1
ATOM 4488 O O . CYS A 1 565 ? -25.579 5.365 52.393 1.00 97.06 565 CYS A O 1
ATOM 4490 N N . SER A 1 566 ? -27.087 6.297 53.760 1.00 97.38 566 SER A N 1
ATOM 4491 C CA . SER A 1 566 ? -26.177 7.239 54.416 1.00 97.38 566 SER A CA 1
ATOM 4492 C C . SER A 1 566 ? -26.440 7.241 55.910 1.00 97.38 566 SER A C 1
ATOM 4494 O O . SER A 1 566 ? -27.537 7.597 56.345 1.00 97.38 566 SER A O 1
ATOM 4496 N N . THR A 1 567 ? -25.431 6.861 56.685 1.00 96.75 567 THR A N 1
ATOM 4497 C CA . THR A 1 567 ? -25.458 6.910 58.149 1.00 96.75 567 THR A CA 1
ATOM 4498 C C . THR A 1 567 ? -25.008 8.280 58.667 1.00 96.75 567 THR A C 1
ATOM 4500 O O . THR A 1 567 ? -24.747 9.210 57.890 1.00 96.75 567 THR A O 1
ATOM 4503 N N . GLY A 1 568 ? -24.932 8.417 59.991 1.00 94.94 568 GLY A N 1
ATOM 4504 C CA . GLY A 1 568 ? -24.478 9.618 60.684 1.00 94.94 568 GLY A CA 1
ATOM 4505 C C . GLY A 1 568 ? -23.108 10.086 60.205 1.00 94.94 568 GLY A C 1
ATOM 4506 O O . GLY A 1 568 ? -22.213 9.267 60.013 1.00 94.94 568 GLY A O 1
ATOM 4507 N N . LEU A 1 569 ? -22.955 11.400 60.012 1.00 93.19 569 LEU A N 1
ATOM 4508 C CA . LEU A 1 569 ? -21.727 12.033 59.519 1.00 93.19 569 LEU A CA 1
ATOM 4509 C C . LEU A 1 569 ? -20.516 11.737 60.420 1.00 93.19 569 LEU A C 1
ATOM 4511 O O . LEU A 1 569 ? -19.398 11.601 59.930 1.00 93.19 569 LEU A O 1
ATOM 4515 N N . VAL A 1 570 ? -20.750 11.623 61.728 1.00 91.06 570 VAL A N 1
ATOM 4516 C CA . VAL A 1 570 ? -19.750 11.226 62.722 1.00 91.06 570 VAL A CA 1
ATOM 4517 C C . VAL A 1 570 ? -20.031 9.792 63.165 1.00 91.06 570 VAL A C 1
ATOM 4519 O O . VAL A 1 570 ? -21.173 9.434 63.474 1.00 91.06 570 VAL A O 1
ATOM 4522 N N . LEU A 1 571 ? -18.984 8.963 63.213 1.00 85.25 571 LEU A N 1
ATOM 4523 C CA . LEU A 1 571 ? -19.092 7.583 63.681 1.00 85.25 571 LEU A CA 1
ATOM 4524 C C . LEU A 1 571 ? -19.644 7.558 65.115 1.00 85.25 571 LEU A C 1
ATOM 4526 O O . LEU A 1 571 ? -19.120 8.229 65.999 1.00 85.25 571 LEU A O 1
ATOM 4530 N N . GLY A 1 572 ? -20.713 6.791 65.330 1.00 86.94 572 GLY A N 1
ATOM 4531 C CA . GLY A 1 572 ? -21.430 6.724 66.606 1.00 86.94 572 GLY A CA 1
ATOM 4532 C C . GLY A 1 572 ? -22.742 7.511 66.647 1.00 86.94 572 GLY A C 1
ATOM 4533 O O . GLY A 1 572 ? -23.596 7.161 67.452 1.00 86.94 572 GLY A O 1
ATOM 4534 N N . TRP A 1 573 ? -22.961 8.491 65.757 1.00 94.62 573 TRP A N 1
ATOM 4535 C CA . TRP A 1 573 ? -24.250 9.206 65.681 1.00 94.62 573 TRP A CA 1
ATOM 4536 C C . TRP A 1 573 ? -25.398 8.296 65.242 1.00 94.62 573 TRP A C 1
ATOM 4538 O O . TRP A 1 573 ? -26.497 8.376 65.774 1.00 94.62 573 TRP A O 1
ATOM 4548 N N . THR A 1 574 ? -25.141 7.396 64.291 1.00 96.75 574 THR A N 1
ATOM 4549 C CA . THR A 1 574 ? -25.983 6.204 64.129 1.00 96.75 574 THR A CA 1
ATOM 4550 C C . THR A 1 574 ? -25.470 5.162 65.118 1.00 96.75 574 THR A C 1
ATOM 4552 O O . THR A 1 574 ? -24.317 4.754 64.958 1.00 96.75 574 THR A O 1
ATOM 4555 N N . PRO A 1 575 ? -26.243 4.718 66.119 1.00 96.12 575 PRO A N 1
ATOM 4556 C CA . PRO A 1 575 ? -25.752 3.794 67.138 1.00 96.12 575 PRO A CA 1
ATOM 4557 C C . PRO A 1 575 ? -25.507 2.392 66.553 1.00 96.12 575 PRO A C 1
ATOM 4559 O O . PRO A 1 575 ? -26.232 1.948 65.668 1.00 96.12 575 PRO A O 1
ATOM 4562 N N . ALA A 1 576 ? -24.469 1.699 67.031 1.00 97.12 576 ALA A N 1
ATOM 4563 C CA . ALA A 1 576 ? -24.252 0.278 66.735 1.00 97.12 576 ALA A CA 1
ATOM 4564 C C . ALA A 1 576 ? -24.914 -0.581 67.809 1.00 97.12 576 ALA A C 1
ATOM 4566 O O . ALA A 1 576 ? -25.030 -0.156 68.957 1.00 97.12 576 ALA A O 1
ATOM 4567 N N . GLY A 1 577 ? -25.312 -1.793 67.437 1.00 97.50 577 GLY A N 1
ATOM 4568 C CA . GLY A 1 577 ? -25.984 -2.718 68.337 1.00 97.50 577 GLY A CA 1
ATOM 4569 C C . GLY A 1 577 ? -27.100 -3.496 67.658 1.00 97.50 577 GLY A C 1
ATOM 4570 O O . GLY A 1 577 ? -27.202 -3.543 66.429 1.00 97.50 577 GLY A O 1
ATOM 4571 N N . HIS A 1 578 ? -27.922 -4.121 68.493 1.00 98.06 578 HIS A N 1
ATOM 4572 C CA . HIS A 1 578 ? -29.119 -4.848 68.097 1.00 98.06 578 HIS A CA 1
ATOM 4573 C C . HIS A 1 578 ? -30.345 -4.030 68.503 1.00 98.06 578 HIS A C 1
ATOM 4575 O O . HIS A 1 578 ? -30.483 -3.636 69.659 1.00 98.06 578 HIS A O 1
ATOM 4581 N N . PHE A 1 579 ? -31.201 -3.760 67.527 1.00 98.25 579 PHE A N 1
ATOM 4582 C CA . PHE A 1 579 ? -32.432 -2.990 67.649 1.00 98.25 579 PHE A CA 1
ATOM 4583 C C . PHE A 1 579 ? -33.575 -3.754 66.982 1.00 98.25 579 PHE A C 1
ATOM 4585 O O . PHE A 1 579 ? -33.353 -4.761 66.307 1.00 98.25 579 PHE A O 1
ATOM 4592 N N . GLN A 1 580 ? -34.793 -3.240 67.114 1.00 97.94 580 GLN A N 1
ATOM 4593 C CA . GLN A 1 580 ? -35.961 -3.735 66.393 1.00 97.94 580 GLN A CA 1
ATOM 4594 C C . GLN A 1 580 ? -36.721 -2.566 65.775 1.00 97.94 580 GLN A C 1
ATOM 4596 O O . GLN A 1 580 ? -36.703 -1.460 66.314 1.00 97.94 580 GLN A O 1
ATOM 4601 N N . LEU A 1 581 ? -37.388 -2.803 64.642 1.00 97.88 581 LEU A N 1
ATOM 4602 C CA . LEU A 1 581 ? -38.288 -1.801 64.070 1.00 97.88 581 LEU A CA 1
ATOM 4603 C C . LEU A 1 581 ? -39.446 -1.529 65.039 1.00 97.88 581 LEU A C 1
ATOM 4605 O O . LEU A 1 581 ? -40.202 -2.447 65.349 1.00 97.88 581 LEU A O 1
ATOM 4609 N N . MET A 1 582 ? -39.588 -0.285 65.497 1.00 97.38 582 MET A N 1
ATOM 4610 C CA . MET A 1 582 ? -40.556 0.104 66.532 1.00 97.38 582 MET A CA 1
ATOM 4611 C C . MET A 1 582 ? -41.909 0.512 65.948 1.00 97.38 582 MET A C 1
ATOM 4613 O O . MET A 1 582 ? -42.956 0.063 66.406 1.00 97.38 582 MET A O 1
ATOM 4617 N N . ASP A 1 583 ? -41.887 1.362 64.927 1.00 97.38 583 ASP A N 1
ATOM 4618 C CA . ASP A 1 583 ? -43.076 1.856 64.244 1.00 97.38 583 ASP A CA 1
ATOM 4619 C C . ASP A 1 583 ? -42.772 2.159 62.769 1.00 97.38 583 ASP A C 1
ATOM 4621 O O . ASP A 1 583 ? -41.659 1.932 62.275 1.00 97.38 583 ASP A O 1
ATOM 4625 N N . LYS A 1 584 ? -43.794 2.644 62.060 1.00 97.25 584 LYS A N 1
ATOM 4626 C CA . LYS A 1 584 ? -43.740 2.975 60.639 1.00 97.25 584 LYS A CA 1
ATOM 4627 C C . LYS A 1 584 ? -44.579 4.215 60.343 1.00 97.25 584 LYS A C 1
ATOM 4629 O O . LYS A 1 584 ? -45.792 4.200 60.540 1.00 97.25 584 LYS A O 1
ATOM 4634 N N . LEU A 1 585 ? -43.968 5.255 59.777 1.00 96.12 585 LEU A N 1
ATOM 4635 C CA . LEU A 1 585 ? -44.640 6.514 59.429 1.00 96.12 585 LEU A CA 1
ATOM 4636 C C . LEU A 1 585 ? -44.482 6.829 57.938 1.00 96.12 585 LEU A C 1
ATOM 4638 O O . LEU A 1 585 ? -43.374 6.854 57.413 1.00 96.12 585 LEU A O 1
ATOM 4642 N N . ARG A 1 586 ? -45.587 7.095 57.228 1.00 94.88 586 ARG A N 1
ATOM 4643 C CA . ARG A 1 586 ? -45.535 7.429 55.790 1.00 94.88 586 ARG A CA 1
ATOM 4644 C C . ARG A 1 586 ? -44.759 8.724 55.526 1.00 94.88 586 ARG A C 1
ATOM 4646 O O . ARG A 1 586 ? -44.026 8.784 54.539 1.00 94.88 586 ARG A O 1
ATOM 4653 N N . TRP A 1 587 ? -44.937 9.717 56.393 1.00 95.31 587 TRP A N 1
ATOM 4654 C CA . TRP A 1 587 ? -44.206 10.981 56.437 1.00 95.31 587 TRP A CA 1
ATOM 4655 C C . TRP A 1 587 ? -43.842 11.296 57.885 1.00 95.31 587 TRP A C 1
ATOM 4657 O O . TRP A 1 587 ? -44.633 11.025 58.789 1.00 95.31 587 TRP A O 1
ATOM 4667 N N . HIS A 1 588 ? -42.672 11.888 58.104 1.00 94.62 588 HIS A N 1
ATOM 4668 C CA . HIS A 1 588 ? -42.244 12.329 59.428 1.00 94.62 588 HIS A CA 1
ATOM 4669 C C . HIS A 1 588 ? -41.382 13.588 59.333 1.00 94.62 588 HIS A C 1
ATOM 4671 O O . HIS A 1 588 ? -40.544 13.697 58.434 1.00 94.62 588 HIS A O 1
ATOM 4677 N N . THR A 1 589 ? -41.591 14.530 60.251 1.00 93.75 589 THR A N 1
ATOM 4678 C CA . THR A 1 589 ? -40.709 15.691 60.423 1.00 93.75 589 THR A CA 1
ATOM 4679 C C . THR A 1 589 ? -39.391 15.224 61.034 1.00 93.75 589 THR A C 1
ATOM 4681 O O . THR A 1 589 ? -39.397 14.489 62.011 1.00 93.75 589 THR A O 1
ATOM 4684 N N . LEU A 1 590 ? -38.270 15.621 60.444 1.00 91.00 590 LEU A N 1
ATOM 4685 C CA . LEU A 1 590 ? -36.922 15.290 60.903 1.00 91.00 590 LEU A CA 1
ATOM 4686 C C . LEU A 1 590 ? -36.337 16.488 61.681 1.00 91.00 590 LEU A C 1
ATOM 4688 O O . LEU A 1 590 ? -37.072 17.283 62.260 1.00 91.00 590 LEU A O 1
ATOM 4692 N N . ASP A 1 591 ? -35.012 16.649 61.667 1.00 80.69 591 ASP A N 1
ATOM 4693 C CA . ASP A 1 591 ? -34.338 17.822 62.231 1.00 80.69 591 ASP A CA 1
ATOM 4694 C C . ASP A 1 591 ? -34.541 19.079 61.345 1.00 80.69 591 ASP A C 1
ATOM 4696 O O . ASP A 1 591 ? -34.265 19.069 60.135 1.00 80.69 591 ASP A O 1
ATOM 4700 N N . GLY A 1 592 ? -35.065 20.158 61.940 1.00 71.44 592 GLY A N 1
ATOM 4701 C CA . GLY A 1 592 ? -35.504 21.391 61.262 1.00 71.44 592 GLY A CA 1
ATOM 4702 C C . GLY A 1 592 ? -36.761 21.218 60.383 1.00 71.44 592 GLY A C 1
ATOM 4703 O O . GLY A 1 592 ? -37.432 20.191 60.458 1.00 71.44 592 GLY A O 1
ATOM 4704 N N . PRO A 1 593 ? -37.120 22.181 59.503 1.00 82.38 593 PRO A N 1
ATOM 4705 C CA . PRO A 1 593 ? -38.180 21.965 58.519 1.00 82.38 593 PRO A CA 1
ATOM 4706 C C . PRO A 1 593 ? -37.654 21.041 57.408 1.00 82.38 593 PRO A C 1
ATOM 4708 O O . PRO A 1 593 ? -37.229 21.474 56.332 1.00 82.38 593 PRO A O 1
ATOM 4711 N N . SER A 1 594 ? -37.590 19.745 57.700 1.00 92.88 594 SER A N 1
ATOM 4712 C CA . SER A 1 594 ? -37.278 18.704 56.731 1.00 92.88 594 SER A CA 1
ATOM 4713 C C . SER A 1 594 ? -38.110 17.459 56.988 1.00 92.88 594 SER A C 1
ATOM 4715 O O . SER A 1 594 ? -38.476 17.180 58.125 1.00 92.88 594 SER A O 1
ATOM 4717 N N . TYR A 1 595 ? -38.443 16.734 55.923 1.00 96.31 595 TYR A N 1
ATOM 4718 C CA . TYR A 1 595 ? -39.411 15.642 55.993 1.00 96.31 595 TYR A CA 1
ATOM 4719 C C . TYR A 1 595 ? -38.860 14.380 55.337 1.00 96.31 595 TYR A C 1
ATOM 4721 O O . TYR A 1 595 ? -38.281 14.443 54.252 1.00 96.31 595 TYR A O 1
ATOM 4729 N N . GLY A 1 596 ? -39.014 13.240 56.006 1.00 95.75 596 GLY A N 1
ATOM 4730 C CA . GLY A 1 596 ? -38.678 11.920 55.476 1.00 95.75 596 GLY A CA 1
ATOM 4731 C C . GLY A 1 596 ? -39.932 11.171 55.036 1.00 95.75 596 GLY A C 1
ATOM 4732 O O . GLY A 1 596 ? -40.970 11.271 55.691 1.00 95.75 596 GLY A O 1
ATOM 4733 N N . GLN A 1 597 ? -39.827 10.416 53.944 1.00 96.94 597 GLN A N 1
ATOM 4734 C CA . GLN A 1 597 ? -40.837 9.456 53.504 1.00 96.94 597 GLN A CA 1
ATOM 4735 C C . GLN A 1 597 ? -40.510 8.056 54.021 1.00 96.94 597 GLN A C 1
ATOM 4737 O O . GLN A 1 597 ? -39.337 7.686 54.126 1.00 96.94 597 GLN A O 1
ATOM 4742 N N . TYR A 1 598 ? -41.563 7.268 54.261 1.00 97.69 598 TYR A N 1
ATOM 4743 C CA . TYR A 1 598 ? -41.484 5.839 54.581 1.00 97.69 598 TYR A CA 1
ATOM 4744 C C . TYR A 1 598 ? -40.530 5.546 55.746 1.00 97.69 598 TYR A C 1
ATOM 4746 O O . TYR A 1 598 ? -39.618 4.725 55.655 1.00 97.69 598 TYR A O 1
ATOM 4754 N N . CYS A 1 599 ? -40.737 6.258 56.848 1.00 96.94 599 CYS A N 1
ATOM 4755 C CA . CYS A 1 599 ? -39.894 6.193 58.025 1.00 96.94 599 CYS A CA 1
ATOM 4756 C C . CYS A 1 599 ? -40.147 4.912 58.828 1.00 96.94 599 CYS A C 1
ATOM 4758 O O . CYS A 1 599 ? -41.295 4.488 58.967 1.00 96.94 599 CYS A O 1
ATOM 4760 N N . SER A 1 600 ? -39.089 4.310 59.374 1.00 97.56 600 SER A N 1
ATOM 4761 C CA . SER A 1 600 ? -39.168 3.194 60.328 1.00 97.56 600 SER A CA 1
ATOM 4762 C C . SER A 1 600 ? -38.191 3.425 61.487 1.00 97.56 600 SER A C 1
ATOM 4764 O O . SER A 1 600 ? -36.977 3.433 61.261 1.00 97.56 600 SER A O 1
ATOM 4766 N N . HIS A 1 601 ? -38.699 3.629 62.706 1.00 96.62 601 HIS A N 1
ATOM 4767 C CA . HIS A 1 601 ? -37.868 3.876 63.892 1.00 96.62 601 HIS A CA 1
ATOM 4768 C C . HIS A 1 601 ? -37.132 2.617 64.358 1.00 96.62 601 HIS A C 1
ATOM 4770 O O . HIS A 1 601 ? -37.683 1.517 64.328 1.00 96.62 601 HIS A O 1
ATOM 4776 N N . ILE A 1 602 ? -35.900 2.804 64.834 1.00 96.50 602 ILE A N 1
ATOM 4777 C CA . ILE A 1 602 ? -35.122 1.800 65.584 1.00 96.50 602 ILE A CA 1
ATOM 4778 C C . ILE A 1 602 ? -34.809 2.253 67.013 1.00 96.50 602 ILE A C 1
ATOM 4780 O O . ILE A 1 602 ? -34.534 1.431 67.884 1.00 96.50 602 ILE A O 1
ATOM 4784 N N . THR A 1 603 ? -34.850 3.564 67.243 1.00 94.44 603 THR A N 1
ATOM 4785 C CA . THR A 1 603 ? -34.899 4.220 68.551 1.00 94.44 603 THR A CA 1
ATOM 4786 C C . THR A 1 603 ? -35.876 5.400 68.436 1.00 94.44 603 THR A C 1
ATOM 4788 O O . THR A 1 603 ? -36.270 5.732 67.315 1.00 94.44 603 THR A O 1
ATOM 4791 N N . PRO A 1 604 ? -36.247 6.078 69.538 1.00 92.31 604 PRO A N 1
ATOM 4792 C CA . PRO A 1 604 ? -37.081 7.281 69.462 1.00 92.31 604 PRO A CA 1
ATOM 4793 C C . PRO A 1 604 ? -36.524 8.397 68.560 1.00 92.31 604 PRO A C 1
ATOM 4795 O O . PRO A 1 604 ? -37.303 9.154 67.996 1.00 92.31 604 PRO A O 1
ATOM 4798 N N . ASP A 1 605 ? -35.197 8.474 68.395 1.00 91.56 605 ASP A N 1
ATOM 4799 C CA . ASP A 1 605 ? -34.521 9.564 67.670 1.00 91.56 605 ASP A CA 1
ATOM 4800 C C . ASP A 1 605 ? -33.886 9.123 66.338 1.00 91.56 605 ASP A C 1
ATOM 4802 O O . ASP A 1 605 ? -33.455 9.952 65.533 1.00 91.56 605 ASP A O 1
ATOM 4806 N N . ILE A 1 606 ? -33.767 7.811 66.098 1.00 95.50 606 ILE A N 1
ATOM 4807 C CA . ILE A 1 606 ? -33.069 7.253 64.937 1.00 95.50 606 ILE A CA 1
ATOM 4808 C C . ILE A 1 606 ? -34.025 6.382 64.133 1.00 95.50 606 ILE A C 1
ATOM 4810 O O . ILE A 1 606 ? -34.599 5.410 64.626 1.00 95.50 606 ILE A O 1
ATOM 4814 N N . LEU A 1 607 ? -34.134 6.708 62.848 1.00 96.00 607 LEU A N 1
ATOM 4815 C CA . LEU A 1 607 ? -35.025 6.049 61.906 1.00 96.00 607 LEU A CA 1
ATOM 4816 C C . LEU A 1 607 ? -34.325 5.766 60.573 1.00 96.00 607 LEU A C 1
ATOM 4818 O O . LEU A 1 607 ? -33.430 6.500 60.141 1.00 96.00 607 LEU A O 1
ATOM 4822 N N . PHE A 1 608 ? -34.776 4.712 59.899 1.00 98.25 608 PHE A N 1
ATOM 4823 C CA . PHE A 1 608 ? -34.629 4.582 58.452 1.00 98.25 608 PHE A CA 1
ATOM 4824 C C . PHE A 1 608 ? -35.627 5.514 57.778 1.00 98.25 608 PHE A C 1
ATOM 4826 O O . PHE A 1 608 ? -36.783 5.535 58.191 1.00 98.25 608 PHE A O 1
ATOM 4833 N N . HIS A 1 609 ? -35.219 6.263 56.755 1.00 97.56 609 HIS A N 1
ATOM 4834 C CA . HIS A 1 609 ? -36.138 7.087 55.962 1.00 97.56 609 HIS A CA 1
ATOM 4835 C C . HIS A 1 609 ? -35.562 7.443 54.589 1.00 97.56 609 HIS A C 1
ATOM 4837 O O . HIS A 1 609 ? -34.358 7.309 54.358 1.00 97.56 609 HIS A O 1
ATOM 4843 N N . SER A 1 610 ? -36.403 7.935 53.676 1.00 97.19 610 SER A N 1
ATOM 4844 C CA . SER A 1 610 ? -35.943 8.496 52.398 1.00 97.19 610 SER A CA 1
ATOM 4845 C C . SER A 1 610 ? -34.967 9.660 52.599 1.00 97.19 610 SER A C 1
ATOM 4847 O O . SER A 1 610 ? -34.948 10.306 53.643 1.00 97.19 610 SER A O 1
ATOM 4849 N N . VAL A 1 611 ? -34.222 10.054 51.573 1.00 96.50 611 VAL A N 1
ATOM 4850 C CA . VAL A 1 611 ? -33.528 11.352 51.563 1.00 96.50 611 VAL A CA 1
ATOM 4851 C C . VAL A 1 611 ? -34.511 12.485 51.941 1.00 96.50 611 VAL A C 1
ATOM 4853 O O . VAL A 1 611 ? -35.684 12.400 51.571 1.00 96.50 611 VAL A O 1
ATOM 4856 N N . PRO A 1 612 ? -34.086 13.519 52.702 1.00 95.62 612 PRO A N 1
ATOM 4857 C CA . PRO A 1 612 ? -34.999 14.558 53.176 1.00 95.62 612 PRO A CA 1
ATOM 4858 C C . PRO A 1 612 ? -35.600 15.422 52.060 1.00 95.62 612 PRO A C 1
ATOM 4860 O O . PRO A 1 612 ? -34.933 15.755 51.079 1.00 95.62 612 PRO A O 1
ATOM 4863 N N . TYR A 1 613 ? -36.824 15.879 52.299 1.00 96.94 613 TYR A N 1
ATOM 4864 C CA . TYR A 1 613 ? -37.587 16.814 51.474 1.00 96.94 613 TYR A CA 1
ATOM 4865 C C . TYR A 1 613 ? -37.745 18.164 52.194 1.00 96.94 613 TYR A C 1
ATOM 4867 O O . TYR A 1 613 ? -37.607 18.240 53.420 1.00 96.94 613 TYR A O 1
ATOM 4875 N N . TYR A 1 614 ? -37.986 19.248 51.449 1.00 95.38 614 TYR A N 1
ATOM 4876 C CA . TYR A 1 614 ? -38.291 20.567 52.024 1.00 95.38 614 TYR A CA 1
ATOM 4877 C C . TYR A 1 614 ? -39.716 20.645 52.579 1.00 95.38 614 TYR A C 1
ATOM 4879 O O . TYR A 1 614 ? -39.944 21.363 53.548 1.00 95.38 614 TYR A O 1
ATOM 4887 N N . GLN A 1 615 ? -40.661 19.918 51.981 1.00 95.12 615 GLN A N 1
ATOM 4888 C CA . GLN A 1 615 ? -42.057 19.817 52.412 1.00 95.12 615 GLN A CA 1
ATOM 4889 C C . GLN A 1 615 ? -42.508 18.350 52.345 1.00 95.12 615 GLN A C 1
ATOM 4891 O O . GLN A 1 615 ? -41.801 17.510 51.790 1.00 95.12 615 GLN A O 1
ATOM 4896 N N . MET A 1 616 ? -43.677 18.024 52.900 1.00 94.50 616 MET A N 1
ATOM 4897 C CA . MET A 1 616 ? -44.306 16.707 52.717 1.00 94.50 616 MET A CA 1
ATOM 4898 C C . MET A 1 616 ? -44.911 16.578 51.303 1.00 94.50 616 MET A C 1
ATOM 4900 O O . MET A 1 616 ? -46.112 16.378 51.147 1.00 94.50 616 MET A O 1
ATOM 4904 N N . ASP A 1 617 ? -44.079 16.757 50.276 1.00 94.62 617 ASP A N 1
ATOM 4905 C CA . ASP A 1 617 ? -44.446 16.753 48.859 1.00 94.62 617 ASP A CA 1
ATOM 4906 C C . ASP A 1 617 ? -43.351 16.062 48.031 1.00 94.62 617 ASP A C 1
ATOM 4908 O O . ASP A 1 617 ? -42.162 16.370 48.182 1.00 94.62 617 ASP A O 1
ATOM 4912 N N . ASN A 1 618 ? -43.748 15.148 47.140 1.00 94.69 618 ASN A N 1
ATOM 4913 C CA . ASN A 1 618 ? -42.830 14.283 46.389 1.00 94.69 618 ASN A CA 1
ATOM 4914 C C . ASN A 1 618 ? -41.910 15.049 45.407 1.00 94.69 618 ASN A C 1
ATOM 4916 O O . ASN A 1 618 ? -40.911 14.491 44.952 1.00 94.69 618 ASN A O 1
ATOM 4920 N N . HIS A 1 619 ? -42.199 16.321 45.107 1.00 95.50 619 HIS A N 1
ATOM 4921 C CA . HIS A 1 619 ? -41.421 17.206 44.230 1.00 95.50 619 HIS A CA 1
ATOM 4922 C C . HIS A 1 619 ? -40.640 18.279 45.006 1.00 95.50 619 HIS A C 1
ATOM 4924 O O . HIS A 1 619 ? -40.315 19.349 44.478 1.00 95.50 619 HIS A O 1
ATOM 4930 N N . THR A 1 620 ? -40.305 18.001 46.267 1.00 96.12 620 THR A N 1
ATOM 4931 C CA . THR A 1 620 ? -39.468 18.882 47.095 1.00 96.12 620 THR A CA 1
ATOM 4932 C C . THR A 1 620 ? -38.220 18.192 47.659 1.00 96.12 620 THR A C 1
ATOM 4934 O O . THR A 1 620 ? -37.704 18.586 48.706 1.00 96.12 620 THR A O 1
ATOM 4937 N N . LEU A 1 621 ? -37.714 17.163 46.971 1.00 96.94 621 LEU A N 1
ATOM 4938 C CA . LEU A 1 621 ? -36.503 16.427 47.340 1.00 96.94 621 LEU A CA 1
ATOM 4939 C C . LEU A 1 621 ? -35.286 17.360 47.393 1.00 96.94 621 LEU A C 1
ATOM 4941 O O . LEU A 1 621 ? -35.049 18.155 46.482 1.00 96.94 621 LEU A O 1
ATOM 4945 N N . LYS A 1 622 ? -34.439 17.192 48.412 1.00 95.69 622 LYS A N 1
ATOM 4946 C CA . LYS A 1 622 ? -33.132 17.858 48.480 1.00 95.69 622 LYS A CA 1
ATOM 4947 C C . LYS A 1 622 ? -32.091 17.091 47.650 1.00 95.69 622 LYS A C 1
ATOM 4949 O O . LYS A 1 622 ? -31.457 16.153 48.142 1.00 95.69 622 LYS A O 1
ATOM 4954 N N . ALA A 1 623 ? -31.911 17.462 46.380 1.00 95.56 623 ALA A N 1
ATOM 4955 C CA . ALA A 1 623 ? -31.038 16.737 45.445 1.00 95.56 623 ALA A CA 1
ATOM 4956 C C . ALA A 1 623 ? -29.558 16.675 45.856 1.00 95.56 623 ALA A C 1
ATOM 4958 O O . ALA A 1 623 ? -28.879 15.685 45.580 1.00 95.56 623 ALA A O 1
ATOM 4959 N N . ASP A 1 624 ? -29.044 17.688 46.552 1.00 94.50 624 ASP A N 1
ATOM 4960 C CA . ASP A 1 624 ? -27.693 17.677 47.117 1.00 94.50 624 ASP A CA 1
ATOM 4961 C C . ASP A 1 624 ? -27.532 16.613 48.216 1.00 94.50 624 ASP A C 1
ATOM 4963 O O . ASP A 1 624 ? -26.464 16.015 48.331 1.00 94.50 624 ASP A O 1
ATOM 4967 N N . TYR A 1 625 ? -28.589 16.324 48.985 1.00 94.00 625 TYR A N 1
ATOM 4968 C CA . TYR A 1 625 ? -28.615 15.223 49.953 1.00 94.00 625 TYR A CA 1
ATOM 4969 C C . TYR A 1 625 ? -28.809 13.869 49.275 1.00 94.00 625 TYR A C 1
ATOM 4971 O O . TYR A 1 625 ? -28.207 12.891 49.714 1.00 94.00 625 TYR A O 1
ATOM 4979 N N . TYR A 1 626 ? -29.591 13.801 48.194 1.00 96.12 626 TYR A N 1
ATOM 4980 C CA . TYR A 1 626 ? -29.716 12.575 47.399 1.00 96.12 626 TYR A CA 1
ATOM 4981 C C . TYR A 1 626 ? -28.358 12.156 46.840 1.00 96.12 626 TYR A C 1
ATOM 4983 O O . TYR A 1 626 ? -27.914 11.021 46.996 1.00 96.12 626 TYR A O 1
ATOM 4991 N N . ASN A 1 627 ? -27.619 13.135 46.324 1.00 95.19 627 ASN A N 1
ATOM 4992 C CA . ASN A 1 627 ? -26.240 12.987 45.891 1.00 95.19 627 ASN A CA 1
ATOM 4993 C C . ASN A 1 627 ? -25.230 12.792 47.035 1.00 95.19 627 ASN A C 1
ATOM 4995 O O . ASN A 1 627 ? -24.036 12.845 46.777 1.00 95.19 627 ASN A O 1
ATOM 4999 N N . LYS A 1 628 ? -25.644 12.560 48.282 1.00 95.00 628 LYS A N 1
ATOM 5000 C CA . LYS A 1 628 ? -24.756 12.085 49.360 1.00 95.00 628 LYS A CA 1
ATOM 5001 C C . LYS A 1 628 ? -24.991 10.617 49.706 1.00 95.00 628 LYS A C 1
ATOM 5003 O O . LYS A 1 628 ? -24.245 10.081 50.521 1.00 95.00 628 LYS A O 1
ATOM 5008 N N . LEU A 1 629 ? -25.990 9.961 49.098 1.00 96.00 629 LEU A N 1
ATOM 5009 C CA . LEU A 1 629 ? -26.223 8.533 49.304 1.00 96.00 629 LEU A CA 1
ATOM 5010 C C . LEU A 1 629 ? -24.934 7.755 49.040 1.00 96.00 629 LEU A C 1
ATOM 5012 O O . LEU A 1 629 ? -24.215 8.006 48.067 1.00 96.00 629 LEU A O 1
ATOM 5016 N N . GLY A 1 630 ? -24.645 6.818 49.938 1.00 94.19 630 GLY A N 1
ATOM 5017 C CA . GLY A 1 630 ? -23.423 6.028 49.933 1.00 94.19 630 GLY A CA 1
ATOM 5018 C C . GLY A 1 630 ? -22.291 6.608 50.778 1.00 94.19 630 GLY A C 1
ATOM 5019 O O . GLY A 1 630 ? -21.337 5.873 51.024 1.00 94.19 630 GLY A O 1
ATOM 5020 N N . ASP A 1 631 ? -22.410 7.841 51.262 1.00 94.25 631 ASP A N 1
ATOM 5021 C CA . ASP A 1 631 ? -21.441 8.489 52.147 1.00 94.25 631 ASP A CA 1
ATOM 5022 C C . ASP A 1 631 ? -22.103 8.839 53.499 1.00 94.25 631 ASP A C 1
ATOM 5024 O O . ASP A 1 631 ? -23.319 9.070 53.535 1.00 94.25 631 ASP A O 1
ATOM 5028 N N . PRO A 1 632 ? -21.354 8.911 54.618 1.00 95.06 632 PRO A N 1
ATOM 5029 C CA . PRO A 1 632 ? -21.882 9.423 55.883 1.00 95.06 632 PRO A CA 1
ATOM 5030 C C . PRO A 1 632 ? -22.384 10.860 55.702 1.00 95.06 632 PRO A C 1
ATOM 5032 O O . PRO A 1 632 ? -21.650 11.722 55.218 1.00 95.06 632 PRO A O 1
ATOM 5035 N N . ALA A 1 633 ? -23.639 11.136 56.057 1.00 93.62 633 ALA A N 1
ATOM 5036 C CA . ALA A 1 633 ? -24.256 12.424 55.727 1.00 93.62 633 ALA A CA 1
ATOM 5037 C C . ALA A 1 633 ? -25.364 12.889 56.677 1.00 93.62 633 ALA A C 1
ATOM 5039 O O . ALA A 1 633 ? -25.841 14.021 56.535 1.00 93.62 633 ALA A O 1
ATOM 5040 N N . SER A 1 634 ? -25.849 12.038 57.583 1.00 91.56 634 SER A N 1
ATOM 5041 C CA . SER A 1 634 ? -27.002 12.353 58.433 1.00 91.56 634 SER A CA 1
ATOM 5042 C C . SER A 1 634 ? -26.608 12.851 59.827 1.00 91.56 634 SER A C 1
ATOM 5044 O O . SER A 1 634 ? -25.449 12.764 60.227 1.00 91.56 634 SER A O 1
ATOM 5046 N N . ALA A 1 635 ? -27.591 13.351 60.580 1.00 90.81 635 ALA A N 1
ATOM 5047 C CA . ALA A 1 635 ? -27.453 13.665 62.004 1.00 90.81 635 ALA A CA 1
ATOM 5048 C C . ALA A 1 635 ? -27.598 12.422 62.915 1.00 90.81 635 ALA A C 1
ATOM 5050 O O . ALA A 1 635 ? -27.659 12.553 64.127 1.00 90.81 635 ALA A O 1
ATOM 5051 N N . GLY A 1 636 ? -27.670 11.214 62.339 1.00 92.06 636 GLY A N 1
ATOM 5052 C CA . GLY A 1 636 ? -27.821 9.952 63.074 1.00 92.06 636 GLY A CA 1
ATOM 5053 C C . GLY A 1 636 ? -28.768 8.963 62.391 1.00 92.06 636 GLY A C 1
ATOM 5054 O O . GLY A 1 636 ? -28.517 7.760 62.408 1.00 92.06 636 GLY A O 1
ATOM 5055 N N . CYS A 1 637 ? -29.799 9.456 61.702 1.00 95.94 637 CYS A N 1
ATOM 5056 C CA . CYS A 1 637 ? -30.736 8.635 60.926 1.00 95.94 637 CYS A CA 1
ATOM 5057 C C . CYS A 1 637 ? -30.075 7.893 59.750 1.00 95.94 637 CYS A C 1
ATOM 5059 O O . CYS A 1 637 ? -28.990 8.254 59.296 1.00 95.94 637 CYS A O 1
ATOM 5061 N N . ILE A 1 638 ? -30.738 6.877 59.206 1.00 98.00 638 ILE A N 1
ATOM 5062 C CA . ILE A 1 638 ? -30.222 6.081 58.088 1.00 98.00 638 ILE A CA 1
ATOM 5063 C C . ILE A 1 638 ? -31.024 6.433 56.837 1.00 98.00 638 ILE A C 1
ATOM 5065 O O . ILE A 1 638 ? -32.176 6.031 56.679 1.00 98.00 638 ILE A O 1
ATOM 5069 N N . ARG A 1 639 ? -30.413 7.224 55.952 1.00 97.56 639 ARG A N 1
ATOM 5070 C CA . ARG A 1 639 ? -31.076 7.740 54.747 1.00 97.56 639 ARG A CA 1
ATOM 5071 C C . ARG A 1 639 ? -30.989 6.744 53.604 1.00 97.56 639 ARG A C 1
ATOM 5073 O O . ARG A 1 639 ? -29.932 6.159 53.390 1.00 97.56 639 ARG A O 1
ATOM 5080 N N . LEU A 1 640 ? -32.070 6.619 52.852 1.00 97.81 640 LEU A N 1
ATOM 5081 C CA . LEU A 1 640 ? -32.248 5.703 51.727 1.00 97.81 640 LEU A CA 1
ATOM 5082 C C . LEU A 1 640 ? -32.825 6.457 50.527 1.00 97.81 640 LEU A C 1
ATOM 5084 O O . LEU A 1 640 ? -33.329 7.570 50.669 1.00 97.81 640 LEU A O 1
ATOM 5088 N N . THR A 1 641 ? -32.804 5.846 49.345 1.00 97.00 641 THR A N 1
ATOM 5089 C CA . THR A 1 641 ? -33.714 6.286 48.277 1.00 97.00 641 THR A CA 1
ATOM 5090 C C . THR A 1 641 ? -35.167 6.123 48.743 1.00 97.00 641 THR A C 1
ATOM 5092 O O . THR A 1 641 ? -35.455 5.303 49.620 1.00 97.00 641 THR A O 1
ATOM 5095 N N . CYS A 1 642 ? -36.098 6.898 48.191 1.00 96.75 642 CYS A N 1
ATOM 5096 C CA . CYS A 1 642 ? -37.518 6.780 48.514 1.00 96.75 642 CYS A CA 1
ATOM 5097 C C . CYS A 1 642 ? -38.038 5.365 48.218 1.00 96.75 642 CYS A C 1
ATOM 5099 O O . CYS A 1 642 ? -38.733 4.777 49.049 1.00 96.75 642 CYS A O 1
ATOM 5101 N N . GLY A 1 643 ? -37.622 4.776 47.093 1.00 95.56 643 GLY A N 1
ATOM 5102 C CA . GLY A 1 643 ? -37.970 3.409 46.717 1.00 95.56 643 GLY A CA 1
ATOM 5103 C C . GLY A 1 643 ? -37.464 2.358 47.707 1.00 95.56 643 GLY A C 1
ATOM 5104 O O . GLY A 1 643 ? -38.230 1.478 48.099 1.00 95.56 643 GLY A O 1
ATOM 5105 N N . ASP A 1 644 ? -36.213 2.455 48.171 1.00 96.31 644 ASP A N 1
ATOM 5106 C CA . ASP A 1 644 ? -35.666 1.511 49.158 1.00 96.31 644 ASP A CA 1
ATOM 5107 C C . ASP A 1 644 ? -36.303 1.685 50.545 1.00 96.31 644 ASP A C 1
ATOM 5109 O O . ASP A 1 644 ? -36.634 0.692 51.200 1.00 96.31 644 ASP A O 1
ATOM 5113 N N . ALA A 1 645 ? -36.529 2.932 50.975 1.00 97.38 645 ALA A N 1
ATOM 5114 C CA . ALA A 1 645 ? -37.243 3.229 52.217 1.00 97.38 645 ALA A CA 1
ATOM 5115 C C . ALA A 1 645 ? -38.659 2.644 52.184 1.00 97.38 645 ALA A C 1
ATOM 5117 O O . ALA A 1 645 ? -39.070 1.956 53.119 1.00 97.38 645 ALA A O 1
ATOM 5118 N N . LYS A 1 646 ? -39.383 2.832 51.073 1.00 96.62 646 LYS A N 1
ATOM 5119 C CA . LYS A 1 646 ? -40.702 2.230 50.879 1.00 96.62 646 LYS A CA 1
ATOM 5120 C C . LYS A 1 646 ? -40.642 0.711 50.873 1.00 96.62 646 LYS A C 1
ATOM 5122 O O . LYS A 1 646 ? -41.468 0.068 51.512 1.00 96.62 646 LYS A O 1
ATOM 5127 N N . TRP A 1 647 ? -39.683 0.123 50.164 1.00 95.50 647 TRP A N 1
ATOM 5128 C CA . TRP A 1 647 ? -39.557 -1.329 50.118 1.00 95.50 647 TRP A CA 1
ATOM 5129 C C . TRP A 1 647 ? -39.395 -1.891 51.533 1.00 95.50 647 TRP A C 1
ATOM 5131 O O . TRP A 1 647 ? -40.091 -2.834 51.903 1.00 95.50 647 TRP A O 1
ATOM 5141 N N . MET A 1 648 ? -38.537 -1.278 52.353 1.00 95.38 648 MET A N 1
ATOM 5142 C CA . MET A 1 648 ? -38.364 -1.666 53.754 1.00 95.38 648 MET A CA 1
ATOM 5143 C C . MET A 1 648 ? -39.643 -1.439 54.573 1.00 95.38 648 MET A C 1
ATOM 5145 O O . MET A 1 648 ? -40.018 -2.283 55.389 1.00 95.38 648 MET A O 1
ATOM 5149 N N . TYR A 1 649 ? -40.330 -0.320 54.337 1.00 96.19 649 TYR A N 1
ATOM 5150 C CA . TYR A 1 649 ? -41.602 0.014 54.967 1.00 96.19 649 TYR A CA 1
ATOM 5151 C C . TYR A 1 649 ? -42.660 -1.069 54.720 1.00 96.19 649 TYR A C 1
ATOM 5153 O O . TYR A 1 649 ? -43.265 -1.533 55.685 1.00 96.19 649 TYR A O 1
ATOM 5161 N N . ASP A 1 650 ? -42.820 -1.512 53.472 1.00 95.44 650 ASP A N 1
ATOM 5162 C CA . ASP A 1 650 ? -43.839 -2.483 53.066 1.00 95.44 650 ASP A CA 1
ATOM 5163 C C . ASP A 1 650 ? -43.499 -3.928 53.470 1.00 95.44 650 ASP A C 1
ATOM 5165 O O . ASP A 1 650 ? -44.404 -4.714 53.742 1.00 95.44 650 ASP A O 1
ATOM 5169 N N . ASN A 1 651 ? -42.213 -4.305 53.461 1.00 94.88 651 ASN A N 1
ATOM 5170 C CA . ASN A 1 651 ? -41.810 -5.714 53.551 1.00 94.88 651 ASN A CA 1
ATOM 5171 C C . ASN A 1 651 ? -41.347 -6.146 54.938 1.00 94.88 651 ASN A C 1
ATOM 5173 O O . ASN A 1 651 ? -41.633 -7.274 55.322 1.00 94.88 651 ASN A O 1
ATOM 5177 N N . CYS A 1 652 ? -40.635 -5.293 55.678 1.00 95.94 652 CYS A N 1
ATOM 5178 C CA . CYS A 1 652 ? -40.074 -5.650 56.982 1.00 95.94 652 CYS A CA 1
ATOM 5179 C C . CYS A 1 652 ? -41.075 -5.293 58.094 1.00 95.94 652 CYS A C 1
ATOM 5181 O O . CYS A 1 652 ? -41.242 -4.100 58.352 1.00 95.94 652 CYS A O 1
ATOM 5183 N N . PRO A 1 653 ? -41.745 -6.243 58.772 1.00 96.38 653 PRO A N 1
ATOM 5184 C CA . PRO A 1 653 ? -42.747 -5.928 59.796 1.00 96.38 653 PRO A CA 1
ATOM 5185 C C . PRO A 1 653 ? -42.164 -5.199 61.019 1.00 96.38 653 PRO A C 1
ATOM 5187 O O . PRO A 1 653 ? -40.959 -5.252 61.276 1.00 96.38 653 PRO A O 1
ATOM 5190 N N . ILE A 1 654 ? -43.021 -4.543 61.808 1.00 97.44 654 ILE A N 1
ATOM 5191 C CA . ILE A 1 654 ? -42.650 -4.073 63.158 1.00 97.44 654 ILE A CA 1
ATOM 5192 C C . ILE A 1 654 ? -42.149 -5.277 63.973 1.00 97.44 654 ILE A C 1
ATOM 5194 O O . ILE A 1 654 ? -42.695 -6.371 63.851 1.00 97.44 654 ILE A O 1
ATOM 5198 N N . GLY A 1 655 ? -41.086 -5.086 64.753 1.00 97.06 655 GLY A N 1
ATOM 5199 C CA . GLY A 1 655 ? -40.378 -6.159 65.456 1.00 97.06 655 GLY A CA 1
ATOM 5200 C C . GLY A 1 655 ? -39.260 -6.830 64.648 1.00 97.06 655 GLY A C 1
ATOM 5201 O O . GLY A 1 655 ? -38.519 -7.624 65.215 1.00 97.06 655 GLY A O 1
ATOM 5202 N N . THR A 1 656 ? -39.082 -6.499 63.359 1.00 98.38 656 THR A N 1
ATOM 5203 C CA . THR A 1 656 ? -37.939 -6.990 62.561 1.00 98.38 656 THR A CA 1
ATOM 5204 C C . THR A 1 656 ? -36.621 -6.622 63.240 1.00 98.38 656 THR A C 1
ATOM 5206 O O . THR A 1 656 ? -36.389 -5.443 63.523 1.00 98.38 656 THR A O 1
ATOM 5209 N N . ASP A 1 657 ? -35.743 -7.607 63.434 1.00 98.38 657 ASP A N 1
ATOM 5210 C CA . ASP A 1 657 ? -34.418 -7.391 64.010 1.00 98.38 657 ASP A CA 1
ATOM 5211 C C . ASP A 1 657 ? -33.526 -6.550 63.090 1.00 98.38 657 ASP A C 1
ATOM 5213 O O . ASP A 1 657 ? -33.419 -6.789 61.881 1.00 98.38 657 ASP A O 1
ATOM 5217 N N . VAL A 1 658 ? -32.839 -5.580 63.690 1.00 98.62 658 VAL A N 1
ATOM 5218 C CA . VAL A 1 658 ? -31.900 -4.672 63.034 1.00 98.62 658 VAL A CA 1
ATOM 5219 C C . VAL A 1 658 ? -30.545 -4.758 63.728 1.00 98.62 658 VAL A C 1
ATOM 5221 O O . VAL A 1 658 ? -30.404 -4.397 64.893 1.00 98.62 658 VAL A O 1
ATOM 5224 N N . TYR A 1 659 ? -29.523 -5.189 62.997 1.00 98.19 659 TYR A N 1
ATOM 5225 C CA . TYR A 1 659 ? -28.141 -5.222 63.466 1.00 98.19 659 TYR A CA 1
ATOM 5226 C C . TYR A 1 659 ? -27.345 -4.111 62.800 1.00 98.19 659 TYR A C 1
ATOM 5228 O O . TYR A 1 659 ? -27.185 -4.101 61.580 1.00 98.19 659 TYR A O 1
ATOM 5236 N N . ILE A 1 660 ? -26.810 -3.192 63.594 1.00 98.19 660 ILE A N 1
ATOM 5237 C CA . ILE A 1 660 ? -25.961 -2.107 63.105 1.00 98.19 660 ILE A CA 1
ATOM 5238 C C . ILE A 1 660 ? -24.536 -2.357 63.574 1.00 98.19 660 ILE A C 1
ATOM 5240 O O . ILE A 1 660 ? -24.285 -2.499 64.770 1.00 98.19 660 ILE A O 1
ATOM 5244 N N . TYR A 1 661 ? -23.607 -2.418 62.626 1.00 97.38 661 TYR A N 1
ATOM 5245 C CA . TYR A 1 661 ? -22.228 -2.823 62.864 1.00 97.38 661 TYR A CA 1
ATOM 5246 C C . TYR A 1 661 ? -21.249 -2.054 61.973 1.00 97.38 661 TYR A C 1
ATOM 5248 O O . TYR A 1 661 ? -21.640 -1.322 61.060 1.00 97.38 661 TYR A O 1
ATOM 5256 N N . ASP A 1 662 ? -19.964 -2.249 62.255 1.00 96.94 662 ASP A N 1
ATOM 5257 C CA . ASP A 1 662 ? -18.853 -1.669 61.516 1.00 96.94 662 ASP A CA 1
ATOM 5258 C C . ASP A 1 662 ? -17.984 -2.783 60.944 1.00 96.94 662 ASP A C 1
ATOM 5260 O O . ASP A 1 662 ? -17.419 -3.582 61.688 1.00 96.94 662 ASP A O 1
ATOM 5264 N N . ASP A 1 663 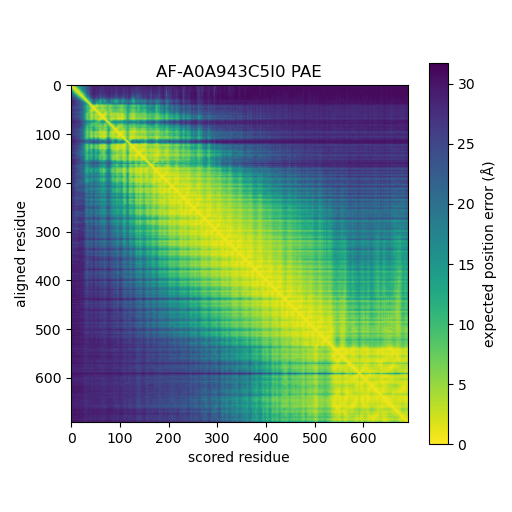? -17.852 -2.825 59.623 1.00 95.44 663 ASP A N 1
ATOM 5265 C CA . ASP A 1 663 ? -16.891 -3.695 58.949 1.00 95.44 663 ASP A CA 1
ATOM 5266 C C . ASP A 1 663 ? -16.330 -2.968 57.726 1.00 95.44 663 ASP A C 1
ATOM 5268 O O . ASP A 1 663 ? -17.016 -2.793 56.723 1.00 95.44 663 ASP A O 1
ATOM 5272 N N . ALA A 1 664 ? -15.078 -2.520 57.801 1.00 94.31 664 ALA A N 1
ATOM 5273 C CA . ALA A 1 664 ? -14.429 -1.822 56.691 1.00 94.31 664 ALA A CA 1
ATOM 5274 C C . ALA A 1 664 ? -14.017 -2.764 55.545 1.00 94.31 664 ALA A C 1
ATOM 5276 O O . ALA A 1 664 ? -13.662 -2.296 54.464 1.00 94.31 664 ALA A O 1
ATOM 5277 N N . SER A 1 665 ? -14.014 -4.080 55.776 1.00 93.62 665 SER A N 1
ATOM 5278 C CA . SER A 1 665 ? -13.516 -5.067 54.816 1.00 93.62 665 SER A CA 1
ATOM 5279 C C . SER A 1 665 ? -14.578 -5.516 53.813 1.00 93.62 665 SER A C 1
ATOM 5281 O O . SER A 1 665 ? -14.236 -5.921 52.701 1.00 93.62 665 SER A O 1
ATOM 5283 N N . SER A 1 666 ? -15.862 -5.426 54.173 1.00 92.50 666 SER A N 1
ATOM 5284 C CA . SER A 1 666 ? -16.957 -5.914 53.340 1.00 92.50 666 SER A CA 1
ATOM 5285 C C . SER A 1 666 ? -18.227 -5.076 53.488 1.00 92.50 666 SER A C 1
ATOM 5287 O O . SER A 1 666 ? -18.711 -4.876 54.599 1.00 92.50 666 SER A O 1
ATOM 5289 N N . PRO A 1 667 ? -18.861 -4.642 52.383 1.00 91.88 667 PRO A N 1
ATOM 5290 C CA . PRO A 1 667 ? -20.170 -3.989 52.438 1.00 91.88 667 PRO A CA 1
ATOM 5291 C C . PRO A 1 667 ? -21.328 -4.949 52.753 1.00 91.88 667 PRO A C 1
ATOM 5293 O O . PRO A 1 667 ? -22.458 -4.494 52.915 1.00 91.88 667 PRO A O 1
ATOM 5296 N N . GLY A 1 668 ? -21.071 -6.257 52.808 1.00 92.12 668 GLY A N 1
ATOM 5297 C CA . GLY A 1 668 ? -22.085 -7.301 52.914 1.00 92.12 668 GLY A CA 1
ATOM 5298 C C . GLY A 1 668 ? -22.024 -8.290 51.743 1.00 92.12 668 GLY A C 1
ATOM 5299 O O . GLY A 1 668 ? -21.354 -8.036 50.739 1.00 92.12 668 GLY A O 1
ATOM 5300 N N . PRO A 1 669 ? -22.720 -9.434 51.853 1.00 90.88 669 PRO A N 1
ATOM 5301 C CA . PRO A 1 669 ? -22.596 -10.556 50.915 1.00 90.88 669 PRO A CA 1
ATOM 5302 C C . PRO A 1 669 ? -23.119 -10.265 49.504 1.00 90.88 669 PRO A C 1
ATOM 5304 O O . PRO A 1 669 ? -22.704 -10.924 48.559 1.00 90.88 669 PRO A O 1
ATOM 5307 N N . LEU A 1 670 ? -24.018 -9.289 49.352 1.00 88.75 670 LEU A N 1
ATOM 5308 C CA . LEU A 1 670 ? -24.560 -8.873 48.052 1.00 88.75 670 LEU A CA 1
ATOM 5309 C C . LEU A 1 670 ? -23.824 -7.662 47.464 1.00 88.75 670 LEU A C 1
ATOM 5311 O O . LEU A 1 670 ? -24.242 -7.127 46.437 1.00 88.75 670 LEU A O 1
ATOM 5315 N N . GLY A 1 671 ? -22.745 -7.221 48.118 1.00 88.69 671 GLY A N 1
ATOM 5316 C CA . GLY A 1 671 ? -22.032 -6.012 47.746 1.00 88.69 671 GLY A CA 1
ATOM 5317 C C . GLY A 1 671 ? -22.810 -4.730 48.043 1.00 88.69 671 GLY A C 1
ATOM 5318 O O . GLY A 1 671 ? -23.965 -4.746 48.464 1.00 88.69 671 GLY A O 1
ATOM 5319 N N . LYS A 1 672 ? -22.160 -3.588 47.801 1.00 90.00 672 LYS A N 1
ATOM 5320 C CA . LYS A 1 672 ? -22.803 -2.272 47.867 1.00 90.00 672 LYS A CA 1
ATOM 5321 C C . LYS A 1 672 ? -23.346 -1.894 46.484 1.00 90.00 672 LYS A C 1
ATOM 5323 O O . LYS A 1 672 ? -22.553 -1.861 45.537 1.00 90.00 672 LYS A O 1
ATOM 5328 N N . PRO A 1 673 ? -24.640 -1.560 46.348 1.00 88.44 673 PRO A N 1
ATOM 5329 C CA . PRO A 1 673 ? -25.166 -0.975 45.119 1.00 88.44 673 PRO A CA 1
ATOM 5330 C C . PRO A 1 673 ? -24.461 0.344 44.774 1.00 88.44 673 PRO A C 1
ATOM 5332 O O . PRO A 1 673 ? -24.071 1.103 45.663 1.00 88.44 673 PRO A O 1
ATOM 5335 N N . THR A 1 674 ? -24.307 0.647 43.483 1.00 85.12 674 THR A N 1
ATOM 5336 C CA . THR A 1 674 ? -23.763 1.943 43.053 1.00 85.12 674 THR A CA 1
ATOM 5337 C C . THR A 1 674 ? -24.680 3.070 43.532 1.00 85.12 674 THR A C 1
ATOM 5339 O O . THR A 1 674 ? -25.871 3.036 43.215 1.00 85.12 674 THR A O 1
ATOM 5342 N N . PRO A 1 675 ? -24.165 4.076 44.265 1.00 87.00 675 PRO A N 1
ATOM 5343 C CA . PRO A 1 675 ? -25.008 5.157 44.740 1.00 87.00 675 PRO A CA 1
ATOM 5344 C C . PRO A 1 675 ? -25.627 5.946 43.579 1.00 87.00 675 PRO A C 1
ATOM 5346 O O . PRO A 1 675 ? -24.885 6.402 42.700 1.00 87.00 675 PRO A O 1
ATOM 5349 N N . PRO A 1 676 ? -26.956 6.134 43.556 1.00 87.19 676 PRO A N 1
ATOM 5350 C CA . PRO A 1 676 ? -27.609 6.883 42.497 1.00 87.19 676 PRO A CA 1
ATOM 5351 C C . PRO A 1 676 ? -27.277 8.373 42.620 1.00 87.19 676 PRO A C 1
ATOM 5353 O O . PRO A 1 676 ? -27.022 8.886 43.710 1.00 87.19 676 PRO A O 1
ATOM 5356 N N . ARG A 1 677 ? -27.273 9.077 41.485 1.00 89.94 677 ARG A N 1
ATOM 5357 C CA . ARG A 1 677 ? -27.015 10.520 41.416 1.00 89.94 677 ARG A CA 1
ATOM 5358 C C . ARG A 1 677 ? -28.013 11.178 40.469 1.00 89.94 677 ARG A C 1
ATOM 5360 O O . ARG A 1 677 ? -28.370 10.586 39.453 1.00 89.94 677 ARG A O 1
ATOM 5367 N N . ILE A 1 678 ? -28.426 12.398 40.793 1.00 92.12 678 ILE A N 1
ATOM 5368 C CA . ILE A 1 678 ? -29.371 13.210 40.013 1.00 92.12 678 ILE A CA 1
ATOM 5369 C C . ILE A 1 678 ? -28.808 14.620 39.779 1.00 92.12 678 ILE A C 1
ATOM 5371 O O . ILE A 1 678 ? -27.965 15.077 40.560 1.00 92.12 678 ILE A O 1
ATOM 5375 N N . PRO A 1 679 ? -29.228 15.341 38.722 1.00 94.31 679 PRO A N 1
ATOM 5376 C CA . PRO A 1 679 ? -28.887 16.752 38.565 1.00 94.31 679 PRO A CA 1
ATOM 5377 C C . PRO A 1 679 ? -29.315 17.562 39.794 1.00 94.31 679 PRO A C 1
ATOM 5379 O O . PRO A 1 679 ? -30.390 17.330 40.337 1.00 94.31 679 PRO A O 1
ATOM 5382 N N . LEU A 1 680 ? -28.523 18.560 40.202 1.00 94.81 680 LEU A N 1
ATOM 5383 C CA . LEU A 1 680 ? -28.881 19.432 41.336 1.00 94.81 680 LEU A CA 1
ATOM 5384 C C . LEU A 1 680 ? -30.165 20.248 41.096 1.00 94.81 680 LEU A C 1
ATOM 5386 O O . LEU A 1 680 ? -30.727 20.790 42.038 1.00 94.81 680 LEU A O 1
ATOM 5390 N N . THR A 1 681 ? -30.622 20.336 39.845 1.00 95.06 681 THR A N 1
ATOM 5391 C CA . THR A 1 681 ? -31.883 20.978 39.450 1.00 95.06 681 THR A CA 1
ATOM 5392 C C . THR A 1 681 ? -33.103 20.062 39.575 1.00 95.06 681 THR A C 1
ATOM 5394 O O . THR A 1 681 ? -34.220 20.533 39.391 1.00 95.06 681 THR A O 1
ATOM 5397 N N . GLN A 1 682 ? -32.919 18.763 39.822 1.00 96.69 682 GLN A N 1
ATOM 5398 C CA . GLN A 1 682 ? -34.021 17.823 40.016 1.00 96.69 682 GLN A CA 1
ATOM 5399 C C . GLN A 1 682 ? -34.596 17.974 41.431 1.00 96.69 682 GLN A C 1
ATOM 5401 O O . GLN A 1 682 ? -33.853 18.177 42.382 1.00 96.69 682 GLN A O 1
ATOM 5406 N N . ASN A 1 683 ? -35.914 17.865 41.576 1.00 96.06 683 ASN A N 1
ATOM 5407 C CA . ASN A 1 683 ? -36.624 18.067 42.843 1.00 96.06 683 ASN A CA 1
ATOM 5408 C C . ASN A 1 683 ? -37.479 16.863 43.269 1.00 96.06 683 ASN A C 1
ATOM 5410 O O . ASN A 1 683 ? -38.239 16.967 44.221 1.00 96.06 683 ASN A O 1
ATOM 5414 N N . TYR A 1 684 ? -37.352 15.716 42.610 1.00 96.12 684 TYR A N 1
ATOM 5415 C CA . TYR A 1 684 ? -38.051 14.477 42.957 1.00 96.12 684 TYR A CA 1
ATOM 5416 C C . TYR A 1 684 ? -37.072 13.302 43.005 1.00 96.12 684 TYR A C 1
ATOM 5418 O O . TYR A 1 684 ? -36.007 13.341 42.378 1.00 96.12 684 TYR A O 1
ATOM 5426 N N . ASP A 1 685 ? -37.434 12.246 43.731 1.00 96.25 685 ASP A N 1
ATOM 5427 C CA . ASP A 1 685 ? -36.662 11.003 43.783 1.00 96.25 685 ASP A CA 1
ATOM 5428 C C . ASP A 1 685 ? -37.105 10.085 42.633 1.00 96.25 685 ASP A C 1
ATOM 5430 O O . ASP A 1 685 ? -38.284 9.747 42.561 1.00 96.25 685 ASP A O 1
ATOM 5434 N N . PRO A 1 686 ? -36.203 9.669 41.724 1.00 94.31 686 PRO A N 1
ATOM 5435 C CA . PRO A 1 686 ? -36.570 8.848 40.569 1.00 94.31 686 PRO A CA 1
ATOM 5436 C C . PRO A 1 686 ? -36.994 7.416 40.938 1.00 94.31 686 PRO A C 1
ATOM 5438 O O . PRO A 1 686 ? -37.395 6.657 40.062 1.00 94.31 686 PRO A O 1
ATOM 5441 N N . THR A 1 687 ? -36.848 7.021 42.203 1.00 94.00 687 THR A N 1
ATOM 5442 C CA . THR A 1 687 ? -37.263 5.715 42.729 1.00 94.00 687 THR A CA 1
ATOM 5443 C C . THR A 1 687 ? -38.575 5.774 43.514 1.00 94.00 687 THR A C 1
ATOM 5445 O O . THR A 1 687 ? -39.057 4.732 43.958 1.00 94.00 687 THR A O 1
ATOM 5448 N N . ASP A 1 688 ? -39.144 6.967 43.718 1.00 92.88 688 ASP A N 1
ATOM 5449 C CA . ASP A 1 688 ? -40.431 7.128 44.394 1.00 92.88 688 ASP A CA 1
ATOM 5450 C C . ASP A 1 688 ? -41.550 6.565 43.505 1.00 92.88 688 ASP A C 1
ATOM 5452 O O . ASP A 1 688 ? -41.720 7.032 42.384 1.00 92.88 688 ASP A O 1
ATOM 5456 N N . PRO A 1 689 ? -42.339 5.581 43.966 1.00 85.69 689 PRO A N 1
ATOM 5457 C CA . PRO A 1 689 ? -43.402 4.997 43.150 1.00 85.69 689 PRO A CA 1
ATOM 5458 C C . PRO A 1 689 ? -44.627 5.902 42.975 1.00 85.69 689 PRO A C 1
ATOM 5460 O O . PRO A 1 689 ? -45.583 5.497 42.318 1.00 85.69 689 PRO A O 1
ATOM 5463 N N . ASN A 1 690 ? -44.639 7.082 43.599 1.00 87.50 690 ASN A N 1
ATOM 5464 C CA . ASN A 1 690 ? -45.693 8.085 43.442 1.00 87.50 690 ASN A CA 1
ATOM 5465 C C . ASN A 1 690 ? -45.267 9.254 42.529 1.00 87.50 690 ASN A C 1
ATOM 5467 O O . ASN A 1 690 ? -45.935 10.291 42.529 1.00 87.50 690 ASN A O 1
ATOM 5471 N N . ILE A 1 691 ? -44.145 9.106 41.819 1.00 85.06 691 ILE A N 1
ATOM 5472 C CA . ILE A 1 691 ? -43.657 9.969 40.735 1.00 85.06 691 ILE A CA 1
ATOM 5473 C C . ILE A 1 691 ? -43.761 9.176 39.434 1.00 85.06 691 ILE A C 1
ATOM 5475 O O . ILE A 1 691 ? -44.210 9.768 38.427 1.00 85.06 691 ILE A O 1
#

Radius of gyration: 65.25 Å; Cα contacts (8 Å, |Δi|>4): 1593; chains: 1; bounding box: 101×62×184 Å

Nearest PDB structures (foldseek):
  4np4-assembly1_A  TM=7.232E-01  e=2.295E-18  Clostridioides difficile
  6ar6-assembly1_A  TM=7.174E-01  e=4.047E-18  Clostridioides difficile
  6jyx-assembly1_A  TM=5.389E-01  e=3.844E-18  Streptococcus pneumoniae TIGR4
  2v05-assembly1_A  TM=5.153E-01  e=8.176E-19  Streptococcus pneumoniae R6
  2x8m-assembly1_A  TM=4.830E-01  e=2.593E-17  Streptococcus pneumoniae R6

pLDDT: mean 86.94, std 16.82, range [23.33, 98.62]

Secondary structure (DSSP, 8-state):
--------------------------------TTHHHHTT--EEE-TTS-EEESSTT--EEEEETTEEEEE-S---SSS---B--S-EEEETTEEEEEEGGGTTEEP-EEE-S--SSSS---EEE-TTSPBP-EEEE-TT--EEEE-TTT--B--SEEESSSSTT-TT--EEE-TTS-B--SEEEEETTEEEEE-TTSBB--EEEEETTEEEEE-TTSBBP-S--EEEEETTEEEEE-TTSBEE-EEEE-TTT--EEEE-TTSBBP-SEEEEETTEEEEE-TTSPBP-SEEEEETTEEEEE-TTSPBP-SEEEEETTEEEEE-TTSPBP-SEEEEETTEEEEE-TTSPBP-SEEEEETTEEEEE-TTSBBP-EEEEETTEEEEE-TTT-PBP-EEEEETTEEEEE-TT-PBP-EEEEETTEEEEE-TTSPBP-EEEEETTEEEEE-TTT-PBP-SEEEE-SS-EEEE-TTSBBP-SEEEEETTEEEEE-TTSBBP-EEEEETTEEEEE-TT-PBP-SEEEETTEEEE-TTT--EEP-S-EEEEEETTTTEEEEEETTEEEEEEE-B-BSSTTSSPPEEEE---EEEEEE-SSS-EEEEEEESSSS-EEEESPBSSSSTT-B-HHHHTTTTS--BSSSEEE-HHHHHHHHHHS-TT-EEEEE--SS-S-TT-PPPPP---TT--S-TT-TT-